Protein AF-0000000077171814 (afdb_homodimer)

InterPro domains:
  IPR008538 Putative restriction endonuclease [PF05685] (28-164)
  IPR008538 Putative restriction endonuclease [cd06260] (31-150)
  IPR011335 Restriction endonuclease type II-like [SSF52980] (32-165)
  IPR012296 Nuclease, putative, TT1808 [G3DSA:3.90.1570.10] (17-163)

Secondary structure (DSSP, 8-state):
-----TTSPPPPTTTS-STTSSPPBPHHHHHHHHHHHHHHHHHTTT--SEEEESSB-EESSTTSPPB--SEEEEESS-SS-TTT--SSEEHHHHT---SEEEEE--SS--STTTHHHHHHHHTT-SEEEEE-TT-GGG--SEEEEEEETTEEEEE--SSEEETTTTEEEEEEEEEETTEEEEEEEEE-TTSPBPPPHHHHHHHHHHHHHHHHHHHHHTT--GGG-/-----TTSPPPPTTTS-STTSSPPBPHHHHHHHHHHHHHHHHHTTT--SEEEESSB-EESSTTSPPB--SEEEEESS-SS-TTT--SSEEHHHHT---SEEEEE--SS--STTTHHHHHHHHTT-SEEEEE-TT-GGG--SEEEEEEETTEEEEE--SSEEETTTTEEEEEEEEEETTEEEEEEEEE-TTSPBPPPHHHHHHHHHHHHHHHHHHHHHTT--GGG-

pLDDT: mean 90.01, std 13.43, range [30.02, 98.94]

Radius of gyration: 23.23 Å; Cα contacts (8 Å, |Δi|>4): 814; chains: 2; bounding box: 63×68×51 Å

Sequence (450 aa):
MFQSNPAEPLPTAEQLPDSDGKPLDNELQVEVASLLSAILSLAWAARTDWFFGANLGLYYAPDEEPVVPDGFLSLGVQRHKGEYGRPSYVVWEEGALPVLVLEIVSRTYRGEYGSKLALYQQLEIPYYVIYNPMRRRQQSPFAAYRLVGGNYHRQETEPFWMQEVGLGLGRGEGTYKGWQREWLYWFDQDGRRLPTPEEQMEQERAKIAALEQRLRQLGEAPGGLMFQSNPAEPLPTAEQLPDSDGKPLDNELQVEVASLLSAILSLAWAARTDWFFGANLGLYYAPDEEPVVPDGFLSLGVQRHKGEYGRPSYVVWEEGALPVLVLEIVSRTYRGEYGSKLALYQQLEIPYYVIYNPMRRRQQSPFAAYRLVGGNYHRQETEPFWMQEVGLGLGRGEGTYKGWQREWLYWFDQDGRRLPTPEEQMEQERAKIAALEQRLRQLGEAPGGL

Solvent-accessible surface area (backbone atoms only — not comparable to full-atom values): 25588 Å² total; per-residue (Å²): 128,87,76,67,64,90,82,66,80,79,81,50,59,89,66,50,72,60,43,100,77,53,81,59,42,30,47,48,52,52,48,47,38,48,48,45,48,50,33,47,36,63,75,44,59,90,59,56,46,32,36,73,46,54,49,30,32,36,32,84,46,94,92,46,78,49,48,64,43,44,22,34,35,28,60,77,27,66,45,75,43,77,94,64,43,42,66,36,45,34,30,84,80,56,70,44,67,45,49,32,41,34,42,61,59,57,95,62,84,81,38,71,87,44,63,48,42,52,50,42,36,73,70,61,33,42,27,43,35,40,40,18,85,79,42,58,93,82,39,64,47,64,44,40,28,38,51,54,94,77,35,71,39,79,53,90,58,77,56,38,72,35,78,95,75,64,36,17,42,31,78,43,80,46,58,57,81,84,45,74,42,78,44,65,38,46,19,41,92,87,67,46,72,57,63,42,69,64,51,48,46,52,51,48,50,50,49,40,50,52,48,40,49,53,37,43,74,72,74,41,79,62,79,85,112,128,86,76,68,63,89,81,64,80,80,78,48,60,89,66,48,71,62,45,99,76,54,83,58,44,30,48,48,53,52,49,49,37,50,49,45,48,52,32,46,37,61,76,44,58,90,59,55,46,31,37,73,46,55,48,31,33,37,33,84,45,94,92,48,78,47,49,64,44,45,22,32,35,28,61,76,29,67,45,76,44,78,94,66,44,42,66,36,46,37,29,83,80,56,70,44,67,46,47,31,40,33,41,60,60,58,95,63,85,81,37,70,88,45,64,49,43,53,48,41,36,73,70,60,33,42,28,44,34,39,39,19,86,77,41,58,93,81,39,65,48,63,45,38,28,39,51,53,94,77,35,71,40,79,55,88,58,79,56,38,72,36,76,93,75,63,37,17,41,32,77,43,78,46,59,58,84,82,47,73,43,80,44,66,38,48,18,42,92,85,67,46,71,58,62,41,69,64,51,49,45,49,52,49,50,51,49,39,51,51,50,39,50,52,37,44,73,70,74,39,79,60,80,85,111

Foldseek 3Di:
DPPPDPPDDDDDPLRDDCPPPDHDDDPQLQVQLVQAVQLCCVVQVVDFFKAKDAQFFEAPDPVDGTDGFRIFMAGRFGHADPDPGDNHHYCVVRVTDTLETEHEDDPDGDQLPHPVQVVCLQSVRAKYKYAYCVCPPVDDRIWMWGHDPSDTDIDDDPQDDDPVVQWTKHWDFDDDPRDTDIHIFIAHPVRHTRDTPVRVVVVVVVVVVVVCVVCVVVVHHPPPD/DPPPDPPDDDDDPLRDDCPPPDHDDDPQLQVQLVQAVQLCCVVQVVDFFKAKDAQFFEAPDPVDGTDGFRIFMAGRFGHADPDPGDNHHYCVVRVTDTLETEHEDDPDGDQLPHPVQVVCLQSVRQKYKYAYCVCPPVDDRIWMWGHDPSDTDIDDDPQDDDPVVQWTKHWDFDDDPRDTDIHIFIAHPVRHTRDTPVRVVVVVVVVVVVVCVVCVVVVHHPPPD

Organism: Gloeobacter violaceus (strain ATCC 29082 / PCC 7421) (NCBI:txid251221)

Structure (mmCIF, N/CA/C/O backbone):
data_AF-0000000077171814-model_v1
#
loop_
_entity.id
_entity.type
_entity.pdbx_description
1 polymer 'Gll2575 protein'
#
loop_
_atom_site.group_PDB
_atom_site.id
_atom_site.type_symbol
_atom_site.label_atom_id
_atom_site.label_alt_id
_atom_site.label_comp_id
_atom_site.label_asym_id
_atom_site.label_entity_id
_atom_site.label_seq_id
_atom_site.pdbx_PDB_ins_code
_atom_site.Cartn_x
_atom_site.Cartn_y
_atom_site.Cartn_z
_atom_site.occupancy
_atom_site.B_iso_or_equiv
_atom_site.auth_seq_id
_atom_site.auth_comp_id
_atom_site.auth_asym_id
_atom_site.auth_atom_id
_atom_site.pdbx_PDB_model_num
ATOM 1 N N . MET A 1 1 ? -28.719 12.852 1.938 1 30.31 1 MET A N 1
ATOM 2 C CA . MET A 1 1 ? -28.969 13.375 0.599 1 30.31 1 MET A CA 1
ATOM 3 C C . MET A 1 1 ? -28.422 14.789 0.455 1 30.31 1 MET A C 1
ATOM 5 O O . MET A 1 1 ? -28.719 15.656 1.275 1 30.31 1 MET A O 1
ATOM 9 N N . PHE A 1 2 ? -27.219 14.906 -0.25 1 41.84 2 PHE A N 1
ATOM 10 C CA . PHE A 1 2 ? -26.547 16.188 -0.364 1 41.84 2 PHE A CA 1
ATOM 11 C C . PHE A 1 2 ? -27.469 17.234 -0.984 1 41.84 2 PHE A C 1
ATOM 13 O O . PHE A 1 2 ? -28.047 17 -2.049 1 41.84 2 PHE A O 1
ATOM 20 N N . GLN A 1 3 ? -28.156 17.922 -0.218 1 37.78 3 GLN A N 1
ATOM 21 C CA . GLN A 1 3 ? -28.969 19 -0.759 1 37.78 3 GLN A CA 1
ATOM 22 C C . GLN A 1 3 ? -28.109 20.062 -1.432 1 37.78 3 GLN A C 1
ATOM 24 O O . GLN A 1 3 ? -27.406 20.812 -0.755 1 37.78 3 GLN A O 1
ATOM 29 N N . SER A 1 4 ? -27.516 19.719 -2.512 1 44.72 4 SER A N 1
ATOM 30 C CA . SER A 1 4 ? -26.812 20.781 -3.234 1 44.72 4 SER A CA 1
ATOM 31 C C . SER A 1 4 ? -27.75 21.938 -3.57 1 44.72 4 SER A C 1
ATOM 33 O O . SER A 1 4 ? -28.938 21.719 -3.83 1 44.72 4 SER A O 1
ATOM 35 N N . ASN A 1 5 ? -27.5 23.016 -3.148 1 46.28 5 ASN A N 1
ATOM 36 C CA . ASN A 1 5 ? -28.172 24.172 -3.758 1 46.28 5 ASN A CA 1
ATOM 37 C C . ASN A 1 5 ? -28.094 24.109 -5.281 1 46.28 5 ASN A C 1
ATOM 39 O O . ASN A 1 5 ? -27.016 23.953 -5.848 1 46.28 5 ASN A O 1
ATOM 43 N N . PRO A 1 6 ? -29.141 24.047 -6.074 1 51.22 6 PRO A N 1
ATOM 44 C CA . PRO A 1 6 ? -29.219 23.906 -7.531 1 51.22 6 PRO A CA 1
ATOM 45 C C . PRO A 1 6 ? -28.203 24.781 -8.266 1 51.22 6 PRO A C 1
ATOM 47 O O . PRO A 1 6 ? -27.938 24.562 -9.445 1 51.22 6 PRO A O 1
ATOM 50 N N . ALA A 1 7 ? -27.797 25.984 -7.77 1 58.16 7 ALA A N 1
ATOM 51 C CA . ALA A 1 7 ? -27.156 26.938 -8.672 1 58.16 7 ALA A CA 1
ATOM 52 C C . ALA A 1 7 ? -25.688 26.578 -8.891 1 58.16 7 ALA A C 1
ATOM 54 O O . ALA A 1 7 ? -25.125 26.844 -9.953 1 58.16 7 ALA A O 1
ATOM 55 N N . GLU A 1 8 ? -24.781 26.391 -7.91 1 66.56 8 GLU A N 1
ATOM 56 C CA . GLU A 1 8 ? -23.359 26.25 -8.195 1 66.56 8 GLU A CA 1
ATOM 57 C C . GLU A 1 8 ? -22.953 24.781 -8.242 1 66.56 8 GLU A C 1
ATOM 59 O O . GLU A 1 8 ? -23.203 24.031 -7.297 1 66.56 8 GLU A O 1
ATOM 64 N N . PRO A 1 9 ? -22.578 24.359 -9.312 1 76.62 9 PRO A N 1
ATOM 65 C CA . PRO A 1 9 ? -22.156 22.969 -9.461 1 76.62 9 PRO A CA 1
ATOM 66 C C . PRO A 1 9 ? -21.125 22.547 -8.398 1 76.62 9 PRO A C 1
ATOM 68 O O . PRO A 1 9 ? -20.312 23.375 -7.961 1 76.62 9 PRO A O 1
ATOM 71 N N . LEU A 1 10 ? -21.344 21.422 -7.645 1 84.88 10 LEU A N 1
ATOM 72 C CA . LEU A 1 10 ? -20.422 20.875 -6.656 1 84.88 10 LEU A CA 1
ATOM 73 C C . LEU A 1 10 ? -19.031 20.688 -7.262 1 84.88 10 LEU A C 1
ATOM 75 O O . LEU A 1 10 ? -18.906 20.359 -8.445 1 84.88 10 LEU A O 1
ATOM 79 N N . PRO A 1 11 ? -17.938 20.953 -6.465 1 83.69 11 PRO A N 1
ATOM 80 C CA . PRO A 1 11 ? -16.578 20.828 -6.996 1 83.69 11 PRO A CA 1
ATOM 81 C C . PRO A 1 11 ? -16.219 19.391 -7.344 1 83.69 11 PRO A C 1
ATOM 83 O O . PRO A 1 11 ? -16.688 18.453 -6.703 1 83.69 11 PRO A O 1
ATOM 86 N N . THR A 1 12 ? -15.461 19.281 -8.398 1 82.88 12 THR A N 1
ATOM 87 C CA . THR A 1 12 ? -14.891 18 -8.797 1 82.88 12 THR A CA 1
ATOM 88 C C . THR A 1 12 ? -13.656 17.672 -7.965 1 82.88 12 THR A C 1
ATOM 90 O O . THR A 1 12 ? -13.125 18.547 -7.266 1 82.88 12 THR A O 1
ATOM 93 N N . ALA A 1 13 ? -13.234 16.406 -8.008 1 82 13 ALA A N 1
ATOM 94 C CA . ALA A 1 13 ? -12.016 15.977 -7.32 1 82 13 ALA A CA 1
ATOM 95 C C . ALA A 1 13 ? -10.828 16.859 -7.695 1 82 13 ALA A C 1
ATOM 97 O O . ALA A 1 13 ? -9.969 17.141 -6.859 1 82 13 ALA A O 1
ATOM 98 N N . GLU A 1 14 ? -10.789 17.266 -8.945 1 78 14 GLU A N 1
ATOM 99 C CA . GLU A 1 14 ? -9.672 18.062 -9.445 1 78 14 GLU A CA 1
ATOM 100 C C . GLU A 1 14 ? -9.695 19.469 -8.867 1 78 14 GLU A C 1
ATOM 102 O O . GLU A 1 14 ? -8.664 20.156 -8.836 1 78 14 GLU A O 1
ATOM 107 N N . GLN A 1 15 ? -10.836 19.859 -8.383 1 76.94 15 GLN A N 1
ATOM 108 C CA . GLN A 1 15 ? -11.016 21.234 -7.922 1 76.94 15 GLN A CA 1
ATOM 109 C C . GLN A 1 15 ? -10.859 21.328 -6.406 1 76.94 15 GLN A C 1
ATOM 111 O O . GLN A 1 15 ? -10.688 22.406 -5.859 1 76.94 15 GLN A O 1
ATOM 116 N N . LEU A 1 16 ? -10.992 20.234 -5.805 1 78 16 LEU A N 1
ATOM 117 C CA . LEU A 1 16 ? -10.93 20.234 -4.344 1 78 16 LEU A CA 1
ATOM 118 C C . LEU A 1 16 ? -9.492 20.281 -3.859 1 78 16 LEU A C 1
ATOM 120 O O . LEU A 1 16 ? -8.602 19.672 -4.461 1 78 16 LEU A O 1
ATOM 124 N N . PRO A 1 17 ? -9.305 21.25 -2.885 1 63.84 17 PRO A N 1
ATOM 125 C CA . PRO A 1 17 ? -7.922 21.375 -2.402 1 63.84 17 PRO A CA 1
ATOM 126 C C . PRO A 1 17 ? -7.414 20.109 -1.734 1 63.84 17 PRO A C 1
ATOM 128 O O . PRO A 1 17 ? -8.211 19.25 -1.342 1 63.84 17 PRO A O 1
ATOM 131 N N . ASP A 1 18 ? -6.094 19.906 -1.858 1 58.38 18 ASP A N 1
ATOM 132 C CA . ASP A 1 18 ? -5.508 18.953 -0.919 1 58.38 18 ASP A CA 1
ATOM 133 C C . ASP A 1 18 ? -5.766 19.375 0.525 1 58.38 18 ASP A C 1
ATOM 135 O O . ASP A 1 18 ? -5.945 20.562 0.806 1 58.38 18 ASP A O 1
ATOM 139 N N . SER A 1 19 ? -6.633 18.828 1.359 1 47.25 19 SER A N 1
ATOM 140 C CA . SER A 1 19 ? -7.129 19.172 2.689 1 47.25 19 SER A CA 1
ATOM 141 C C . SER A 1 19 ? -6.32 20.297 3.309 1 47.25 19 SER A C 1
ATOM 143 O O . SER A 1 19 ? -5.273 20.688 2.779 1 47.25 19 SER A O 1
ATOM 145 N N . ASP A 1 20 ? -6.59 20.734 4.703 1 47.19 20 ASP A N 1
ATOM 146 C CA . ASP A 1 20 ? -6.152 21.797 5.605 1 47.19 20 ASP A CA 1
ATOM 147 C C . ASP A 1 20 ? -4.648 22.047 5.469 1 47.19 20 ASP A C 1
ATOM 149 O O . ASP A 1 20 ? -3.973 22.328 6.457 1 47.19 20 ASP A O 1
ATOM 153 N N . GLY A 1 21 ? -4.164 21.938 4.262 1 51.62 21 GLY A N 1
ATOM 154 C CA . GLY A 1 21 ? -2.75 22.25 4.133 1 51.62 21 GLY A CA 1
ATOM 155 C C . GLY A 1 21 ? -1.86 21.031 4.086 1 51.62 21 GLY A C 1
ATOM 156 O O . GLY A 1 21 ? -0.667 21.125 3.793 1 51.62 21 GLY A O 1
ATOM 157 N N . LYS A 1 22 ? -2.395 20 4.695 1 57.03 22 LYS A N 1
ATOM 158 C CA . LYS A 1 22 ? -1.495 18.859 4.617 1 57.03 22 LYS A CA 1
ATOM 159 C C . LYS A 1 22 ? -1.764 18.031 3.363 1 57.03 22 LYS A C 1
ATOM 161 O O . LYS A 1 22 ? -2.92 17.766 3.02 1 57.03 22 LYS A O 1
ATOM 166 N N . PRO A 1 23 ? -0.805 17.891 2.639 1 65.38 23 PRO A N 1
ATOM 167 C CA . PRO A 1 23 ? -0.923 17.172 1.372 1 65.38 23 PRO A CA 1
ATOM 168 C C . PRO A 1 23 ? -1.462 15.75 1.553 1 65.38 23 PRO A C 1
ATOM 170 O O . PRO A 1 23 ? -1.098 15.062 2.512 1 65.38 23 PRO A O 1
ATOM 173 N N . LEU A 1 24 ? -2.627 15.43 0.905 1 78.56 24 LEU A N 1
ATOM 174 C CA . LEU A 1 24 ? -3.186 14.086 0.863 1 78.56 24 LEU A CA 1
ATOM 175 C C . LEU A 1 24 ? -2.549 13.266 -0.256 1 78.56 24 LEU A C 1
ATOM 177 O O . LEU A 1 24 ? -2.125 13.82 -1.272 1 78.56 24 LEU A O 1
ATOM 181 N N . ASP A 1 25 ? -2.389 11.969 0.034 1 87.25 25 ASP A N 1
ATOM 182 C CA . ASP A 1 25 ? -1.97 11.078 -1.046 1 87.25 25 ASP A CA 1
ATOM 183 C C . ASP A 1 25 ? -3.09 10.891 -2.068 1 87.25 25 ASP A C 1
ATOM 185 O O . ASP A 1 25 ? -4.27 10.945 -1.72 1 87.25 25 ASP A O 1
ATOM 189 N N . ASN A 1 26 ? -2.672 10.773 -3.322 1 91.69 26 ASN A N 1
ATOM 190 C CA . ASN A 1 26 ? -3.617 10.281 -4.32 1 91.69 26 ASN A CA 1
ATOM 191 C C . ASN A 1 26 ? -3.445 8.789 -4.57 1 91.69 26 ASN A C 1
ATOM 193 O O . ASN A 1 26 ? -2.518 8.172 -4.047 1 91.69 26 ASN A O 1
ATOM 197 N N . GLU A 1 27 ? -4.379 8.219 -5.309 1 94.88 27 GLU A N 1
ATOM 198 C CA . GLU A 1 27 ? -4.406 6.777 -5.547 1 94.88 27 GLU A CA 1
ATOM 199 C C . GLU A 1 27 ? -3.098 6.297 -6.168 1 94.88 27 GLU A C 1
ATOM 201 O O . GLU A 1 27 ? -2.541 5.281 -5.746 1 94.88 27 GLU A O 1
ATOM 206 N N . LEU A 1 28 ? -2.617 6.984 -7.164 1 94.38 28 LEU A N 1
ATOM 207 C CA . LEU A 1 28 ? -1.43 6.559 -7.898 1 94.38 28 LEU A CA 1
ATOM 208 C C . LEU A 1 28 ? -0.201 6.574 -6.992 1 94.38 28 LEU A C 1
ATOM 210 O O . LEU A 1 28 ? 0.637 5.672 -7.062 1 94.38 28 LEU A O 1
ATOM 214 N N . GLN A 1 29 ? -0.037 7.543 -6.145 1 93.69 29 GLN A N 1
ATOM 215 C CA . GLN A 1 29 ? 1.078 7.609 -5.207 1 93.69 29 GLN A CA 1
ATOM 216 C C . GLN A 1 29 ? 1.122 6.371 -4.316 1 93.69 29 GLN A C 1
ATOM 218 O O . GLN A 1 29 ? 2.182 5.766 -4.137 1 93.69 29 GLN A O 1
ATOM 223 N N . VAL A 1 30 ? -0.056 6.027 -3.85 1 95.56 30 VAL A N 1
ATOM 224 C CA . VAL A 1 30 ? -0.155 4.863 -2.973 1 95.56 30 VAL A CA 1
ATOM 225 C C . VAL A 1 30 ? 0.199 3.6 -3.75 1 95.56 30 VAL A C 1
ATOM 227 O O . VAL A 1 30 ? 1.002 2.783 -3.289 1 95.56 30 VAL A O 1
ATOM 230 N N . GLU A 1 31 ? -0.296 3.473 -4.898 1 96.69 31 GLU A N 1
ATOM 231 C CA . GLU A 1 31 ? -0.18 2.221 -5.641 1 96.69 31 GLU A CA 1
ATOM 232 C C . GLU A 1 31 ? 1.231 2.031 -6.188 1 96.69 31 GLU A C 1
ATOM 234 O O . GLU A 1 31 ? 1.722 0.904 -6.281 1 96.69 31 GLU A O 1
ATOM 239 N N . VAL A 1 32 ? 1.879 3.115 -6.602 1 97.31 32 VAL A N 1
ATOM 240 C CA . VAL A 1 32 ? 3.238 3.004 -7.117 1 97.31 32 VAL A CA 1
ATOM 241 C C . VAL A 1 32 ? 4.168 2.488 -6.02 1 97.31 32 VAL A C 1
ATOM 243 O O . VAL A 1 32 ? 4.949 1.561 -6.242 1 97.31 32 VAL A O 1
ATOM 246 N N . ALA A 1 33 ? 4.094 3.104 -4.871 1 97.56 33 ALA A N 1
ATOM 247 C CA . ALA A 1 33 ? 4.914 2.648 -3.748 1 97.56 33 ALA A CA 1
ATOM 248 C C . ALA A 1 33 ? 4.582 1.206 -3.377 1 97.56 33 ALA A C 1
ATOM 250 O O . ALA A 1 33 ? 5.477 0.411 -3.088 1 97.56 33 ALA A O 1
ATOM 251 N N . SER A 1 34 ? 3.281 0.875 -3.371 1 97.5 34 SER A N 1
ATOM 252 C CA . SER A 1 34 ? 2.846 -0.481 -3.053 1 97.5 34 SER A CA 1
ATOM 253 C C . SER A 1 34 ? 3.414 -1.491 -4.043 1 97.5 34 SER A C 1
ATOM 255 O O . SER A 1 34 ? 3.842 -2.58 -3.65 1 97.5 34 SER A O 1
ATOM 257 N N . LEU A 1 35 ? 3.402 -1.151 -5.293 1 97.88 35 LEU A N 1
ATOM 258 C CA . LEU A 1 35 ? 3.912 -2.041 -6.332 1 97.88 35 LEU A CA 1
ATOM 259 C C . LEU A 1 35 ? 5.406 -2.287 -6.148 1 97.88 35 LEU A C 1
ATOM 261 O O . LEU A 1 35 ? 5.859 -3.436 -6.18 1 97.88 35 LEU A O 1
ATOM 265 N N . LEU A 1 36 ? 6.148 -1.208 -5.988 1 98.62 36 LEU A N 1
ATOM 266 C CA . LEU A 1 36 ? 7.59 -1.344 -5.809 1 98.62 36 LEU A CA 1
ATOM 267 C C . LEU A 1 36 ? 7.91 -2.203 -4.59 1 98.62 36 LEU A C 1
ATOM 269 O O . LEU A 1 36 ? 8.805 -3.051 -4.641 1 98.62 36 LEU A O 1
ATOM 273 N N . SER A 1 37 ? 7.184 -1.963 -3.543 1 98.38 37 SER A N 1
ATOM 274 C CA . SER A 1 37 ? 7.363 -2.752 -2.328 1 98.38 37 SER A CA 1
ATOM 275 C C . SER A 1 37 ? 7.039 -4.223 -2.57 1 98.38 37 SER A C 1
ATOM 277 O O . SER A 1 37 ? 7.754 -5.105 -2.092 1 98.38 37 SER A O 1
ATOM 279 N N . ALA A 1 38 ? 5.992 -4.512 -3.285 1 97.19 38 ALA A N 1
ATOM 280 C CA . ALA A 1 38 ? 5.57 -5.879 -3.564 1 97.19 38 ALA A CA 1
ATOM 281 C C . ALA A 1 38 ? 6.613 -6.613 -4.406 1 97.19 38 ALA A C 1
ATOM 283 O O . ALA A 1 38 ? 6.957 -7.762 -4.117 1 97.19 38 ALA A O 1
ATOM 284 N N . ILE A 1 39 ? 7.102 -5.988 -5.414 1 97.75 39 ILE A N 1
ATOM 285 C CA . ILE A 1 39 ? 8.102 -6.598 -6.285 1 97.75 39 ILE A CA 1
ATOM 286 C C . ILE A 1 39 ? 9.367 -6.898 -5.488 1 97.75 39 ILE A C 1
ATOM 288 O O . ILE A 1 39 ? 9.938 -7.988 -5.602 1 97.75 39 ILE A O 1
ATOM 292 N N . LEU A 1 40 ? 9.781 -5.93 -4.684 1 97.94 40 LEU A N 1
ATOM 293 C CA . LEU A 1 40 ? 10.984 -6.121 -3.879 1 97.94 40 LEU A CA 1
ATOM 294 C C . LEU A 1 40 ? 10.812 -7.277 -2.902 1 97.94 40 LEU A C 1
ATOM 296 O O . LEU A 1 40 ? 11.742 -8.062 -2.684 1 97.94 40 LEU A O 1
ATOM 300 N N . SER A 1 41 ? 9.617 -7.348 -2.332 1 97.06 41 SER A N 1
ATOM 301 C CA . SER A 1 41 ? 9.336 -8.406 -1.368 1 97.06 41 SER A CA 1
ATOM 302 C C . SER A 1 41 ? 9.484 -9.789 -2.006 1 97.06 41 SER A C 1
ATOM 304 O O . SER A 1 41 ? 9.898 -10.742 -1.344 1 97.06 41 SER A O 1
ATOM 306 N N . LEU A 1 42 ? 9.141 -9.883 -3.232 1 95.12 42 LEU A N 1
ATOM 307 C CA . LEU A 1 42 ? 9.305 -11.133 -3.957 1 95.12 42 LEU A CA 1
ATOM 308 C C . LEU A 1 42 ? 10.758 -11.344 -4.359 1 95.12 42 LEU A C 1
ATOM 310 O O . LEU A 1 42 ? 11.312 -12.43 -4.152 1 95.12 42 LEU A O 1
ATOM 314 N N . ALA A 1 43 ? 11.391 -10.344 -4.871 1 96.44 43 ALA A N 1
ATOM 315 C CA . ALA A 1 43 ? 12.742 -10.445 -5.414 1 96.44 43 ALA A CA 1
ATOM 316 C C . ALA A 1 43 ? 13.758 -10.711 -4.309 1 96.44 43 ALA A C 1
ATOM 318 O O . ALA A 1 43 ? 14.734 -11.43 -4.516 1 96.44 43 ALA A O 1
ATOM 319 N N . TRP A 1 44 ? 13.5 -10.086 -3.186 1 97.62 44 TRP A N 1
ATOM 320 C CA . TRP A 1 44 ? 14.445 -10.18 -2.074 1 97.62 44 TRP A CA 1
ATOM 321 C C . TRP A 1 44 ? 13.844 -10.961 -0.913 1 97.62 44 TRP A C 1
ATOM 323 O O . TRP A 1 44 ? 14.086 -10.633 0.252 1 97.62 44 TRP A O 1
ATOM 333 N N . ALA A 1 45 ? 13.086 -11.961 -1.195 1 95.25 45 ALA A N 1
ATOM 334 C CA . ALA A 1 45 ? 12.359 -12.742 -0.197 1 95.25 45 ALA A CA 1
ATOM 335 C C . ALA A 1 45 ? 13.32 -13.398 0.794 1 95.25 45 ALA A C 1
ATOM 337 O O . ALA A 1 45 ? 13 -13.523 1.979 1 95.25 45 ALA A O 1
ATOM 338 N N . ALA A 1 46 ? 14.5 -13.719 0.389 1 95.44 46 ALA A N 1
ATOM 339 C CA . ALA A 1 46 ? 15.445 -14.469 1.219 1 95.44 46 ALA A CA 1
ATOM 340 C C . ALA A 1 46 ? 16.312 -13.523 2.053 1 95.44 46 ALA A C 1
ATOM 342 O O . ALA A 1 46 ? 17 -13.961 2.98 1 95.44 46 ALA A O 1
ATOM 343 N N . ARG A 1 47 ? 16.25 -12.281 1.709 1 96.88 47 ARG A N 1
ATOM 344 C CA . ARG A 1 47 ? 17.062 -11.289 2.416 1 96.88 47 ARG A CA 1
ATOM 345 C C . ARG A 1 47 ? 16.297 -10.727 3.615 1 96.88 47 ARG A C 1
ATOM 347 O O . ARG A 1 47 ? 15.078 -10.602 3.582 1 96.88 47 ARG A O 1
ATOM 354 N N . THR A 1 48 ? 17.031 -10.32 4.672 1 97.5 48 THR A N 1
ATOM 355 C CA . THR A 1 48 ? 16.391 -9.773 5.859 1 97.5 48 THR A CA 1
ATOM 356 C C . THR A 1 48 ? 16.984 -8.414 6.219 1 97.5 48 THR A C 1
ATOM 358 O O . THR A 1 48 ? 16.625 -7.812 7.23 1 97.5 48 THR A O 1
ATOM 361 N N . ASP A 1 49 ? 17.875 -7.848 5.434 1 98.44 49 ASP A N 1
ATOM 362 C CA . ASP A 1 49 ? 18.641 -6.652 5.77 1 98.44 49 ASP A CA 1
ATOM 363 C C . ASP A 1 49 ? 18.234 -5.477 4.879 1 98.44 49 ASP A C 1
ATOM 365 O O . ASP A 1 49 ? 19.094 -4.785 4.332 1 98.44 49 ASP A O 1
ATOM 369 N N . TRP A 1 50 ? 17.016 -5.301 4.742 1 98.62 50 TRP A N 1
ATOM 370 C CA . TRP A 1 50 ? 16.516 -4.184 3.949 1 98.62 50 TRP A CA 1
ATOM 371 C C . TRP A 1 50 ? 15.141 -3.744 4.445 1 98.62 50 TRP A C 1
ATOM 373 O O . TRP A 1 50 ? 14.469 -4.488 5.164 1 98.62 50 TRP A O 1
ATOM 383 N N . PHE A 1 51 ? 14.797 -2.545 4.105 1 98.62 51 PHE A N 1
ATOM 384 C CA . PHE A 1 51 ? 13.477 -2.029 4.43 1 98.62 51 PHE A CA 1
ATOM 385 C C . PHE A 1 51 ? 13.008 -1.031 3.375 1 98.62 51 PHE A C 1
ATOM 387 O O . PHE A 1 51 ? 13.758 -0.127 2.996 1 98.62 51 PHE A O 1
ATOM 394 N N . PHE A 1 52 ? 11.844 -1.238 2.846 1 98.75 52 PHE A N 1
ATOM 395 C CA . PHE A 1 52 ? 11.188 -0.268 1.979 1 98.75 52 PHE A CA 1
ATOM 396 C C . PHE A 1 52 ? 10.023 0.396 2.699 1 98.75 52 PHE A C 1
ATOM 398 O O . PHE A 1 52 ? 9.016 -0.254 2.994 1 98.75 52 PHE A O 1
ATOM 405 N N . GLY A 1 53 ? 10.133 1.63 2.982 1 97.94 53 GLY A N 1
ATOM 406 C CA . GLY A 1 53 ? 9.078 2.395 3.641 1 97.94 53 GLY A CA 1
ATOM 407 C C . GLY A 1 53 ? 8.273 3.252 2.684 1 97.94 53 GLY A C 1
ATOM 408 O O . GLY A 1 53 ? 8.82 3.785 1.714 1 97.94 53 GLY A O 1
ATOM 409 N N . ALA A 1 54 ? 7.008 3.297 2.922 1 96 54 ALA A N 1
ATOM 410 C CA . ALA A 1 54 ? 6.113 4.164 2.16 1 96 54 ALA A CA 1
ATOM 411 C C . ALA A 1 54 ? 5.25 5.012 3.09 1 96 54 ALA A C 1
ATOM 413 O O . ALA A 1 54 ? 4.602 4.488 3.998 1 96 54 ALA A O 1
ATOM 414 N N . ASN A 1 55 ? 5.254 6.293 2.82 1 91.69 55 ASN A N 1
ATOM 415 C CA . ASN A 1 55 ? 4.43 7.211 3.596 1 91.69 55 ASN A CA 1
ATOM 416 C C . ASN A 1 55 ? 4.711 7.098 5.09 1 91.69 55 ASN A C 1
ATOM 418 O O . ASN A 1 55 ? 3.789 7.129 5.906 1 91.69 55 ASN A O 1
ATOM 422 N N . LEU A 1 56 ? 5.891 6.852 5.438 1 93.81 56 LEU A N 1
ATOM 423 C CA . LEU A 1 56 ? 6.395 6.711 6.801 1 93.81 56 LEU A CA 1
ATOM 424 C C . LEU A 1 56 ? 7.262 7.906 7.184 1 93.81 56 LEU A C 1
ATOM 426 O O . LEU A 1 56 ? 8.078 8.367 6.383 1 93.81 56 LEU A O 1
ATOM 430 N N . GLY A 1 57 ? 7 8.422 8.367 1 93.12 57 GLY A N 1
ATOM 431 C CA . GLY A 1 57 ? 7.852 9.508 8.82 1 93.12 57 GLY A CA 1
ATOM 432 C C . GLY A 1 57 ? 9.312 9.125 8.938 1 93.12 57 GLY A C 1
ATOM 433 O O . GLY A 1 57 ? 9.648 8.133 9.594 1 93.12 57 GLY A O 1
ATOM 434 N N . LEU A 1 58 ? 10.156 9.844 8.281 1 96.25 58 LEU A N 1
ATOM 435 C CA . LEU A 1 58 ? 11.609 9.68 8.344 1 96.25 58 LEU A CA 1
ATOM 436 C C . LEU A 1 58 ? 12.242 10.758 9.211 1 96.25 58 LEU A C 1
ATOM 438 O O . LEU A 1 58 ? 12.312 11.922 8.812 1 96.25 58 LEU A O 1
ATOM 442 N N . TYR A 1 59 ? 12.656 10.43 10.398 1 94.88 59 TYR A N 1
ATOM 443 C CA . TYR A 1 59 ? 13.328 11.328 11.328 1 94.88 59 TYR A CA 1
ATOM 444 C C . TYR A 1 59 ? 14.836 11.305 11.117 1 94.88 59 TYR A C 1
ATOM 446 O O . TYR A 1 59 ? 15.5 10.312 11.43 1 94.88 59 TYR A O 1
ATOM 454 N N . TYR A 1 60 ? 15.328 12.414 10.625 1 95.81 60 TYR A N 1
ATOM 455 C CA . TYR A 1 60 ? 16.75 12.484 10.32 1 95.81 60 TYR A CA 1
ATOM 456 C C . TYR A 1 60 ? 17.484 13.359 11.328 1 95.81 60 TYR A C 1
ATOM 458 O O . TYR A 1 60 ? 18.719 13.352 11.383 1 95.81 60 TYR A O 1
ATOM 466 N N . ALA A 1 61 ? 16.719 14.102 12.117 1 91.25 61 ALA A N 1
ATOM 467 C CA . ALA A 1 61 ? 17.25 14.93 13.203 1 91.25 61 ALA A CA 1
ATOM 468 C C . ALA A 1 61 ? 16.219 15.117 14.305 1 91.25 61 ALA A C 1
ATOM 470 O O . ALA A 1 61 ? 15.023 15.289 14.023 1 91.25 61 ALA A O 1
ATOM 471 N N . PRO A 1 62 ? 16.594 15.031 15.539 1 86.12 62 PRO A N 1
ATOM 472 C CA . PRO A 1 62 ? 15.648 15.039 16.672 1 86.12 62 PRO A CA 1
ATOM 473 C C . PRO A 1 62 ? 14.859 16.344 16.766 1 86.12 62 PRO A C 1
ATOM 475 O O . PRO A 1 62 ? 13.711 16.344 17.219 1 86.12 62 PRO A O 1
ATOM 478 N N . ASP A 1 63 ? 15.469 17.422 16.328 1 86.62 63 ASP A N 1
ATOM 479 C CA . ASP A 1 63 ? 14.828 18.719 16.5 1 86.62 63 ASP A CA 1
ATOM 480 C C . ASP A 1 63 ? 14.133 19.172 15.219 1 86.62 63 ASP A C 1
ATOM 482 O O . ASP A 1 63 ? 13.672 20.312 15.125 1 86.62 63 ASP A O 1
ATOM 486 N N . GLU A 1 64 ? 14.078 18.281 14.242 1 88.88 64 GLU A N 1
ATOM 487 C CA . GLU A 1 64 ? 13.445 18.609 12.969 1 88.88 64 GLU A CA 1
ATOM 488 C C . GLU A 1 64 ? 12.18 17.781 12.75 1 88.88 64 GLU A C 1
ATOM 490 O O . GLU A 1 64 ? 12.07 16.656 13.242 1 88.88 64 GLU A O 1
ATOM 495 N N . GLU A 1 65 ? 11.203 18.375 12.094 1 88.81 65 GLU A N 1
ATOM 496 C CA . GLU A 1 65 ? 10.062 17.594 11.641 1 88.81 65 GLU A CA 1
ATOM 497 C C . GLU A 1 65 ? 10.492 16.5 10.672 1 88.81 65 GLU A C 1
ATOM 499 O O . GLU A 1 65 ? 11.398 16.703 9.859 1 88.81 65 GLU A O 1
ATOM 504 N N . PRO A 1 66 ? 9.852 15.367 10.828 1 92.25 66 PRO A N 1
ATOM 505 C CA . PRO A 1 66 ? 10.195 14.312 9.875 1 92.25 66 PRO A CA 1
ATOM 506 C C . PRO A 1 66 ? 9.773 14.648 8.445 1 92.25 66 PRO A C 1
ATOM 508 O O . PRO A 1 66 ? 8.852 15.438 8.242 1 92.25 66 PRO A O 1
ATOM 511 N N . VAL A 1 67 ? 10.469 14.141 7.52 1 93.81 67 VAL A N 1
ATOM 512 C CA . VAL A 1 67 ? 9.977 14.133 6.148 1 93.81 67 VAL A CA 1
ATOM 513 C C . VAL A 1 67 ? 9.211 12.844 5.879 1 93.81 67 VAL A C 1
ATOM 515 O O . VAL A 1 67 ? 9.469 11.82 6.52 1 93.81 67 VAL A O 1
ATOM 518 N N . VAL A 1 68 ? 8.219 12.852 4.965 1 93.56 68 VAL A N 1
ATOM 519 C CA . VAL A 1 68 ? 7.387 11.703 4.641 1 93.56 68 VAL A CA 1
ATOM 520 C C . VAL A 1 68 ? 7.461 11.414 3.143 1 93.56 68 VAL A C 1
ATOM 522 O O . VAL A 1 68 ? 6.59 11.828 2.379 1 93.56 68 VAL A O 1
ATOM 525 N N . PRO A 1 69 ? 8.555 10.734 2.723 1 96 69 PRO A N 1
ATOM 526 C CA . PRO A 1 69 ? 8.648 10.406 1.301 1 96 69 PRO A CA 1
ATOM 527 C C . PRO A 1 69 ? 7.555 9.445 0.841 1 96 69 PRO A C 1
ATOM 529 O O . PRO A 1 69 ? 7.031 8.672 1.646 1 96 69 PRO A O 1
ATOM 532 N N . ASP A 1 70 ? 7.273 9.477 -0.464 1 95.62 70 ASP A N 1
ATOM 533 C CA . ASP A 1 70 ? 6.332 8.508 -1.022 1 95.62 70 ASP A CA 1
ATOM 534 C C . ASP A 1 70 ? 6.875 7.086 -0.909 1 95.62 70 ASP A C 1
ATOM 536 O O . ASP A 1 70 ? 6.105 6.129 -0.795 1 95.62 70 ASP A O 1
ATOM 540 N N . GLY A 1 71 ? 8.133 6.945 -1.039 1 97.69 71 GLY A N 1
ATOM 541 C CA . GLY A 1 71 ? 8.852 5.703 -0.815 1 97.69 71 GLY A CA 1
ATOM 542 C C . GLY A 1 71 ? 10.328 5.91 -0.5 1 97.69 71 GLY A C 1
ATOM 543 O O . GLY A 1 71 ? 10.914 6.918 -0.896 1 97.69 71 GLY A O 1
ATOM 544 N N . PHE A 1 72 ? 10.883 5.008 0.228 1 98.81 72 PHE A N 1
ATOM 545 C CA . PHE A 1 72 ? 12.328 5.008 0.409 1 98.81 72 PHE A CA 1
ATOM 546 C C . PHE A 1 72 ? 12.844 3.605 0.712 1 98.81 72 PHE A C 1
ATOM 548 O O . PHE A 1 72 ? 12.094 2.766 1.221 1 98.81 72 PHE A O 1
ATOM 555 N N . LEU A 1 73 ? 14.086 3.326 0.369 1 98.94 73 LEU A N 1
ATOM 556 C CA . LEU A 1 73 ? 14.742 2.037 0.56 1 98.94 73 LEU A CA 1
ATOM 557 C C . LEU A 1 73 ? 15.977 2.18 1.437 1 98.94 73 LEU A C 1
ATOM 559 O O . LEU A 1 73 ? 16.828 3.045 1.189 1 98.94 73 LEU A O 1
ATOM 563 N N . SER A 1 74 ? 16.031 1.459 2.482 1 98.81 74 SER A N 1
ATOM 564 C CA . SER A 1 74 ? 17.219 1.367 3.326 1 98.81 74 SER A CA 1
ATOM 565 C C . SER A 1 74 ? 17.812 -0.033 3.283 1 98.81 74 SER A C 1
ATOM 567 O O . SER A 1 74 ? 17.094 -1.028 3.271 1 98.81 74 SER A O 1
ATOM 569 N N . LEU A 1 75 ? 19.078 -0.099 3.205 1 98.75 75 LEU A N 1
ATOM 570 C CA . LEU A 1 75 ? 19.812 -1.354 3.242 1 98.75 75 LEU A CA 1
ATOM 571 C C . LEU A 1 75 ? 20.562 -1.509 4.566 1 98.75 75 LEU A C 1
ATOM 573 O O . LEU A 1 75 ? 20.844 -0.518 5.242 1 98.75 75 LEU A O 1
ATOM 577 N N . GLY A 1 76 ? 20.797 -2.73 4.945 1 98.12 76 GLY A N 1
ATOM 578 C CA . GLY A 1 76 ? 21.547 -3.006 6.16 1 98.12 76 GLY A CA 1
ATOM 579 C C . GLY A 1 76 ? 20.719 -2.824 7.422 1 98.12 76 GLY A C 1
ATOM 580 O O . GLY A 1 76 ? 21.281 -2.664 8.508 1 98.12 76 GLY A O 1
ATOM 581 N N . VAL A 1 77 ? 19.484 -2.752 7.316 1 98.38 77 VAL A N 1
ATOM 582 C CA . VAL A 1 77 ? 18.594 -2.643 8.461 1 98.38 77 VAL A CA 1
ATOM 583 C C . VAL A 1 77 ? 17.672 -3.861 8.523 1 98.38 77 VAL A C 1
ATOM 585 O O . VAL A 1 77 ? 17.5 -4.562 7.523 1 98.38 77 VAL A O 1
ATOM 588 N N . GLN A 1 78 ? 17.094 -4.094 9.633 1 97.88 78 GLN A N 1
ATOM 589 C CA . GLN A 1 78 ? 16.188 -5.234 9.781 1 97.88 78 GLN A CA 1
ATOM 590 C C . GLN A 1 78 ? 14.938 -5.062 8.93 1 97.88 78 GLN A C 1
ATOM 592 O O . GLN A 1 78 ? 14.266 -4.031 9 1 97.88 78 GLN A O 1
ATOM 597 N N . ARG A 1 79 ? 14.641 -6.039 8.133 1 97.94 79 ARG A N 1
ATOM 598 C CA . ARG A 1 79 ? 13.484 -5.969 7.238 1 97.94 79 ARG A CA 1
ATOM 599 C C . ARG A 1 79 ? 12.188 -5.824 8.031 1 97.94 79 ARG A C 1
ATOM 601 O O . ARG A 1 79 ? 11.375 -4.949 7.734 1 97.94 79 ARG A O 1
ATOM 608 N N . HIS A 1 80 ? 11.961 -6.68 9.023 1 96.12 80 HIS A N 1
ATOM 609 C CA . HIS A 1 80 ? 10.797 -6.648 9.898 1 96.12 80 HIS A CA 1
ATOM 610 C C . HIS A 1 80 ? 11.195 -6.383 11.344 1 96.12 80 HIS A C 1
ATOM 612 O O . HIS A 1 80 ? 11.836 -7.219 11.977 1 96.12 80 HIS A O 1
ATOM 618 N N . LYS A 1 81 ? 10.766 -5.219 11.828 1 92.69 81 LYS A N 1
ATOM 619 C CA . LYS A 1 81 ? 11.172 -4.812 13.172 1 92.69 81 LYS A CA 1
ATOM 620 C C . LYS A 1 81 ? 10.062 -5.059 14.188 1 92.69 81 LYS A C 1
ATOM 622 O O . LYS A 1 81 ? 8.977 -4.477 14.078 1 92.69 81 LYS A O 1
ATOM 627 N N . GLY A 1 82 ? 10.336 -5.91 15.117 1 86.06 82 GLY A N 1
ATOM 628 C CA . GLY A 1 82 ? 9.406 -6.129 16.203 1 86.06 82 GLY A CA 1
ATOM 629 C C . GLY A 1 82 ? 8.078 -6.707 15.75 1 86.06 82 GLY A C 1
ATOM 630 O O . GLY A 1 82 ? 7.926 -7.074 14.578 1 86.06 82 GLY A O 1
ATOM 631 N N . GLU A 1 83 ? 7.148 -6.719 16.641 1 85.88 83 GLU A N 1
ATOM 632 C CA . GLU A 1 83 ? 5.84 -7.32 16.406 1 85.88 83 GLU A CA 1
ATOM 633 C C . GLU A 1 83 ? 4.934 -6.371 15.617 1 85.88 83 GLU A C 1
ATOM 635 O O . GLU A 1 83 ? 4.113 -6.812 14.812 1 85.88 83 GLU A O 1
ATOM 640 N N . TYR A 1 84 ? 5.184 -5.07 15.773 1 89.38 84 TYR A N 1
ATOM 641 C CA . TYR A 1 84 ? 4.211 -4.129 15.227 1 89.38 84 TYR A CA 1
ATOM 642 C C . TYR A 1 84 ? 4.852 -3.246 14.164 1 89.38 84 TYR A C 1
ATOM 644 O O . TYR A 1 84 ? 4.227 -2.299 13.68 1 89.38 84 TYR A O 1
ATOM 652 N N . GLY A 1 85 ? 6.07 -3.57 13.836 1 93.62 85 GLY A N 1
ATOM 653 C CA . GLY A 1 85 ? 6.742 -2.836 12.781 1 93.62 85 GLY A CA 1
ATOM 654 C C . GLY A 1 85 ? 7.223 -1.464 13.219 1 93.62 85 GLY A C 1
ATOM 655 O O . GLY A 1 85 ? 7.34 -1.194 14.414 1 93.62 85 GLY A O 1
ATOM 656 N N . ARG A 1 86 ? 7.562 -0.625 12.312 1 94.44 86 ARG A N 1
ATOM 657 C CA . ARG A 1 86 ? 8.109 0.706 12.555 1 94.44 86 ARG A CA 1
ATOM 658 C C . ARG A 1 86 ? 7 1.738 12.703 1 94.44 86 ARG A C 1
ATOM 660 O O . ARG A 1 86 ? 6.215 1.947 11.773 1 94.44 86 ARG A O 1
ATOM 667 N N . PRO A 1 87 ? 6.902 2.355 13.852 1 91.56 87 PRO A N 1
ATOM 668 C CA . PRO A 1 87 ? 6 3.506 13.906 1 91.56 87 PRO A CA 1
ATOM 669 C C . PRO A 1 87 ? 6.465 4.672 13.039 1 91.56 87 PRO A C 1
ATOM 671 O O . PRO A 1 87 ? 5.641 5.461 12.57 1 91.56 87 PRO A O 1
ATOM 674 N N . SER A 1 88 ? 7.711 4.785 12.844 1 93.38 88 SER A N 1
ATOM 675 C CA . SER A 1 88 ? 8.445 5.723 12 1 93.38 88 SER A CA 1
ATOM 676 C C . SER A 1 88 ? 9.844 5.199 11.68 1 93.38 88 SER A C 1
ATOM 678 O O . SER A 1 88 ? 10.258 4.168 12.211 1 93.38 88 SER A O 1
ATOM 680 N N . TYR A 1 89 ? 10.461 5.809 10.758 1 96.5 89 TYR A N 1
ATOM 681 C CA . TYR A 1 89 ? 11.859 5.488 10.484 1 96.5 89 TYR A CA 1
ATOM 682 C C . TYR A 1 89 ? 12.789 6.496 11.156 1 96.5 89 TYR A C 1
ATOM 684 O O . TYR A 1 89 ? 12.852 7.656 10.75 1 96.5 89 TYR A O 1
ATOM 692 N N . VAL A 1 90 ? 13.461 6.047 12.141 1 96.31 90 VAL A N 1
ATOM 693 C CA . VAL A 1 90 ? 14.352 6.895 12.93 1 96.31 90 VAL A CA 1
ATOM 694 C C . VAL A 1 90 ? 15.805 6.559 12.602 1 96.31 90 VAL A C 1
ATOM 696 O O . VAL A 1 90 ? 16.312 5.516 13.016 1 96.31 90 VAL A O 1
ATOM 699 N N . VAL A 1 91 ? 16.516 7.469 11.977 1 97.38 91 VAL A N 1
ATOM 700 C CA . VAL A 1 91 ? 17.797 7.199 11.359 1 97.38 91 VAL A CA 1
ATOM 701 C C . VAL A 1 91 ? 18.812 6.754 12.422 1 97.38 91 VAL A C 1
ATOM 703 O O . VAL A 1 91 ? 19.547 5.797 12.219 1 97.38 91 VAL A O 1
ATOM 706 N N . TRP A 1 92 ? 18.875 7.387 13.57 1 95.38 92 TRP A N 1
ATOM 707 C CA . TRP A 1 92 ? 19.875 7.051 14.578 1 95.38 92 TRP A CA 1
ATOM 708 C C . TRP A 1 92 ? 19.531 5.75 15.281 1 95.38 92 TRP A C 1
ATOM 710 O O . TRP A 1 92 ? 20.391 5.105 15.883 1 95.38 92 TRP A O 1
ATOM 720 N N . GLU A 1 93 ? 18.297 5.414 15.281 1 95.38 93 GLU A N 1
ATOM 721 C CA . GLU A 1 93 ? 17.906 4.113 15.82 1 95.38 93 GLU A CA 1
ATOM 722 C C . GLU A 1 93 ? 18.203 2.996 14.82 1 95.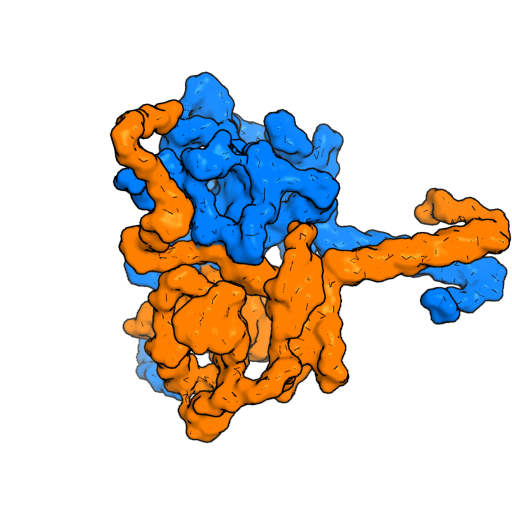38 93 GLU A C 1
ATOM 724 O O . GLU A 1 93 ? 18.625 1.909 15.211 1 95.38 93 GLU A O 1
ATOM 729 N N . GLU A 1 94 ? 17.969 3.279 13.516 1 97 94 GLU A N 1
ATOM 730 C CA . GLU A 1 94 ? 18.141 2.301 12.445 1 97 94 GLU A CA 1
ATOM 731 C C . GLU A 1 94 ? 19.625 2.131 12.102 1 97 94 GLU A C 1
ATOM 733 O O . GLU A 1 94 ? 20.031 1.075 11.609 1 97 94 GLU A O 1
ATOM 738 N N . GLY A 1 95 ? 20.359 3.158 12.344 1 96.88 95 GLY A N 1
ATOM 739 C CA . GLY A 1 95 ? 21.781 3.125 12.07 1 96.88 95 GLY A CA 1
ATOM 740 C C . GLY A 1 95 ? 22.109 3.34 10.602 1 96.88 95 GLY A C 1
ATOM 741 O O . GLY A 1 95 ? 23.234 3.057 10.164 1 96.88 95 GLY A O 1
ATOM 742 N N . ALA A 1 96 ? 21.125 3.75 9.82 1 97.94 96 ALA A N 1
ATOM 743 C CA . ALA A 1 96 ? 21.359 3.943 8.391 1 97.94 96 ALA A CA 1
ATOM 744 C C . ALA A 1 96 ? 20.375 4.938 7.797 1 97.94 96 ALA A C 1
ATOM 746 O O . ALA A 1 96 ? 19.188 4.93 8.156 1 97.94 96 ALA A O 1
ATOM 747 N N . LEU A 1 97 ? 20.859 5.812 6.961 1 98.19 97 LEU A N 1
ATOM 748 C CA . LEU A 1 97 ? 20 6.598 6.082 1 98.19 97 LEU A CA 1
ATOM 749 C C . LEU A 1 97 ? 19.469 5.742 4.941 1 98.19 97 LEU A C 1
ATOM 751 O O . LEU A 1 97 ? 20.078 4.742 4.566 1 98.19 97 LEU A O 1
ATOM 755 N N . PRO A 1 98 ? 18.359 6.125 4.359 1 98.81 98 PRO A N 1
ATOM 756 C CA . PRO A 1 98 ? 17.938 5.457 3.125 1 98.81 98 PRO A CA 1
ATOM 757 C C . PRO A 1 98 ? 18.984 5.586 2.01 1 98.81 98 PRO A C 1
ATOM 759 O O . PRO A 1 98 ? 19.641 6.621 1.892 1 98.81 98 PRO A O 1
ATOM 762 N N . VAL A 1 99 ? 19.062 4.52 1.256 1 98.88 99 VAL A N 1
ATOM 763 C CA . VAL A 1 99 ? 19.938 4.562 0.096 1 98.88 99 VAL A CA 1
ATOM 764 C C . VAL A 1 99 ? 19.203 5.195 -1.087 1 98.88 99 VAL A C 1
ATOM 766 O O . VAL A 1 99 ? 19.844 5.715 -2.01 1 98.88 99 VAL A O 1
ATOM 769 N N . LEU A 1 100 ? 17.891 5.184 -1.079 1 98.88 100 LEU A N 1
ATOM 770 C CA . LEU A 1 100 ? 17.031 5.711 -2.129 1 98.88 100 LEU A CA 1
ATOM 771 C C . LEU A 1 100 ? 15.812 6.402 -1.533 1 98.88 100 LEU A C 1
ATOM 773 O O . LEU A 1 100 ? 15.18 5.871 -0.618 1 98.88 100 LEU A O 1
ATOM 777 N N . VAL A 1 101 ? 15.492 7.574 -1.984 1 98.81 101 VAL A N 1
ATOM 778 C CA . VAL A 1 101 ? 14.219 8.234 -1.706 1 98.81 101 VAL A CA 1
ATOM 779 C C . VAL A 1 101 ? 13.469 8.477 -3.012 1 98.81 101 VAL A C 1
ATOM 781 O O . VAL A 1 101 ? 14.062 8.883 -4.012 1 98.81 101 VAL A O 1
ATOM 784 N N . LEU A 1 102 ? 12.219 8.164 -2.994 1 98.5 102 LEU A N 1
ATOM 785 C CA . LEU A 1 102 ? 11.32 8.305 -4.137 1 98.5 102 LEU A CA 1
ATOM 786 C C . LEU A 1 102 ? 10.211 9.305 -3.828 1 98.5 102 LEU A C 1
ATOM 788 O O . LEU A 1 102 ? 9.547 9.203 -2.793 1 98.5 102 LEU A O 1
ATOM 792 N N . GLU A 1 103 ? 10.016 10.305 -4.648 1 96.69 103 GLU A N 1
ATOM 793 C CA . GLU A 1 103 ? 8.891 11.234 -4.609 1 96.69 103 GLU A CA 1
ATOM 794 C C . GLU A 1 103 ? 8.023 11.102 -5.863 1 96.69 103 GLU A C 1
ATOM 796 O O . GLU A 1 103 ? 8.547 10.969 -6.973 1 96.69 103 GLU A O 1
ATOM 801 N N . ILE A 1 104 ? 6.805 11.031 -5.711 1 94.62 104 ILE A N 1
ATOM 802 C CA . ILE A 1 104 ? 5.844 10.961 -6.805 1 94.62 104 ILE A CA 1
ATOM 803 C C . ILE A 1 104 ? 5.055 12.266 -6.887 1 94.62 104 ILE A C 1
ATOM 805 O O . ILE A 1 104 ? 4.355 12.633 -5.945 1 94.62 104 ILE A O 1
ATOM 809 N N . VAL A 1 105 ? 5.164 12.93 -7.992 1 90.88 105 VAL A N 1
ATOM 810 C CA . VAL A 1 105 ? 4.594 14.258 -8.164 1 90.88 105 VAL A CA 1
ATOM 811 C C . VAL A 1 105 ? 3.076 14.156 -8.305 1 90.88 105 VAL A C 1
ATOM 813 O O . VAL A 1 105 ? 2.568 13.336 -9.07 1 90.88 105 VAL A O 1
ATOM 816 N N . SER A 1 106 ? 2.428 14.914 -7.48 1 84.31 106 SER A N 1
ATOM 817 C CA . SER A 1 106 ? 0.972 15 -7.539 1 84.31 106 SER A CA 1
ATOM 818 C C . SER A 1 106 ? 0.524 16.234 -8.312 1 84.31 106 SER A C 1
ATOM 820 O O . SER A 1 106 ? 1.34 16.906 -8.953 1 84.31 106 SER A O 1
ATOM 822 N N . ARG A 1 107 ? -0.73 16.484 -8.367 1 75.38 107 ARG A N 1
ATOM 823 C CA . ARG A 1 107 ? -1.271 17.672 -9.023 1 75.38 107 ARG A CA 1
ATOM 824 C C . ARG A 1 107 ? -0.68 18.938 -8.422 1 75.38 107 ARG A C 1
ATOM 826 O O . ARG A 1 107 ? -0.383 19.891 -9.148 1 75.38 107 ARG A O 1
ATOM 833 N N . THR A 1 108 ? -0.496 18.891 -7.137 1 73.12 108 THR A N 1
ATOM 834 C CA . THR A 1 108 ? 0.115 20.031 -6.461 1 73.12 108 THR A CA 1
ATOM 835 C C . THR A 1 108 ? 1.611 19.797 -6.266 1 73.12 108 THR A C 1
ATOM 837 O O . THR A 1 108 ? 2.029 18.75 -5.785 1 73.12 108 THR A O 1
ATOM 840 N N . TYR A 1 109 ? 2.305 20.781 -6.773 1 76.62 109 TYR A N 1
ATOM 841 C CA . TYR A 1 109 ? 3.746 20.734 -6.555 1 76.62 109 TYR A CA 1
ATOM 842 C C . TYR A 1 109 ? 4.074 20.891 -5.074 1 76.62 109 TYR A C 1
ATOM 844 O O . TYR A 1 109 ? 3.486 21.719 -4.383 1 76.62 109 TYR A O 1
ATOM 852 N N . ARG A 1 110 ? 5.023 20.047 -4.629 1 80.75 110 ARG A N 1
ATOM 853 C CA . ARG A 1 110 ? 5.316 20.031 -3.201 1 80.75 110 ARG A CA 1
ATOM 854 C C . ARG A 1 110 ? 6.816 20.156 -2.951 1 80.75 110 ARG A C 1
ATOM 856 O O . ARG A 1 110 ? 7.332 19.641 -1.961 1 80.75 110 ARG A O 1
ATOM 863 N N . GLY A 1 111 ? 7.562 20.719 -3.961 1 88.38 111 GLY A N 1
ATOM 864 C CA . GLY A 1 111 ? 8.977 20.984 -3.742 1 88.38 111 GLY A CA 1
ATOM 865 C C . GLY A 1 111 ? 9.875 19.844 -4.164 1 88.38 111 GLY A C 1
ATOM 866 O O . GLY A 1 111 ? 11.023 19.75 -3.719 1 88.38 111 GLY A O 1
ATOM 867 N N . GLU A 1 112 ? 9.391 18.891 -4.965 1 90.62 112 GLU A N 1
ATOM 868 C CA . GLU A 1 112 ? 10.141 17.688 -5.344 1 90.62 112 GLU A CA 1
ATOM 869 C C . GLU A 1 112 ? 11.438 18.047 -6.059 1 90.62 112 GLU A C 1
ATOM 871 O O . GLU A 1 112 ? 12.461 17.391 -5.859 1 90.62 112 GLU A O 1
ATOM 876 N N . TYR A 1 113 ? 11.367 19.172 -6.762 1 91.06 113 TYR A N 1
ATOM 877 C CA . TYR A 1 113 ? 12.523 19.531 -7.578 1 91.06 113 TYR A CA 1
ATOM 878 C C . TYR A 1 113 ? 13.328 20.641 -6.914 1 91.06 113 TYR A C 1
ATOM 880 O O . TYR A 1 113 ? 14.352 21.078 -7.449 1 91.06 113 TYR A O 1
ATOM 888 N N . GLY A 1 114 ? 12.945 21.125 -5.742 1 93.62 114 GLY A N 1
ATOM 889 C CA . GLY A 1 114 ? 13.602 22.219 -5.016 1 93.62 114 GLY A CA 1
ATOM 890 C C . GLY A 1 114 ? 13.961 21.844 -3.59 1 93.62 114 GLY A C 1
ATOM 891 O O . GLY A 1 114 ? 14.984 21.203 -3.352 1 93.62 114 GLY A O 1
ATOM 892 N N . SER A 1 115 ? 13.031 22.172 -2.684 1 95.06 115 SER A N 1
ATOM 893 C CA . SER A 1 115 ? 13.336 22.047 -1.263 1 95.06 115 SER A CA 1
ATOM 894 C C . SER A 1 115 ? 13.617 20.594 -0.881 1 95.06 115 SER A C 1
ATOM 896 O O . SER A 1 115 ? 14.531 20.328 -0.093 1 95.06 115 SER A O 1
ATOM 898 N N . LYS A 1 116 ? 12.875 19.719 -1.458 1 95.81 116 LYS A N 1
ATOM 899 C CA . LYS A 1 116 ? 13.102 18.312 -1.119 1 95.81 116 LYS A CA 1
ATOM 900 C C . LYS A 1 116 ? 14.414 17.812 -1.716 1 95.81 116 LYS A C 1
ATOM 902 O O . LYS A 1 116 ? 15.164 17.094 -1.054 1 95.81 116 LYS A O 1
ATOM 907 N N . LEU A 1 117 ? 14.617 18.172 -2.918 1 97.06 117 LEU A N 1
ATOM 908 C CA . LEU A 1 117 ? 15.883 17.812 -3.543 1 97.06 117 LEU A CA 1
ATOM 909 C C . LEU A 1 117 ? 17.062 18.297 -2.707 1 97.06 117 LEU A C 1
ATOM 911 O O . LEU A 1 117 ? 17.984 17.547 -2.416 1 97.06 117 LEU A O 1
ATOM 915 N N . ALA A 1 118 ? 17.062 19.562 -2.311 1 98 118 ALA A N 1
ATOM 916 C CA . ALA A 1 118 ? 18.125 20.156 -1.507 1 98 118 ALA A CA 1
ATOM 917 C C . ALA A 1 118 ? 18.281 19.438 -0.176 1 98 118 ALA A C 1
ATOM 919 O O . ALA A 1 118 ? 19.391 19.188 0.277 1 98 118 ALA A O 1
ATOM 920 N N . LEU A 1 119 ? 17.203 19.094 0.427 1 97.94 119 LEU A N 1
ATOM 921 C CA . LEU A 1 119 ? 17.219 18.391 1.712 1 97.94 119 LEU A CA 1
ATOM 922 C C . LEU A 1 119 ? 17.891 17.031 1.587 1 97.94 119 LEU A C 1
ATOM 924 O O . LEU A 1 119 ? 18.797 16.703 2.365 1 97.94 119 LEU A O 1
ATOM 928 N N . TYR A 1 120 ? 17.484 16.219 0.605 1 98.62 120 TYR A N 1
ATOM 929 C CA . TYR A 1 120 ? 18.016 14.875 0.471 1 98.62 120 TYR A CA 1
ATOM 930 C C . TYR A 1 120 ? 19.484 14.906 0.063 1 98.62 120 TYR A C 1
ATOM 932 O O . TYR A 1 120 ? 20.266 14.039 0.461 1 98.62 120 TYR A O 1
ATOM 940 N N . GLN A 1 121 ? 19.812 15.945 -0.727 1 98.56 121 GLN A N 1
ATOM 941 C CA . GLN A 1 121 ? 21.219 16.156 -1.034 1 98.56 121 GLN A CA 1
ATOM 942 C C . GLN A 1 121 ? 22.016 16.438 0.233 1 98.56 121 GLN A C 1
ATOM 944 O O . GLN A 1 121 ? 23.078 15.844 0.446 1 98.56 121 GLN A O 1
ATOM 949 N N . GLN A 1 122 ? 21.531 17.312 1.022 1 98 122 GLN A N 1
ATOM 950 C CA . GLN A 1 122 ? 22.188 17.672 2.275 1 98 122 GLN A CA 1
ATOM 951 C C . GLN A 1 122 ? 22.312 16.469 3.199 1 98 122 GLN A C 1
ATOM 953 O O . GLN A 1 122 ? 23.328 16.312 3.891 1 98 122 GLN A O 1
ATOM 958 N N . LEU A 1 123 ? 21.328 15.609 3.238 1 98 123 LEU A N 1
ATOM 959 C CA . LEU A 1 123 ? 21.328 14.414 4.074 1 98 123 LEU A CA 1
ATOM 960 C C . LEU A 1 123 ? 22.25 13.344 3.49 1 98 123 LEU A C 1
ATOM 962 O O . LEU A 1 123 ? 22.5 12.32 4.129 1 98 123 LEU A O 1
ATOM 966 N N . GLU A 1 124 ? 22.656 13.547 2.27 1 98.12 124 GLU A N 1
ATOM 967 C CA . GLU A 1 124 ? 23.578 12.656 1.565 1 98.12 124 GLU A CA 1
ATOM 968 C C . GLU A 1 124 ? 22.906 11.32 1.245 1 98.12 124 GLU A C 1
ATOM 970 O O . GLU A 1 124 ? 23.516 10.258 1.418 1 98.12 124 GLU A O 1
ATOM 975 N N . ILE A 1 125 ? 21.703 11.461 0.874 1 98.75 125 ILE A N 1
ATOM 976 C CA . ILE A 1 125 ? 21 10.297 0.324 1 98.75 125 ILE A CA 1
ATOM 977 C C . ILE A 1 125 ? 21.625 9.914 -1.021 1 98.75 125 ILE A C 1
ATOM 979 O O . ILE A 1 125 ? 21.672 10.742 -1.938 1 98.75 125 ILE A O 1
ATOM 983 N N . PRO A 1 126 ? 21.984 8.703 -1.184 1 98.81 126 PRO A N 1
ATOM 984 C CA . PRO A 1 126 ? 22.734 8.344 -2.385 1 98.81 126 PRO A CA 1
ATOM 985 C C . PRO A 1 126 ? 21.922 8.5 -3.666 1 98.81 126 PRO A C 1
ATOM 987 O O . PRO A 1 126 ? 22.453 8.953 -4.684 1 98.81 126 PRO A O 1
ATOM 990 N N . TYR A 1 127 ? 20.672 8.125 -3.637 1 98.81 127 TYR A N 1
ATOM 991 C CA . TYR A 1 127 ? 19.844 8.172 -4.832 1 98.81 127 TYR A CA 1
ATOM 992 C C . TYR A 1 127 ? 18.516 8.875 -4.551 1 98.81 127 TYR A C 1
ATOM 994 O O . TYR A 1 127 ? 17.859 8.586 -3.555 1 98.81 127 TYR A O 1
ATOM 1002 N N . TYR A 1 128 ? 18.156 9.836 -5.328 1 98.69 128 TYR A N 1
ATOM 1003 C CA . TYR A 1 128 ? 16.875 10.531 -5.281 1 98.69 128 TYR A CA 1
ATOM 1004 C C . TYR A 1 128 ? 16.141 10.414 -6.609 1 98.69 128 TYR A C 1
ATOM 1006 O O . TYR A 1 128 ? 16.688 10.734 -7.664 1 98.69 128 TYR A O 1
ATOM 1014 N N . VAL A 1 129 ? 14.906 9.914 -6.59 1 98.38 129 VAL A N 1
ATOM 1015 C CA . VAL A 1 129 ? 14.141 9.695 -7.809 1 98.38 129 VAL A CA 1
ATOM 1016 C C . VAL A 1 129 ? 12.805 10.414 -7.719 1 98.38 129 VAL A C 1
ATOM 1018 O O . VAL A 1 129 ? 12.148 10.398 -6.676 1 98.38 129 VAL A O 1
ATOM 1021 N N . ILE A 1 130 ? 12.445 11.062 -8.773 1 96.75 130 ILE A N 1
ATOM 1022 C CA . ILE A 1 130 ? 11.164 11.734 -8.914 1 96.75 130 ILE A CA 1
ATOM 1023 C C . ILE A 1 130 ? 10.359 11.094 -10.039 1 96.75 130 ILE A C 1
ATOM 1025 O O . ILE A 1 130 ? 10.828 11.016 -11.18 1 96.75 130 ILE A O 1
ATOM 1029 N N . TYR A 1 131 ? 9.234 10.547 -9.711 1 96.38 131 TYR A N 1
ATOM 1030 C CA . TYR A 1 131 ? 8.289 10.008 -10.68 1 96.38 131 TYR A CA 1
ATOM 1031 C C . TYR A 1 131 ? 7.141 10.977 -10.914 1 96.38 131 TYR A C 1
ATOM 1033 O O . TYR A 1 131 ? 6.445 11.367 -9.969 1 96.38 131 TYR A O 1
ATOM 1041 N N . ASN A 1 132 ? 6.984 11.422 -12.102 1 93.06 132 ASN A N 1
ATOM 1042 C CA . ASN A 1 132 ? 6.016 12.438 -12.5 1 93.06 132 ASN A CA 1
ATOM 1043 C C . ASN A 1 132 ? 5.098 11.93 -13.609 1 93.06 132 ASN A C 1
ATOM 1045 O O . ASN A 1 132 ? 5.191 12.367 -14.75 1 93.06 132 ASN A O 1
ATOM 1049 N N . PRO A 1 133 ? 4.184 11.109 -13.234 1 89.25 133 PRO A N 1
ATOM 1050 C CA . PRO A 1 133 ? 3.393 10.414 -14.25 1 89.25 133 PRO A CA 1
ATOM 1051 C C . PRO A 1 133 ? 2.463 11.359 -15.023 1 89.25 133 PRO A C 1
ATOM 1053 O O . PRO A 1 133 ? 2.1 11.07 -16.172 1 89.25 133 PRO A O 1
ATOM 1056 N N . MET A 1 134 ? 2.125 12.453 -14.492 1 82.88 134 MET A N 1
ATOM 1057 C CA . MET A 1 134 ? 1.174 13.359 -15.125 1 82.88 134 MET A CA 1
ATOM 1058 C C . MET A 1 134 ? 1.897 14.406 -15.961 1 82.88 134 MET A C 1
ATOM 1060 O O . MET A 1 134 ? 1.26 15.195 -16.672 1 82.88 134 MET A O 1
ATOM 1064 N N . ARG A 1 135 ? 3.199 14.289 -15.992 1 78.38 135 ARG A N 1
ATOM 1065 C CA . ARG A 1 135 ? 4.043 15.188 -16.781 1 78.38 135 ARG A CA 1
ATOM 1066 C C . ARG A 1 135 ? 3.709 16.641 -16.484 1 78.38 135 ARG A C 1
ATOM 1068 O O . ARG A 1 135 ? 3.561 17.453 -17.406 1 78.38 135 ARG A O 1
ATOM 1075 N N . ARG A 1 136 ? 3.545 16.844 -15.312 1 70.5 136 ARG A N 1
ATOM 1076 C CA . ARG A 1 136 ? 3.213 18.203 -14.914 1 70.5 136 ARG A CA 1
ATOM 1077 C C . ARG A 1 136 ? 4.438 19.109 -14.984 1 70.5 136 ARG A C 1
ATOM 1079 O O . ARG A 1 136 ? 5.574 18.625 -14.93 1 70.5 136 ARG A O 1
ATOM 1086 N N . ARG A 1 137 ? 4.211 20.453 -15.289 1 68.44 137 ARG A N 1
ATOM 1087 C CA . ARG A 1 137 ? 5.195 21.531 -15.234 1 68.44 137 ARG A CA 1
ATOM 1088 C C . ARG A 1 137 ? 6.289 21.328 -16.281 1 68.44 137 ARG A C 1
ATOM 1090 O O . ARG A 1 137 ? 7.43 21.75 -16.078 1 68.44 137 ARG A O 1
ATOM 1097 N N . GLN A 1 138 ? 6.016 20.516 -17.203 1 74.25 138 GLN A N 1
ATOM 1098 C CA . GLN A 1 138 ? 6.953 20.312 -18.312 1 74.25 138 GLN A CA 1
ATOM 1099 C C . GLN A 1 138 ? 8.195 19.562 -17.844 1 74.25 138 GLN A C 1
ATOM 1101 O O . GLN A 1 138 ? 9.305 19.828 -18.297 1 74.25 138 GLN A O 1
ATOM 1106 N N . GLN A 1 139 ? 7.969 18.906 -16.734 1 79.19 139 GLN A N 1
ATOM 1107 C CA . GLN A 1 139 ? 9.055 18.062 -16.234 1 79.19 139 GLN A CA 1
ATOM 1108 C C . GLN A 1 139 ? 8.969 16.656 -16.797 1 79.19 139 GLN A C 1
ATOM 1110 O O . GLN A 1 139 ? 7.895 16.219 -17.234 1 79.19 139 GLN A O 1
ATOM 1115 N N . SER A 1 140 ? 10.156 16.125 -16.859 1 85.81 140 SER A N 1
ATOM 1116 C CA . SER A 1 140 ? 10.227 14.75 -17.344 1 85.81 140 SER A CA 1
ATOM 1117 C C . SER A 1 140 ? 9.398 13.812 -16.453 1 85.81 140 SER A C 1
ATOM 1119 O O . SER A 1 140 ? 9.266 14.039 -15.258 1 85.81 140 SER A O 1
ATOM 1121 N N . PRO A 1 141 ? 8.852 12.812 -17.031 1 91.75 141 PRO A N 1
ATOM 1122 C CA . PRO A 1 141 ? 8.047 11.859 -16.281 1 91.75 141 PRO A CA 1
ATOM 1123 C C . PRO A 1 141 ? 8.867 11.086 -15.25 1 91.75 141 PRO A C 1
ATOM 1125 O O . PRO A 1 141 ? 8.305 10.484 -14.328 1 91.75 141 PRO A O 1
ATOM 1128 N N . PHE A 1 142 ? 10.188 11.102 -15.453 1 95.19 142 PHE A N 1
ATOM 1129 C CA . PHE A 1 142 ? 11.094 10.359 -14.586 1 95.19 142 PHE A CA 1
ATOM 1130 C C . PHE A 1 142 ? 12.43 11.086 -14.453 1 95.19 142 PHE A C 1
ATOM 1132 O O . PHE A 1 142 ? 13.055 11.43 -15.453 1 95.19 142 PHE A O 1
ATOM 1139 N N . ALA A 1 143 ? 12.812 11.375 -13.281 1 96 143 ALA A N 1
ATOM 1140 C CA . ALA A 1 143 ? 14.109 11.969 -12.984 1 96 143 ALA A CA 1
ATOM 1141 C C . ALA A 1 143 ? 14.828 11.203 -11.883 1 96 143 ALA A C 1
ATOM 1143 O O . ALA A 1 143 ? 14.227 10.852 -10.867 1 96 143 ALA A O 1
ATOM 1144 N N . ALA A 1 144 ? 16.094 10.914 -12.141 1 97.88 144 ALA A N 1
ATOM 1145 C CA . ALA A 1 144 ? 16.922 10.211 -11.164 1 97.88 144 ALA A CA 1
ATOM 1146 C C . ALA A 1 144 ? 18.203 10.984 -10.883 1 97.88 144 ALA A C 1
ATOM 1148 O O . ALA A 1 144 ? 18.812 11.539 -11.805 1 97.88 144 ALA A O 1
ATOM 1149 N N . TYR A 1 145 ? 18.531 11.07 -9.672 1 98.38 145 TYR A N 1
ATOM 1150 C CA . TYR A 1 145 ? 19.75 11.758 -9.234 1 98.38 145 TYR A CA 1
ATOM 1151 C C . TYR A 1 145 ? 20.641 10.812 -8.438 1 98.38 145 TYR A C 1
ATOM 1153 O O . TYR A 1 145 ? 20.156 10.023 -7.629 1 98.38 145 TYR A O 1
ATOM 1161 N N . ARG A 1 146 ? 21.891 10.906 -8.68 1 98.56 146 ARG A N 1
ATOM 1162 C CA . ARG A 1 146 ? 22.922 10.203 -7.91 1 98.56 146 ARG A CA 1
ATOM 1163 C C . ARG A 1 146 ? 23.812 11.188 -7.16 1 98.56 146 ARG A C 1
ATOM 1165 O O . ARG A 1 146 ? 24.203 12.219 -7.703 1 98.56 146 ARG A O 1
ATOM 1172 N N . LEU A 1 147 ? 24.078 10.891 -5.91 1 98.56 147 LEU A N 1
ATOM 1173 C CA . LEU A 1 147 ? 24.969 11.734 -5.117 1 98.56 147 LEU A CA 1
ATOM 1174 C C . LEU A 1 147 ? 26.422 11.406 -5.41 1 98.56 147 LEU A C 1
ATOM 1176 O O . LEU A 1 147 ? 26.859 10.273 -5.227 1 98.56 147 LEU A O 1
ATOM 1180 N N . VAL A 1 148 ? 27.125 12.344 -5.898 1 97.56 148 VAL A N 1
ATOM 1181 C CA . VAL A 1 148 ? 28.562 12.242 -6.145 1 97.56 148 VAL A CA 1
ATOM 1182 C C . VAL A 1 148 ? 29.281 13.445 -5.539 1 97.56 148 VAL A C 1
ATOM 1184 O O . VAL A 1 148 ? 29 14.586 -5.914 1 97.56 148 VAL A O 1
ATOM 1187 N N . GLY A 1 149 ? 30.172 13.18 -4.66 1 96.75 149 GLY A N 1
ATOM 1188 C CA . GLY A 1 149 ? 30.906 14.258 -4.027 1 96.75 149 GLY A CA 1
ATOM 1189 C C . GLY A 1 149 ? 30.016 15.273 -3.346 1 96.75 149 GLY A C 1
ATOM 1190 O O . GLY A 1 149 ? 30.219 16.484 -3.482 1 96.75 149 GLY A O 1
ATOM 1191 N N . GLY A 1 150 ? 28.969 14.883 -2.83 1 97.12 150 GLY A N 1
ATOM 1192 C CA . GLY A 1 150 ? 28.078 15.75 -2.055 1 97.12 150 GLY A CA 1
ATOM 1193 C C . GLY A 1 150 ? 27.062 16.469 -2.906 1 97.12 150 GLY A C 1
ATOM 1194 O O . GLY A 1 150 ? 26.234 17.234 -2.387 1 97.12 150 GLY A O 1
ATOM 1195 N N . ASN A 1 151 ? 27.141 16.125 -4.227 1 98.31 151 ASN A N 1
ATOM 1196 C CA . ASN A 1 151 ? 26.203 16.781 -5.133 1 98.31 151 ASN A CA 1
ATOM 1197 C C . ASN A 1 151 ? 25.375 15.773 -5.922 1 98.31 151 ASN A C 1
ATOM 1199 O O . ASN A 1 151 ? 25.891 14.734 -6.332 1 98.31 151 ASN A O 1
ATOM 1203 N N . TYR A 1 152 ? 24.094 16.203 -6.098 1 98.44 152 TYR A N 1
ATOM 1204 C CA . TYR A 1 152 ? 23.234 15.367 -6.938 1 98.44 152 TYR A CA 1
ATOM 1205 C C . TYR A 1 152 ? 23.516 15.609 -8.414 1 98.44 152 TYR A C 1
ATOM 1207 O O . TYR A 1 152 ? 23.625 16.75 -8.859 1 98.44 152 TYR A O 1
ATOM 1215 N N . HIS A 1 153 ? 23.719 14.594 -9.078 1 98.12 153 HIS A N 1
ATOM 1216 C CA . HIS A 1 153 ? 23.859 14.617 -10.531 1 98.12 153 HIS A CA 1
ATOM 1217 C C . HIS A 1 153 ? 22.719 13.883 -11.211 1 98.12 153 HIS A C 1
ATOM 1219 O O . HIS A 1 153 ? 22.484 12.703 -10.945 1 98.12 153 HIS A O 1
ATOM 1225 N N . ARG A 1 154 ? 22.047 14.594 -12.047 1 96.88 154 ARG A N 1
ATOM 1226 C CA . ARG A 1 154 ? 20.938 13.992 -12.781 1 96.88 154 ARG A CA 1
ATOM 1227 C C . ARG A 1 154 ? 21.422 12.906 -13.727 1 96.88 154 ARG A C 1
ATOM 1229 O O . ARG A 1 154 ? 22.453 13.07 -14.383 1 96.88 154 ARG A O 1
ATOM 1236 N N . GLN A 1 155 ? 20.688 11.82 -13.727 1 95.69 155 GLN A N 1
ATOM 1237 C CA . GLN A 1 155 ? 21.047 10.688 -14.57 1 95.69 155 GLN A CA 1
ATOM 1238 C C . GLN A 1 155 ? 20.219 10.656 -15.852 1 95.69 155 GLN A C 1
ATOM 1240 O O . GLN A 1 155 ? 19.031 10.984 -15.828 1 95.69 155 GLN A O 1
ATOM 1245 N N . GLU A 1 156 ? 20.781 10.18 -16.984 1 91.31 156 GLU A N 1
ATOM 1246 C CA . GLU A 1 156 ? 20.109 10.234 -18.281 1 91.31 156 GLU A CA 1
ATOM 1247 C C . GLU A 1 156 ? 19.594 8.859 -18.688 1 91.31 156 GLU A C 1
ATOM 1249 O O . GLU A 1 156 ? 18.75 8.75 -19.578 1 91.31 156 GLU A O 1
ATOM 1254 N N . THR A 1 157 ? 20.047 7.883 -17.984 1 92.69 157 THR A N 1
ATOM 1255 C CA . THR A 1 157 ? 19.703 6.531 -18.406 1 92.69 157 THR A CA 1
ATOM 1256 C C . THR A 1 157 ? 18.484 6.016 -17.641 1 92.69 157 THR A C 1
ATOM 1258 O O . THR A 1 157 ? 18.344 6.285 -16.438 1 92.69 157 THR A O 1
ATOM 1261 N N . GLU A 1 158 ? 17.703 5.285 -18.328 1 94.81 158 GLU A N 1
ATOM 1262 C CA . GLU A 1 158 ? 16.562 4.559 -17.75 1 94.81 158 GLU A CA 1
ATOM 1263 C C . GLU A 1 158 ? 16.484 3.141 -18.312 1 94.81 158 GLU A C 1
ATOM 1265 O O . GLU A 1 158 ? 16.469 2.951 -19.531 1 94.81 158 GLU A O 1
ATOM 1270 N N . PRO A 1 159 ? 16.484 2.076 -17.531 1 96.56 159 PRO A N 1
ATOM 1271 C CA . PRO A 1 159 ? 16.484 2.145 -16.062 1 96.56 159 PRO A CA 1
ATOM 1272 C C . PRO A 1 159 ? 17.766 2.732 -15.492 1 96.56 159 PRO A C 1
ATOM 1274 O O . PRO A 1 159 ? 18.828 2.602 -16.109 1 96.56 159 PRO A O 1
ATOM 1277 N N . PHE A 1 160 ? 17.531 3.385 -14.453 1 96.25 160 PHE A N 1
ATOM 1278 C CA . PHE A 1 160 ? 18.641 3.93 -13.672 1 96.25 160 PHE A CA 1
ATOM 1279 C C . PHE A 1 160 ? 19.234 2.869 -12.75 1 96.25 160 PHE A C 1
ATOM 1281 O O . PHE A 1 160 ? 18.578 2.438 -11.797 1 96.25 160 PHE A O 1
ATOM 1288 N N . TRP A 1 161 ? 20.484 2.49 -13.086 1 97.56 161 TRP A N 1
ATOM 1289 C CA . TRP A 1 161 ? 21.109 1.423 -12.312 1 97.56 161 TRP A CA 1
ATOM 1290 C C . TRP A 1 161 ? 21.734 1.97 -11.039 1 97.56 161 TRP A C 1
ATOM 1292 O O . TRP A 1 161 ? 22.484 2.943 -11.07 1 97.56 161 TRP A O 1
ATOM 1302 N N . MET A 1 162 ? 21.406 1.389 -9.922 1 98.38 162 MET A N 1
ATOM 1303 C CA . MET A 1 162 ? 21.953 1.752 -8.617 1 98.38 162 MET A CA 1
ATOM 1304 C C . MET A 1 162 ? 22.891 0.673 -8.102 1 98.38 162 MET A C 1
ATOM 1306 O O . MET A 1 162 ? 22.453 -0.3 -7.484 1 98.38 162 MET A O 1
ATOM 1310 N N . GLN A 1 163 ? 24.109 0.905 -8.289 1 96.69 163 GLN A N 1
ATOM 1311 C CA . GLN A 1 163 ? 25.141 -0.099 -8.039 1 96.69 163 GLN A CA 1
ATOM 1312 C C . GLN A 1 163 ? 25.094 -0.592 -6.598 1 96.69 163 GLN A C 1
ATOM 1314 O O . GLN A 1 163 ? 25.125 -1.799 -6.348 1 96.69 163 GLN A O 1
ATOM 1319 N N . GLU A 1 164 ? 24.984 0.318 -5.66 1 95.94 164 GLU A N 1
ATOM 1320 C CA . GLU A 1 164 ? 25 -0.016 -4.242 1 95.94 164 GLU A CA 1
ATOM 1321 C C . GLU A 1 164 ? 23.781 -0.84 -3.85 1 95.94 164 GLU A C 1
ATOM 1323 O O . GLU A 1 164 ? 23.812 -1.577 -2.861 1 95.94 164 GLU A O 1
ATOM 1328 N N . VAL A 1 165 ? 22.766 -0.722 -4.641 1 98 165 VAL A N 1
ATOM 1329 C CA . VAL A 1 165 ? 21.516 -1.404 -4.34 1 98 165 VAL A CA 1
ATOM 1330 C C . VAL A 1 165 ? 21.469 -2.75 -5.062 1 98 165 VAL A C 1
ATOM 1332 O O . VAL A 1 165 ? 20.875 -3.709 -4.566 1 98 165 VAL A O 1
ATOM 1335 N N . GLY A 1 166 ? 22.125 -2.828 -6.207 1 98.12 166 GLY A N 1
ATOM 1336 C CA . GLY A 1 166 ? 22.047 -4.012 -7.047 1 98.12 166 GLY A CA 1
ATOM 1337 C C . GLY A 1 166 ? 20.734 -4.117 -7.805 1 98.12 166 GLY A C 1
ATOM 1338 O O . GLY A 1 166 ? 20.25 -5.223 -8.078 1 98.12 166 GLY A O 1
ATOM 1339 N N . LEU A 1 167 ? 20.062 -3.049 -8.047 1 98.62 167 LEU A N 1
ATOM 1340 C CA . LEU A 1 167 ? 18.812 -2.959 -8.812 1 98.62 167 LEU A CA 1
ATOM 1341 C C . LEU A 1 167 ? 18.797 -1.698 -9.672 1 98.62 167 LEU A C 1
ATOM 1343 O O . LEU A 1 167 ? 19.5 -0.729 -9.375 1 98.62 167 LEU A O 1
ATOM 1347 N N . GLY A 1 168 ? 18.094 -1.79 -10.703 1 98.62 168 GLY A N 1
ATOM 1348 C CA . GLY A 1 168 ? 17.719 -0.607 -11.453 1 98.62 168 GLY A CA 1
ATOM 1349 C C . GLY A 1 168 ? 16.297 -0.145 -11.156 1 98.62 168 GLY A C 1
ATOM 1350 O O . GLY A 1 168 ? 15.508 -0.89 -10.57 1 98.62 168 GLY A O 1
ATOM 1351 N N . LEU A 1 169 ? 16.016 1.054 -11.43 1 98.62 169 LEU A N 1
ATOM 1352 C CA . LEU A 1 169 ? 14.688 1.648 -11.305 1 98.62 169 LEU A CA 1
ATOM 1353 C C . LEU A 1 169 ? 14.312 2.402 -12.57 1 98.62 169 LEU A C 1
ATOM 1355 O O . LEU A 1 169 ? 15.141 3.109 -13.156 1 98.62 169 LEU A O 1
ATOM 1359 N N . GLY A 1 170 ? 13.156 2.184 -13.008 1 98.31 170 GLY A N 1
ATOM 1360 C CA . GLY A 1 170 ? 12.711 2.844 -14.227 1 98.31 170 GLY A CA 1
ATOM 1361 C C . GLY A 1 170 ? 11.25 2.59 -14.547 1 98.31 170 GLY A C 1
ATOM 1362 O O . GLY A 1 170 ? 10.57 1.868 -13.82 1 98.31 170 GLY A O 1
ATOM 1363 N N . ARG A 1 171 ? 10.805 3.256 -15.633 1 97.69 171 ARG A N 1
ATOM 1364 C CA . ARG A 1 171 ? 9.406 3.145 -16.047 1 97.69 171 ARG A CA 1
ATOM 1365 C C . ARG A 1 171 ? 9.203 1.935 -16.953 1 97.69 171 ARG A C 1
ATOM 1367 O O . ARG A 1 171 ? 10.133 1.487 -17.625 1 97.69 171 ARG A O 1
ATOM 1374 N N . GLY A 1 172 ? 8.039 1.424 -16.875 1 96.31 172 GLY A N 1
ATOM 1375 C CA . GLY A 1 172 ? 7.629 0.335 -17.75 1 96.31 172 GLY A CA 1
ATOM 1376 C C . GLY A 1 172 ? 6.125 0.153 -17.797 1 96.31 172 GLY A C 1
ATOM 1377 O O . GLY A 1 172 ? 5.41 0.555 -16.875 1 96.31 172 GLY A O 1
ATOM 1378 N N . GLU A 1 173 ? 5.719 -0.479 -18.922 1 94.5 173 GLU A N 1
ATOM 1379 C CA . GLU A 1 173 ? 4.301 -0.797 -19.078 1 94.5 173 GLU A CA 1
ATOM 1380 C C . GLU A 1 173 ? 3.961 -2.129 -18.406 1 94.5 173 GLU A C 1
ATOM 1382 O O . GLU A 1 173 ? 4.746 -3.08 -18.469 1 94.5 173 GLU A O 1
ATOM 1387 N N . GLY A 1 174 ? 2.861 -2.123 -17.719 1 93.19 174 GLY A N 1
ATOM 1388 C CA . GLY A 1 174 ? 2.42 -3.377 -17.125 1 93.19 174 GLY A CA 1
ATOM 1389 C C . GLY A 1 174 ? 1.119 -3.246 -16.344 1 93.19 174 GLY A C 1
ATOM 1390 O O . GLY A 1 174 ? 0.446 -2.217 -16.422 1 93.19 174 GLY A O 1
ATOM 1391 N N . THR A 1 175 ? 0.701 -4.352 -15.805 1 92.81 175 THR A N 1
ATOM 1392 C CA . THR A 1 175 ? -0.558 -4.414 -15.07 1 92.81 175 THR A CA 1
ATOM 1393 C C . THR A 1 175 ? -0.305 -4.668 -13.586 1 92.81 175 THR A C 1
ATOM 1395 O O . THR A 1 175 ? 0.495 -5.531 -13.227 1 92.81 175 THR A O 1
ATOM 1398 N N . TYR A 1 176 ? -0.879 -3.891 -12.789 1 95.31 176 TYR A N 1
ATOM 1399 C CA . TYR A 1 176 ? -0.878 -4.066 -11.344 1 95.31 176 TYR A CA 1
ATOM 1400 C C . TYR A 1 176 ? -2.275 -3.863 -10.766 1 95.31 176 TYR A C 1
ATOM 1402 O O . TYR A 1 176 ? -2.891 -2.814 -10.969 1 95.31 176 TYR A O 1
ATOM 1410 N N . LYS A 1 177 ? -2.791 -4.887 -10.047 1 95.69 177 LYS A N 1
ATOM 1411 C CA . LYS A 1 177 ? -4.145 -4.914 -9.508 1 95.69 177 LYS A CA 1
ATOM 1412 C C . LYS A 1 177 ? -5.18 -4.602 -10.586 1 95.69 177 LYS A C 1
ATOM 1414 O O . LYS A 1 177 ? -6.094 -3.805 -10.359 1 95.69 177 LYS A O 1
ATOM 1419 N N . GLY A 1 178 ? -4.859 -5.125 -11.742 1 93.12 178 GLY A N 1
ATOM 1420 C CA . GLY A 1 178 ? -5.781 -5.008 -12.859 1 93.12 178 GLY A CA 1
ATOM 1421 C C . GLY A 1 178 ? -5.676 -3.676 -13.578 1 93.12 178 GLY A C 1
ATOM 1422 O O . GLY A 1 178 ? -6.426 -3.414 -14.523 1 93.12 178 GLY A O 1
ATOM 1423 N N . TRP A 1 179 ? -4.844 -2.828 -13.148 1 95 179 TRP A N 1
ATOM 1424 C CA . TRP A 1 179 ? -4.66 -1.503 -13.727 1 95 179 TRP A CA 1
ATOM 1425 C C . TRP A 1 179 ? -3.498 -1.495 -14.719 1 95 179 TRP A C 1
ATOM 1427 O O . TRP A 1 179 ? -2.334 -1.547 -14.32 1 95 179 TRP A O 1
ATOM 1437 N N . GLN A 1 180 ? -3.785 -1.497 -15.984 1 93.38 180 GLN A N 1
ATOM 1438 C CA . GLN A 1 180 ? -2.768 -1.456 -17.031 1 93.38 180 GLN A CA 1
ATOM 1439 C C . GLN A 1 180 ? -2.316 -0.023 -17.297 1 93.38 180 GLN A C 1
ATOM 1441 O O . GLN A 1 180 ? -3.131 0.835 -17.641 1 93.38 180 GLN A O 1
ATOM 1446 N N . ARG A 1 181 ? -1.02 0.238 -17.141 1 94.5 181 ARG A N 1
ATOM 1447 C CA . ARG A 1 181 ? -0.464 1.569 -17.375 1 94.5 181 ARG A CA 1
ATOM 1448 C C . ARG A 1 181 ? 1.053 1.562 -17.219 1 94.5 181 ARG A C 1
ATOM 1450 O O . ARG A 1 181 ? 1.666 0.499 -17.109 1 94.5 181 ARG A O 1
ATOM 1457 N N . GLU A 1 182 ? 1.607 2.771 -17.391 1 95.56 182 GLU A N 1
ATOM 1458 C CA . GLU A 1 182 ? 3.016 2.955 -17.062 1 95.56 182 GLU A CA 1
ATOM 1459 C C . GLU A 1 182 ? 3.221 2.99 -15.547 1 95.56 182 GLU A C 1
ATOM 1461 O O . GLU A 1 182 ? 2.541 3.738 -14.844 1 95.56 182 GLU A O 1
ATOM 1466 N N . TRP A 1 183 ? 4.023 2.104 -15.055 1 97 183 TRP A N 1
ATOM 1467 C CA . TRP A 1 183 ? 4.383 2.041 -13.641 1 97 183 TRP A CA 1
ATOM 1468 C C . TRP A 1 183 ? 5.879 2.266 -13.453 1 97 183 TRP A C 1
ATOM 1470 O O . TRP A 1 183 ? 6.605 2.521 -14.414 1 97 183 TRP A O 1
ATOM 1480 N N . LEU A 1 184 ? 6.309 2.344 -12.297 1 97.88 184 LEU A N 1
ATOM 1481 C CA . LEU A 1 184 ? 7.719 2.238 -11.938 1 97.88 184 LEU A CA 1
ATOM 1482 C C . LEU A 1 184 ? 8.07 0.812 -11.523 1 97.88 184 LEU A C 1
ATOM 1484 O O . LEU A 1 184 ? 7.312 0.166 -10.797 1 97.88 184 LEU A O 1
ATOM 1488 N N . TYR A 1 185 ? 9.219 0.325 -12.023 1 98.56 185 TYR A N 1
ATOM 1489 C CA . TYR A 1 185 ? 9.641 -1.051 -11.773 1 98.56 185 TYR A CA 1
ATOM 1490 C C . TYR A 1 185 ? 11.094 -1.105 -11.32 1 98.56 185 TYR A C 1
ATOM 1492 O O . TYR A 1 185 ? 11.867 -0.192 -11.602 1 98.56 185 TYR A O 1
ATOM 1500 N N . TRP A 1 186 ? 11.367 -2.195 -10.664 1 98.75 186 TRP A N 1
ATOM 1501 C CA . TRP A 1 186 ? 12.75 -2.594 -10.438 1 98.75 186 TRP A CA 1
ATOM 1502 C C . TRP A 1 186 ? 13.305 -3.355 -11.633 1 98.75 186 TRP A C 1
ATOM 1504 O O . TRP A 1 186 ? 12.562 -4.074 -12.32 1 98.75 186 TRP A O 1
ATOM 1514 N N . PHE A 1 187 ? 14.57 -3.219 -11.828 1 98.75 187 PHE A N 1
ATOM 1515 C CA . PHE A 1 187 ? 15.266 -3.91 -12.906 1 98.75 187 PHE A CA 1
ATOM 1516 C C . PHE A 1 187 ? 16.5 -4.625 -12.375 1 98.75 187 PHE A C 1
ATOM 1518 O O . PHE A 1 187 ? 17.156 -4.148 -11.445 1 98.75 187 PHE A O 1
ATOM 1525 N N . ASP A 1 188 ? 16.734 -5.773 -12.969 1 98.19 188 ASP A N 1
ATOM 1526 C CA . ASP A 1 188 ? 17.938 -6.496 -12.555 1 98.19 188 ASP A CA 1
ATOM 1527 C C . ASP A 1 188 ? 19.172 -6.004 -13.312 1 98.19 188 ASP A C 1
ATOM 1529 O O . ASP A 1 188 ? 19.094 -5.012 -14.039 1 98.19 188 ASP A O 1
ATOM 1533 N N . GLN A 1 189 ? 20.359 -6.633 -13.023 1 96.44 189 GLN A N 1
ATOM 1534 C CA . GLN A 1 189 ? 21.641 -6.164 -13.539 1 96.44 189 GLN A CA 1
ATOM 1535 C C . GLN A 1 189 ? 21.703 -6.258 -15.062 1 96.44 189 GLN A C 1
ATOM 1537 O O . GLN A 1 189 ? 22.453 -5.535 -15.703 1 96.44 189 GLN A O 1
ATOM 1542 N N . ASP A 1 190 ? 20.859 -7.133 -15.617 1 97.12 190 ASP A N 1
ATOM 1543 C CA . ASP A 1 190 ? 20.844 -7.32 -17.062 1 97.12 190 ASP A CA 1
ATOM 1544 C C . ASP A 1 190 ? 19.828 -6.391 -17.719 1 97.12 190 ASP A C 1
ATOM 1546 O O . ASP A 1 190 ? 19.609 -6.457 -18.938 1 97.12 190 ASP A O 1
ATOM 1550 N N . GLY A 1 191 ? 19.141 -5.609 -16.984 1 95.75 191 GLY A N 1
ATOM 1551 C CA . GLY A 1 191 ? 18.172 -4.664 -17.516 1 95.75 191 GLY A CA 1
ATOM 1552 C C . GLY A 1 191 ? 16.797 -5.258 -17.688 1 95.75 191 GLY A C 1
ATOM 1553 O O . GLY A 1 191 ? 15.945 -4.684 -18.375 1 95.75 191 GLY A O 1
ATOM 1554 N N . ARG A 1 192 ? 16.656 -6.387 -17.141 1 97.25 192 ARG A N 1
ATOM 1555 C CA . ARG A 1 192 ? 15.344 -7.02 -17.219 1 97.25 192 ARG A CA 1
ATOM 1556 C C . ARG A 1 192 ? 14.422 -6.527 -16.109 1 97.25 192 ARG A C 1
ATOM 1558 O O . ARG A 1 192 ? 14.836 -6.445 -14.953 1 97.25 192 ARG A O 1
ATOM 1565 N N . ARG A 1 193 ? 13.219 -6.164 -16.5 1 98.12 193 ARG A N 1
ATOM 1566 C CA . ARG A 1 193 ? 12.211 -5.715 -15.555 1 98.12 193 ARG A CA 1
ATOM 1567 C C . ARG A 1 193 ? 11.758 -6.859 -14.656 1 98.12 193 ARG A C 1
ATOM 1569 O O . ARG A 1 193 ? 11.461 -7.957 -15.133 1 98.12 193 ARG A O 1
ATOM 1576 N N . LEU A 1 194 ? 11.734 -6.602 -13.367 1 98 194 LEU A N 1
ATOM 1577 C CA . LEU A 1 194 ? 11.234 -7.621 -12.453 1 98 194 LEU A CA 1
ATOM 1578 C C . LEU A 1 194 ? 9.711 -7.699 -12.5 1 98 194 LEU A C 1
ATOM 1580 O O . LEU A 1 194 ? 9.031 -6.672 -12.562 1 98 194 LEU A O 1
ATOM 1584 N N . PRO A 1 195 ? 9.188 -8.891 -12.523 1 95.62 195 PRO A N 1
ATOM 1585 C CA . PRO A 1 195 ? 7.738 -9.055 -12.695 1 95.62 195 PRO A CA 1
ATOM 1586 C C . PRO A 1 195 ? 6.945 -8.648 -11.453 1 95.62 195 PRO A C 1
ATOM 1588 O O . PRO A 1 195 ? 7.449 -8.758 -10.336 1 95.62 195 PRO A O 1
ATOM 1591 N N . THR A 1 196 ? 5.746 -8.164 -11.648 1 94.19 196 THR A N 1
ATOM 1592 C CA . THR A 1 196 ? 4.781 -7.938 -10.578 1 94.19 196 THR A CA 1
ATOM 1593 C C . THR A 1 196 ? 4.273 -9.266 -10.016 1 94.19 196 THR A C 1
ATOM 1595 O O . THR A 1 196 ? 4.469 -10.32 -10.625 1 94.19 196 THR A O 1
ATOM 1598 N N . PRO A 1 197 ? 3.631 -9.188 -8.828 1 91.44 197 PRO A N 1
ATOM 1599 C CA . PRO A 1 197 ? 3.016 -10.414 -8.305 1 91.44 197 PRO A CA 1
ATOM 1600 C C . PRO A 1 197 ? 2.002 -11.023 -9.273 1 91.44 197 PRO A C 1
ATOM 1602 O O . PRO A 1 197 ? 1.988 -12.242 -9.477 1 91.44 197 PRO A O 1
ATOM 1605 N N . GLU A 1 198 ? 1.256 -10.188 -9.891 1 90.88 198 GLU A N 1
ATOM 1606 C CA . GLU A 1 198 ? 0.251 -10.68 -10.836 1 90.88 198 GLU A CA 1
ATOM 1607 C C . GLU A 1 198 ? 0.902 -11.359 -12.031 1 90.88 198 GLU A C 1
ATOM 1609 O O . GLU A 1 198 ? 0.437 -12.406 -12.492 1 90.88 198 GLU A O 1
ATOM 1614 N N . GLU A 1 199 ? 1.931 -10.75 -12.5 1 92.38 199 GLU A N 1
ATOM 1615 C CA . GLU A 1 199 ? 2.641 -11.312 -13.641 1 92.38 199 GLU A CA 1
ATOM 1616 C C . GLU A 1 199 ? 3.273 -12.656 -13.289 1 92.38 199 GLU A C 1
ATOM 1618 O O . GLU A 1 199 ? 3.268 -13.586 -14.094 1 92.38 199 GLU A O 1
ATOM 1623 N N . GLN A 1 200 ? 3.818 -12.75 -12.109 1 92.88 200 GLN A N 1
ATOM 1624 C CA . GLN A 1 200 ? 4.398 -14.008 -11.648 1 92.88 200 GLN A CA 1
ATOM 1625 C C . GLN A 1 200 ? 3.33 -15.094 -11.523 1 92.88 200 GLN A C 1
ATOM 1627 O O . GLN A 1 200 ? 3.562 -16.25 -11.898 1 92.88 200 GLN A O 1
ATOM 1632 N N . MET A 1 201 ? 2.221 -14.766 -11.023 1 92.69 201 MET A N 1
ATOM 1633 C CA . MET A 1 201 ? 1.125 -15.719 -10.875 1 92.69 201 MET A CA 1
ATOM 1634 C C . MET A 1 201 ? 0.646 -16.203 -12.242 1 92.69 201 MET A C 1
ATOM 1636 O O . MET A 1 201 ? 0.343 -17.391 -12.414 1 92.69 201 MET A O 1
ATOM 1640 N N . GLU A 1 202 ? 0.578 -15.297 -13.117 1 92.5 202 GLU A N 1
ATOM 1641 C CA . GLU A 1 202 ? 0.175 -15.672 -14.469 1 92.5 202 GLU A CA 1
ATOM 1642 C C . GLU A 1 202 ? 1.168 -16.641 -15.094 1 92.5 202 GLU A C 1
ATOM 1644 O O . GLU A 1 202 ? 0.771 -17.578 -15.789 1 92.5 202 GLU A O 1
ATOM 1649 N N . GLN A 1 203 ? 2.398 -16.391 -14.914 1 93.56 203 GLN A N 1
ATOM 1650 C CA . GLN A 1 203 ? 3.436 -17.297 -15.414 1 93.56 203 GLN A CA 1
ATOM 1651 C C . GLN A 1 203 ? 3.301 -18.688 -14.805 1 93.56 203 GLN A C 1
ATOM 1653 O O . GLN A 1 203 ? 3.416 -19.688 -15.516 1 93.56 203 GLN A O 1
ATOM 1658 N N . GLU A 1 204 ? 3.076 -18.703 -13.57 1 94.38 204 GLU A N 1
ATOM 1659 C CA . GLU A 1 204 ? 2.918 -19.984 -12.883 1 94.38 204 GLU A CA 1
ATOM 1660 C C . GLU A 1 204 ? 1.675 -20.719 -13.367 1 94.38 204 GLU A C 1
ATOM 1662 O O . GLU A 1 204 ? 1.706 -21.938 -13.562 1 94.38 204 GLU A O 1
ATOM 1667 N N . ARG A 1 205 ? 0.694 -20.016 -13.555 1 94.69 205 ARG A N 1
ATOM 1668 C CA . ARG A 1 205 ? -0.538 -20.641 -14.047 1 94.69 205 ARG A CA 1
ATOM 1669 C C . ARG A 1 205 ? -0.357 -21.172 -15.461 1 94.69 205 ARG A C 1
ATOM 1671 O O . ARG A 1 205 ? -0.901 -22.234 -15.797 1 94.69 205 ARG A O 1
ATOM 1678 N N . ALA A 1 206 ? 0.336 -20.453 -16.219 1 95.81 206 ALA A N 1
ATOM 1679 C CA . ALA A 1 206 ? 0.635 -20.922 -17.562 1 95.81 206 ALA A CA 1
ATOM 1680 C C . ALA A 1 206 ? 1.462 -22.203 -17.531 1 95.81 206 ALA A C 1
ATOM 1682 O O . ALA A 1 206 ? 1.238 -23.109 -18.328 1 95.81 206 ALA A O 1
ATOM 1683 N N . LYS A 1 207 ? 2.4 -22.219 -16.656 1 96 207 LYS A N 1
ATOM 1684 C CA . LYS A 1 207 ? 3.213 -23.422 -16.484 1 96 207 LYS A CA 1
ATOM 1685 C C . LYS A 1 207 ? 2.357 -24.609 -16.031 1 96 207 LYS A C 1
ATOM 1687 O O . LYS A 1 207 ? 2.539 -25.734 -16.516 1 96 207 LYS A O 1
ATOM 1692 N N . ILE A 1 208 ? 1.498 -24.375 -15.141 1 96.19 208 ILE A N 1
ATOM 1693 C CA . ILE A 1 208 ? 0.59 -25.422 -14.664 1 96.19 208 ILE A CA 1
ATOM 1694 C C . ILE A 1 208 ? -0.244 -25.938 -15.836 1 96.19 208 ILE A C 1
ATOM 1696 O O . ILE A 1 208 ? -0.359 -27.156 -16.031 1 96.19 208 ILE A O 1
ATOM 1700 N N . ALA A 1 209 ? -0.754 -25.031 -16.547 1 95.44 209 ALA A N 1
ATOM 1701 C CA . ALA A 1 209 ? -1.573 -25.422 -17.688 1 95.44 209 ALA A CA 1
ATOM 1702 C C . ALA A 1 209 ? -0.773 -26.266 -18.672 1 95.44 209 ALA A C 1
ATOM 1704 O O . ALA A 1 209 ? -1.28 -27.25 -19.219 1 95.44 209 ALA A O 1
ATOM 1705 N N . ALA A 1 210 ? 0.391 -25.875 -18.922 1 94.94 210 ALA A N 1
ATOM 1706 C CA . ALA A 1 210 ? 1.262 -26.609 -19.844 1 94.94 210 ALA A CA 1
ATOM 1707 C C . ALA A 1 210 ? 1.57 -28 -19.312 1 94.94 210 ALA A C 1
ATOM 1709 O O . ALA A 1 210 ? 1.566 -28.984 -20.062 1 94.94 210 ALA A O 1
ATOM 1710 N N . LEU A 1 211 ? 1.84 -28.078 -18.047 1 94.56 211 LEU A N 1
ATOM 1711 C CA . LEU A 1 211 ? 2.145 -29.359 -17.422 1 94.56 211 LEU A CA 1
ATOM 1712 C C . LEU A 1 211 ? 0.924 -30.266 -17.438 1 94.56 211 LEU A C 1
ATOM 1714 O O . LEU A 1 211 ? 1.048 -31.469 -17.672 1 94.56 211 LEU A O 1
ATOM 1718 N N . GLU A 1 212 ? -0.159 -29.688 -17.156 1 94.19 212 GLU A N 1
ATOM 1719 C CA . GLU A 1 212 ? -1.392 -30.469 -17.188 1 94.19 212 GLU A CA 1
ATOM 1720 C C . GLU A 1 212 ? -1.685 -30.969 -18.594 1 94.19 212 GLU A C 1
ATOM 1722 O O . GLU A 1 212 ? -2.135 -32.094 -18.781 1 94.19 212 GLU A O 1
ATOM 1727 N N . GLN A 1 213 ? -1.496 -30.156 -19.547 1 93.38 213 GLN A N 1
ATOM 1728 C CA . GLN A 1 213 ? -1.689 -30.562 -20.938 1 93.38 213 GLN A CA 1
ATOM 1729 C C . GLN A 1 213 ? -0.75 -31.703 -21.312 1 93.38 213 GLN A C 1
ATOM 1731 O O . GLN A 1 213 ? -1.156 -32.656 -22 1 93.38 213 GLN A O 1
ATOM 1736 N N . ARG A 1 214 ? 0.455 -31.547 -20.938 1 92.12 214 ARG A N 1
ATOM 1737 C CA . ARG A 1 214 ? 1.428 -32.594 -21.219 1 92.12 214 ARG A CA 1
ATOM 1738 C C . ARG A 1 214 ? 1.017 -33.906 -20.578 1 92.12 214 ARG A C 1
ATOM 1740 O O . ARG A 1 214 ? 1.164 -34.969 -21.172 1 92.12 214 ARG A O 1
ATOM 1747 N N . LEU A 1 215 ? 0.591 -33.844 -19.375 1 91.69 215 LEU A N 1
ATOM 1748 C CA . LEU A 1 215 ? 0.135 -35.031 -18.672 1 91.69 215 LEU A CA 1
ATOM 1749 C C . LEU A 1 215 ? -1.058 -35.656 -19.391 1 91.69 215 LEU A C 1
ATOM 1751 O O . LEU A 1 215 ? -1.15 -36.875 -19.5 1 91.69 215 LEU A O 1
ATOM 1755 N N . ARG A 1 216 ? -1.938 -34.781 -19.828 1 91.44 216 ARG A N 1
ATOM 1756 C CA . ARG A 1 216 ? -3.082 -35.281 -20.594 1 91.44 216 ARG A CA 1
ATOM 1757 C C . ARG A 1 216 ? -2.629 -36 -21.859 1 91.44 216 ARG A C 1
ATOM 1759 O O . ARG A 1 216 ? -3.191 -37.031 -22.25 1 91.44 216 ARG A O 1
ATOM 1766 N N . GLN A 1 217 ? -1.688 -35.438 -22.438 1 90.06 217 GLN A N 1
ATOM 1767 C CA . GLN A 1 217 ? -1.148 -36.031 -23.656 1 90.06 217 GLN A CA 1
ATOM 1768 C C . GLN A 1 217 ? -0.533 -37.406 -23.391 1 90.06 217 GLN A C 1
ATOM 1770 O O . GLN A 1 217 ? -0.495 -38.25 -24.266 1 90.06 217 GLN A O 1
ATOM 1775 N N . LEU A 1 218 ? -0.129 -37.625 -22.172 1 88.38 218 LEU A N 1
ATOM 1776 C CA . LEU A 1 218 ? 0.465 -38.875 -21.781 1 88.38 218 LEU A CA 1
ATOM 1777 C C . LEU A 1 218 ? -0.596 -39.844 -21.219 1 88.38 218 LEU A C 1
ATOM 1779 O O . LEU A 1 218 ? -0.276 -40.938 -20.766 1 88.38 218 LEU A O 1
ATOM 1783 N N . GLY A 1 219 ? -1.819 -39.469 -21.328 1 81.94 219 GLY A N 1
ATOM 1784 C CA . GLY A 1 219 ? -2.922 -40.344 -20.953 1 81.94 219 GLY A CA 1
ATOM 1785 C C . GLY A 1 219 ? -3.273 -40.25 -19.484 1 81.94 219 GLY A C 1
ATOM 1786 O O . GLY A 1 219 ? -3.943 -41.125 -18.938 1 81.94 219 GLY A O 1
ATOM 1787 N N . GLU A 1 220 ? -2.678 -39.219 -18.766 1 76.81 220 GLU A N 1
ATOM 1788 C CA . GLU A 1 220 ? -2.922 -39.062 -17.328 1 76.81 220 GLU A CA 1
ATOM 1789 C C . GLU A 1 220 ? -3.951 -37.969 -17.062 1 76.81 220 GLU A C 1
ATOM 1791 O O . GLU A 1 220 ? -3.992 -36.969 -17.75 1 76.81 220 GLU A O 1
ATOM 1796 N N . ALA A 1 221 ? -5.094 -38.281 -16.234 1 67.38 221 ALA A N 1
ATOM 1797 C CA . ALA A 1 221 ? -6.047 -37.25 -15.797 1 67.38 221 ALA A CA 1
ATOM 1798 C C . ALA A 1 221 ? -5.402 -36.281 -14.797 1 67.38 221 ALA A C 1
ATOM 1800 O O . ALA A 1 221 ? -4.91 -36.719 -13.75 1 67.38 221 ALA A O 1
ATOM 1801 N N . PRO A 1 222 ? -5.281 -35.094 -15.156 1 62.56 222 PRO A N 1
ATOM 1802 C CA . PRO A 1 222 ? -4.586 -34.156 -14.281 1 62.56 222 PRO A CA 1
ATOM 1803 C C . PRO A 1 222 ? -5.348 -33.875 -12.984 1 62.56 222 PRO A C 1
ATOM 1805 O O . PRO A 1 222 ? -4.816 -33.25 -12.07 1 62.56 222 PRO A O 1
ATOM 1808 N N . GLY A 1 223 ? -6.68 -34.062 -12.891 1 60.75 223 GLY A N 1
ATOM 1809 C CA . GLY A 1 223 ? -7.527 -33.594 -11.812 1 60.75 223 GLY A CA 1
ATOM 1810 C C . GLY A 1 223 ? -7.125 -34.156 -10.453 1 60.75 223 GLY A C 1
ATOM 1811 O O . GLY A 1 223 ? -7.535 -33.625 -9.414 1 60.75 223 GLY A O 1
ATOM 1812 N N . GLY A 1 224 ? -6.629 -35.281 -10.297 1 50.97 224 GLY A N 1
ATOM 1813 C CA . GLY A 1 224 ? -6.457 -35.906 -9.008 1 50.97 224 GLY A CA 1
ATOM 1814 C C . GLY A 1 224 ? -5.242 -35.406 -8.25 1 50.97 224 GLY A C 1
ATOM 1815 O O . GLY A 1 224 ? -4.887 -35.969 -7.199 1 50.97 224 GLY A O 1
ATOM 1816 N N . LEU A 1 225 ? -4.586 -34.469 -8.719 1 44.94 225 LEU A N 1
ATOM 1817 C CA . LEU A 1 225 ? -3.4 -34.062 -7.98 1 44.94 225 LEU A CA 1
ATOM 1818 C C . LEU A 1 225 ? -3.676 -32.781 -7.191 1 44.94 225 LEU A C 1
ATOM 1820 O O . LEU A 1 225 ? -4.391 -31.906 -7.664 1 44.94 225 LEU A O 1
ATOM 1824 N N . MET B 1 1 ? 27.203 13.102 10.195 1 30.02 1 MET B N 1
ATOM 1825 C CA . MET B 1 1 ? 27.422 12.422 11.469 1 30.02 1 MET B CA 1
ATOM 1826 C C . MET B 1 1 ? 26.719 13.141 12.609 1 30.02 1 MET B C 1
ATOM 1828 O O . MET B 1 1 ? 26.875 14.352 12.773 1 30.02 1 MET B O 1
ATOM 1832 N N . PHE B 1 2 ? 25.531 12.555 13.055 1 41.47 2 PHE B N 1
ATOM 1833 C CA . PHE B 1 2 ? 24.719 13.203 14.07 1 41.47 2 PHE B CA 1
ATOM 1834 C C . PHE B 1 2 ? 25.531 13.477 15.328 1 41.47 2 PHE B C 1
ATOM 1836 O O . PHE B 1 2 ? 26.203 12.578 15.852 1 41.47 2 PHE B O 1
ATOM 1843 N N . GLN B 1 3 ? 26.125 14.586 15.43 1 37.38 3 GLN B N 1
ATOM 1844 C CA . GLN B 1 3 ? 26.844 14.938 16.656 1 37.38 3 GLN B CA 1
ATOM 1845 C C . GLN B 1 3 ? 25.891 14.977 17.844 1 37.38 3 GLN B C 1
ATOM 1847 O O . GLN B 1 3 ? 25.062 15.883 17.969 1 37.38 3 GLN B O 1
ATOM 1852 N N . SER B 1 4 ? 25.391 13.844 18.25 1 44.56 4 SER B N 1
ATOM 1853 C CA . SER B 1 4 ? 24.625 13.875 19.484 1 44.56 4 SER B CA 1
ATOM 1854 C C . SER B 1 4 ? 25.438 14.461 20.625 1 44.56 4 SER B C 1
ATOM 1856 O O . SER B 1 4 ? 26.656 14.281 20.703 1 44.56 4 SER B O 1
ATOM 1858 N N . ASN B 1 5 ? 25.031 15.445 21.188 1 46 5 ASN B N 1
ATOM 1859 C CA . ASN B 1 5 ? 25.578 15.789 22.5 1 46 5 ASN B CA 1
ATOM 1860 C C . ASN B 1 5 ? 25.594 14.578 23.438 1 46 5 ASN B C 1
ATOM 1862 O O . ASN B 1 5 ? 24.578 13.922 23.609 1 46 5 ASN B O 1
ATOM 1866 N N . PRO B 1 6 ? 26.688 14.07 23.922 1 51.38 6 PRO B N 1
ATOM 1867 C CA . PRO B 1 6 ? 26.875 12.883 24.766 1 51.38 6 PRO B CA 1
ATOM 1868 C C . PRO B 1 6 ? 25.812 12.766 25.859 1 51.38 6 PRO B C 1
ATOM 1870 O O . PRO B 1 6 ? 25.625 11.688 26.422 1 51.38 6 PRO B O 1
ATOM 1873 N N . ALA B 1 7 ? 25.234 13.844 26.438 1 57.47 7 ALA B N 1
ATOM 1874 C CA . ALA B 1 7 ? 24.531 13.695 27.719 1 57.47 7 ALA B CA 1
ATOM 1875 C C . ALA B 1 7 ? 23.125 13.133 27.5 1 57.47 7 ALA B C 1
ATOM 1877 O O . ALA B 1 7 ? 22.594 12.43 28.359 1 57.47 7 ALA B O 1
ATOM 1878 N N . GLU B 1 8 ? 22.203 13.648 26.656 1 65.88 8 GLU B N 1
ATOM 1879 C CA . GLU B 1 8 ? 20.828 13.172 26.641 1 65.88 8 GLU B CA 1
ATOM 1880 C C . GLU B 1 8 ? 20.609 12.148 25.531 1 65.88 8 GLU B C 1
ATOM 1882 O O . GLU B 1 8 ? 20.906 12.422 24.359 1 65.88 8 GLU B O 1
ATOM 1887 N N . PRO B 1 9 ? 20.344 11.023 25.891 1 76.06 9 PRO B N 1
ATOM 1888 C CA . PRO B 1 9 ? 20.109 9.977 24.891 1 76.06 9 PRO B CA 1
ATOM 1889 C C . PRO B 1 9 ? 19.094 10.391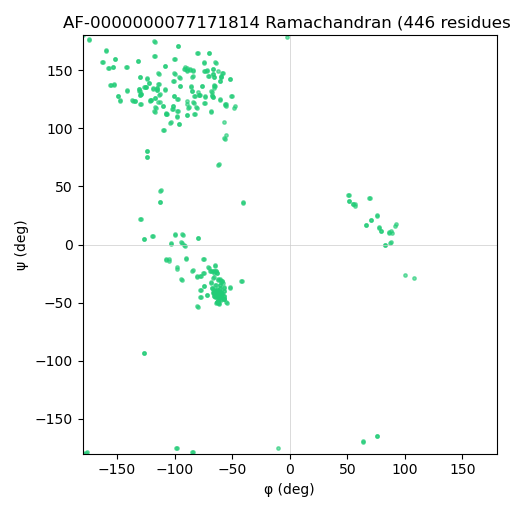 23.828 1 76.06 9 PRO B C 1
ATOM 1891 O O . PRO B 1 9 ? 18.156 11.141 24.125 1 76.06 9 PRO B O 1
ATOM 1894 N N . LEU B 1 10 ? 19.422 10.281 22.484 1 84.31 10 LEU B N 1
ATOM 1895 C CA . LEU B 1 10 ? 18.516 10.57 21.375 1 84.31 10 LEU B CA 1
ATOM 1896 C C . LEU B 1 10 ? 17.203 9.82 21.547 1 84.31 10 LEU B C 1
ATOM 1898 O O . LEU B 1 10 ? 17.172 8.688 22.031 1 84.31 10 LEU B O 1
ATOM 1902 N N . PRO B 1 11 ? 16.047 10.477 21.172 1 83.5 11 PRO B N 1
ATOM 1903 C CA . PRO B 1 11 ? 14.75 9.828 21.328 1 83.5 11 PRO B CA 1
ATOM 1904 C C . PRO B 1 11 ? 14.586 8.609 20.438 1 83.5 11 PRO B C 1
ATOM 1906 O O . PRO B 1 11 ? 15.156 8.555 19.344 1 83.5 11 PRO B O 1
ATOM 1909 N N . THR B 1 12 ? 13.906 7.629 20.984 1 82.31 12 THR B N 1
ATOM 1910 C CA . THR B 1 12 ? 13.523 6.449 20.203 1 82.31 12 THR B CA 1
ATOM 1911 C C . THR B 1 12 ? 12.289 6.727 19.359 1 82.31 12 THR B C 1
ATOM 1913 O O . THR B 1 12 ? 11.609 7.738 19.562 1 82.31 12 THR B O 1
ATOM 1916 N N . ALA B 1 13 ? 12.047 5.852 18.391 1 81.12 13 ALA B N 1
ATOM 1917 C CA . ALA B 1 13 ? 10.852 5.953 17.547 1 81.12 13 ALA B CA 1
ATOM 1918 C C . ALA B 1 13 ? 9.594 6.066 18.406 1 81.12 13 ALA B C 1
ATOM 1920 O O . ALA B 1 13 ? 8.648 6.777 18.031 1 81.12 13 ALA B O 1
ATOM 1921 N N . GLU B 1 14 ? 9.57 5.352 19.516 1 77.38 14 GLU B N 1
ATOM 1922 C CA . GLU B 1 14 ? 8.398 5.32 20.391 1 77.38 14 GLU B CA 1
ATOM 1923 C C . GLU B 1 14 ? 8.211 6.656 21.109 1 77.38 14 GLU B C 1
ATOM 1925 O O . GLU B 1 14 ? 7.105 6.973 21.547 1 77.38 14 GLU B O 1
ATOM 1930 N N . GLN B 1 15 ? 9.266 7.41 21.172 1 76.69 15 GLN B N 1
ATOM 1931 C CA . GLN B 1 15 ? 9.242 8.656 21.938 1 76.69 15 GLN B CA 1
ATOM 1932 C C . GLN B 1 15 ? 8.984 9.852 21.031 1 76.69 15 GLN B C 1
ATOM 1934 O O . GLN B 1 15 ? 8.641 10.938 21.5 1 76.69 15 GLN B O 1
ATOM 1939 N N . LEU B 1 16 ? 9.25 9.648 19.828 1 76.94 16 LEU B N 1
ATOM 1940 C CA . LEU B 1 16 ? 9.102 10.758 18.891 1 76.94 16 LEU B CA 1
ATOM 1941 C C . LEU B 1 16 ? 7.633 10.969 18.531 1 76.94 16 LEU B C 1
ATOM 1943 O O . LEU B 1 16 ? 6.875 10.008 18.391 1 76.94 16 LEU B O 1
ATOM 1947 N N . PRO B 1 17 ? 7.254 12.312 18.703 1 62.88 17 PRO B N 1
ATOM 1948 C CA . PRO B 1 17 ? 5.84 12.57 18.422 1 62.88 17 PRO B CA 1
ATOM 1949 C C . PRO B 1 17 ? 5.453 12.203 16.984 1 62.88 17 PRO B C 1
ATOM 1951 O O . PRO B 1 17 ? 6.32 12.109 16.125 1 62.88 17 PRO B O 1
ATOM 1954 N N . ASP B 1 18 ? 4.242 11.703 16.828 1 58.16 18 ASP B N 1
ATOM 1955 C CA . ASP B 1 18 ? 3.713 11.742 15.477 1 58.16 18 ASP B CA 1
ATOM 1956 C C . ASP B 1 18 ? 3.734 13.164 14.914 1 58.16 18 ASP B C 1
ATOM 1958 O O . ASP B 1 18 ? 3.6 14.133 15.664 1 58.16 18 ASP B O 1
ATOM 1962 N N . SER B 1 19 ? 4.664 13.734 14.172 1 47.88 19 SER B N 1
ATOM 1963 C CA . SER B 1 19 ? 5.012 15.055 13.672 1 47.88 19 SER B CA 1
ATOM 1964 C C . SER B 1 19 ? 3.975 16.094 14.086 1 47.88 19 SER B C 1
ATOM 1966 O O . SER B 1 19 ? 2.889 15.742 14.547 1 47.88 19 SER B O 1
ATOM 1968 N N . ASP B 1 20 ? 4.219 17.484 13.672 1 47 20 ASP B N 1
ATOM 1969 C CA . ASP B 1 20 ? 3.605 18.797 13.891 1 47 20 ASP B CA 1
ATOM 1970 C C . ASP B 1 20 ? 2.082 18.703 13.852 1 47 20 ASP B C 1
ATOM 1972 O O . ASP B 1 20 ? 1.411 19.625 13.375 1 47 20 ASP B O 1
ATOM 1976 N N . GLY B 1 21 ? 1.554 17.609 14.344 1 51.53 21 GLY B N 1
ATOM 1977 C CA . GLY B 1 21 ? 0.103 17.594 14.445 1 51.53 21 GLY B CA 1
ATOM 1978 C C . GLY B 1 21 ? -0.554 16.688 13.422 1 51.53 21 GLY B C 1
ATOM 1979 O O . GLY B 1 21 ? -1.752 16.406 13.508 1 51.53 21 GLY B O 1
ATOM 1980 N N . LYS B 1 22 ? 0.13 16.562 12.312 1 57 22 LYS B N 1
ATOM 1981 C CA . LYS B 1 22 ? -0.581 15.695 11.383 1 57 22 LYS B CA 1
ATOM 1982 C C . LYS B 1 22 ? -0.18 14.234 11.586 1 57 22 LYS B C 1
ATOM 1984 O O . LYS B 1 22 ? 1.005 13.922 11.727 1 57 22 LYS B O 1
ATOM 1989 N N . PRO B 1 23 ? -1.103 13.508 11.859 1 65.62 23 PRO B N 1
ATOM 1990 C CA . PRO B 1 23 ? -0.863 12.086 12.125 1 65.62 23 PRO B CA 1
ATOM 1991 C C . PRO B 1 23 ? -0.131 11.383 10.984 1 65.62 23 PRO B C 1
ATOM 1993 O O . PRO B 1 23 ? -0.419 11.648 9.812 1 65.62 23 PRO B O 1
ATOM 1996 N N . LEU B 1 24 ? 1.09 10.828 11.273 1 78.81 24 LEU B N 1
ATOM 1997 C CA . LEU B 1 24 ? 1.832 10.008 10.328 1 78.81 24 LEU B CA 1
ATOM 1998 C C . LEU B 1 24 ? 1.364 8.555 10.383 1 78.81 24 LEU B C 1
ATOM 2000 O O . LEU B 1 24 ? 0.929 8.078 11.43 1 78.81 24 LEU B O 1
ATOM 2004 N N . ASP B 1 25 ? 1.36 7.934 9.203 1 87.38 25 ASP B N 1
ATOM 2005 C CA . ASP B 1 25 ? 1.113 6.496 9.188 1 87.38 25 ASP B CA 1
ATOM 2006 C C . ASP B 1 25 ? 2.305 5.727 9.758 1 87.38 25 ASP B C 1
ATOM 2008 O O . ASP B 1 25 ? 3.447 6.176 9.641 1 87.38 25 ASP B O 1
ATOM 2012 N N . ASN B 1 26 ? 1.982 4.637 10.438 1 91.81 26 ASN B N 1
ATOM 2013 C CA . ASN B 1 26 ? 3.037 3.68 10.758 1 91.81 26 ASN B CA 1
ATOM 2014 C C . ASN B 1 26 ? 3.064 2.529 9.75 1 91.81 26 ASN B C 1
ATOM 2016 O O . ASN B 1 26 ? 2.193 2.432 8.891 1 91.81 26 ASN B O 1
ATOM 2020 N N . GLU B 1 27 ? 4.102 1.714 9.844 1 94.88 27 GLU B N 1
ATOM 2021 C CA . GLU B 1 27 ? 4.32 0.631 8.891 1 94.88 27 GLU B CA 1
ATOM 2022 C C . GLU B 1 27 ? 3.117 -0.308 8.836 1 94.88 27 GLU B C 1
ATOM 2024 O O . GLU B 1 27 ? 2.668 -0.69 7.754 1 94.88 27 GLU B O 1
ATOM 2029 N N . LEU B 1 28 ? 2.609 -0.702 9.977 1 94.44 28 LEU B N 1
ATOM 2030 C CA . LEU B 1 28 ? 1.525 -1.676 10.047 1 94.44 28 LEU B CA 1
ATOM 2031 C C . LEU B 1 28 ? 0.255 -1.123 9.406 1 94.44 28 LEU B C 1
ATOM 2033 O O . LEU B 1 28 ? -0.46 -1.846 8.711 1 94.44 28 LEU B O 1
ATOM 2037 N N . GLN B 1 29 ? -0.077 0.112 9.602 1 93.75 29 GLN B N 1
ATOM 2038 C CA . GLN B 1 29 ? -1.243 0.74 8.984 1 93.75 29 GLN B CA 1
ATOM 2039 C C . GLN B 1 29 ? -1.187 0.642 7.465 1 93.75 29 GLN B C 1
ATOM 2041 O O . GLN B 1 29 ? -2.168 0.261 6.824 1 93.75 29 GLN B O 1
ATOM 2046 N N . VAL B 1 30 ? -0.005 0.927 6.973 1 95.62 30 VAL B N 1
ATOM 2047 C CA . VAL B 1 30 ? 0.185 0.884 5.523 1 95.62 30 VAL B CA 1
ATOM 2048 C C . VAL B 1 30 ? 0.035 -0.552 5.027 1 95.62 30 VAL B C 1
ATOM 2050 O O . VAL B 1 30 ? -0.686 -0.808 4.059 1 95.62 30 VAL B O 1
ATOM 2053 N N . GLU B 1 31 ? 0.609 -1.45 5.691 1 96.69 31 GLU B N 1
ATOM 2054 C CA . GLU B 1 31 ? 0.693 -2.818 5.188 1 96.69 31 GLU B CA 1
ATOM 2055 C C . GLU B 1 31 ? -0.649 -3.535 5.312 1 96.69 31 GLU B C 1
ATOM 2057 O O . GLU B 1 31 ? -0.991 -4.375 4.48 1 96.69 31 GLU B O 1
ATOM 2062 N N . VAL B 1 32 ? -1.396 -3.248 6.367 1 97.25 32 VAL B N 1
ATOM 2063 C CA . VAL B 1 32 ? -2.699 -3.883 6.531 1 97.25 32 VAL B CA 1
ATOM 2064 C C . VAL B 1 32 ? -3.621 -3.48 5.383 1 97.25 32 VAL B C 1
ATOM 2066 O O . VAL B 1 32 ? -4.27 -4.332 4.77 1 97.25 32 VAL B O 1
ATOM 2069 N N . ALA B 1 33 ? -3.697 -2.207 5.133 1 97.56 33 ALA B N 1
ATOM 2070 C CA . ALA B 1 33 ? -4.516 -1.733 4.02 1 97.56 33 ALA B CA 1
ATOM 2071 C C . ALA B 1 33 ? -4.031 -2.312 2.695 1 97.56 33 ALA B C 1
ATOM 2073 O O . ALA B 1 33 ? -4.836 -2.701 1.846 1 97.56 33 ALA B O 1
ATOM 2074 N N . SER B 1 34 ? -2.699 -2.352 2.514 1 97.5 34 SER B N 1
ATOM 2075 C CA . SER B 1 34 ? -2.117 -2.906 1.296 1 97.5 34 SER B CA 1
ATOM 2076 C C . SER B 1 34 ? -2.5 -4.371 1.119 1 97.5 34 SER B C 1
ATOM 2078 O O . SER B 1 34 ? -2.811 -4.809 0.008 1 97.5 34 SER B O 1
ATOM 2080 N N . LEU B 1 35 ? -2.455 -5.125 2.178 1 97.88 35 LEU B N 1
ATOM 2081 C CA . LEU B 1 35 ? -2.793 -6.543 2.127 1 97.88 35 LEU B CA 1
ATOM 2082 C C . LEU B 1 35 ? -4.254 -6.742 1.73 1 97.88 35 LEU B C 1
ATOM 2084 O O . LEU B 1 35 ? -4.555 -7.539 0.84 1 97.88 35 LEU B O 1
ATOM 2088 N N . LEU B 1 36 ? -5.133 -6.027 2.412 1 98.62 36 LEU B N 1
ATOM 2089 C CA . LEU B 1 36 ? -6.555 -6.152 2.111 1 98.62 36 LEU B CA 1
ATOM 2090 C C . LEU B 1 36 ? -6.836 -5.797 0.655 1 98.62 36 LEU B C 1
ATOM 2092 O O . LEU B 1 36 ? -7.613 -6.477 -0.018 1 98.62 36 LEU B O 1
ATOM 2096 N N . SER B 1 37 ? -6.207 -4.746 0.221 1 98.38 37 SER B N 1
ATOM 2097 C CA . SER B 1 37 ? -6.359 -4.328 -1.17 1 98.38 37 SER B CA 1
ATOM 2098 C C . SER B 1 37 ? -5.844 -5.398 -2.127 1 98.38 37 SER B C 1
ATOM 2100 O O . SER B 1 37 ? -6.469 -5.672 -3.154 1 98.38 37 SER B O 1
ATOM 2102 N N . ALA B 1 38 ? -4.73 -6 -1.838 1 97.25 38 ALA B N 1
ATOM 2103 C CA . ALA B 1 38 ? -4.129 -7.023 -2.688 1 97.25 38 ALA B CA 1
ATOM 2104 C C . ALA B 1 38 ? -5.023 -8.258 -2.775 1 97.25 38 ALA B C 1
ATOM 2106 O O . ALA B 1 38 ? -5.238 -8.797 -3.863 1 97.25 38 ALA B O 1
ATOM 2107 N N . ILE B 1 39 ? -5.523 -8.695 -1.687 1 97.81 39 ILE B N 1
ATOM 2108 C CA . ILE B 1 39 ? -6.391 -9.875 -1.656 1 97.81 39 ILE B CA 1
ATOM 2109 C C . ILE B 1 39 ? -7.656 -9.602 -2.469 1 97.81 39 ILE B C 1
ATOM 2111 O O . ILE B 1 39 ? -8.078 -10.445 -3.266 1 97.81 39 ILE B O 1
ATOM 2115 N N . LEU B 1 40 ? -8.234 -8.43 -2.256 1 97.94 40 LEU B N 1
ATOM 2116 C CA . LEU B 1 40 ? -9.445 -8.078 -2.982 1 97.94 40 LEU B CA 1
ATOM 2117 C C . LEU B 1 40 ? -9.188 -8.031 -4.484 1 97.94 40 LEU B C 1
ATOM 2119 O O . LEU B 1 40 ? -10.023 -8.469 -5.277 1 97.94 40 LEU B O 1
ATOM 2123 N N . SER B 1 41 ? -8.031 -7.492 -4.832 1 97.12 41 SER B N 1
ATOM 2124 C CA . SER B 1 41 ? -7.68 -7.383 -6.246 1 97.12 41 SER B CA 1
ATOM 2125 C C . SER B 1 41 ? -7.621 -8.758 -6.906 1 97.12 41 SER B C 1
ATOM 2127 O O . SER B 1 41 ? -7.953 -8.898 -8.086 1 97.12 41 SER B O 1
ATOM 2129 N N . LEU B 1 42 ? -7.199 -9.719 -6.18 1 95.19 42 LEU B N 1
ATOM 2130 C CA . LEU B 1 42 ? -7.16 -11.086 -6.695 1 95.19 42 LEU B CA 1
ATOM 2131 C C . LEU B 1 42 ? -8.555 -11.711 -6.68 1 95.19 42 LEU B C 1
ATOM 2133 O O . LEU B 1 42 ? -8.984 -12.297 -7.676 1 95.19 42 LEU B O 1
ATOM 2137 N N . ALA B 1 43 ? -9.273 -11.547 -5.617 1 96.5 43 ALA B N 1
ATOM 2138 C CA . ALA B 1 43 ? -10.57 -12.195 -5.426 1 96.5 43 ALA B CA 1
ATOM 2139 C C . ALA B 1 43 ? -11.609 -11.641 -6.395 1 96.5 43 ALA B C 1
ATOM 2141 O O . ALA B 1 43 ? -12.477 -12.375 -6.871 1 96.5 43 ALA B O 1
ATOM 2142 N N . TRP B 1 44 ? -11.492 -10.352 -6.617 1 97.69 44 TRP B N 1
ATOM 2143 C CA . TRP B 1 44 ? -12.477 -9.672 -7.449 1 97.69 44 TRP B CA 1
ATOM 2144 C C . TRP B 1 44 ? -11.852 -9.195 -8.758 1 97.69 44 TRP B C 1
ATOM 2146 O O . TRP B 1 44 ? -12.195 -8.125 -9.266 1 97.69 44 TRP B O 1
ATOM 2156 N N . ALA B 1 45 ? -10.961 -9.953 -9.312 1 95.38 45 ALA B N 1
ATOM 2157 C CA . ALA B 1 45 ? -10.203 -9.586 -10.5 1 95.38 45 ALA B CA 1
ATOM 2158 C C . ALA B 1 45 ? -11.125 -9.344 -11.688 1 95.38 45 ALA B C 1
ATOM 2160 O O . ALA B 1 45 ? -10.867 -8.477 -12.523 1 95.38 45 ALA B O 1
ATOM 2161 N N . ALA B 1 46 ? -12.242 -10.008 -11.75 1 95.5 46 ALA B N 1
ATOM 2162 C CA . ALA B 1 46 ? -13.133 -9.945 -12.906 1 95.5 46 ALA B CA 1
ATOM 2163 C C . ALA B 1 46 ? -14.156 -8.828 -12.758 1 95.5 46 ALA B C 1
ATOM 2165 O O . ALA B 1 46 ? -14.844 -8.469 -13.727 1 95.5 46 ALA B O 1
ATOM 2166 N N . ARG B 1 47 ? -14.227 -8.305 -11.578 1 96.94 47 ARG B N 1
ATOM 2167 C CA . ARG B 1 47 ? -15.188 -7.238 -11.305 1 96.94 47 ARG B CA 1
ATOM 2168 C C . ARG B 1 47 ? -14.578 -5.871 -11.594 1 96.94 47 ARG B C 1
ATOM 2170 O O . ARG B 1 47 ? -13.383 -5.66 -11.391 1 96.94 47 ARG B O 1
ATOM 2177 N N . THR B 1 48 ? -15.422 -4.895 -12.008 1 97.5 48 THR B N 1
ATOM 2178 C CA . THR B 1 48 ? -14.922 -3.559 -12.305 1 97.5 48 THR B CA 1
ATOM 2179 C C . THR B 1 48 ? -15.695 -2.502 -11.523 1 97.5 48 THR B C 1
ATOM 2181 O O . THR B 1 48 ? -15.461 -1.304 -11.688 1 97.5 48 THR B O 1
ATOM 2184 N N . ASP B 1 49 ? -16.609 -2.865 -10.648 1 98.38 49 ASP B N 1
ATOM 2185 C CA . ASP B 1 49 ? -17.531 -1.947 -9.984 1 98.38 49 ASP B CA 1
ATOM 2186 C C . ASP B 1 49 ? -17.219 -1.848 -8.492 1 98.38 49 ASP B C 1
ATOM 2188 O O . ASP B 1 49 ? -18.125 -1.945 -7.66 1 98.38 49 ASP B O 1
ATOM 2192 N N . TRP B 1 50 ? -16.031 -1.687 -8.195 1 98.62 50 TRP B N 1
ATOM 2193 C CA . TRP B 1 50 ? -15.609 -1.531 -6.805 1 98.62 50 TRP B CA 1
ATOM 2194 C C . TRP B 1 50 ? -14.336 -0.703 -6.707 1 98.62 50 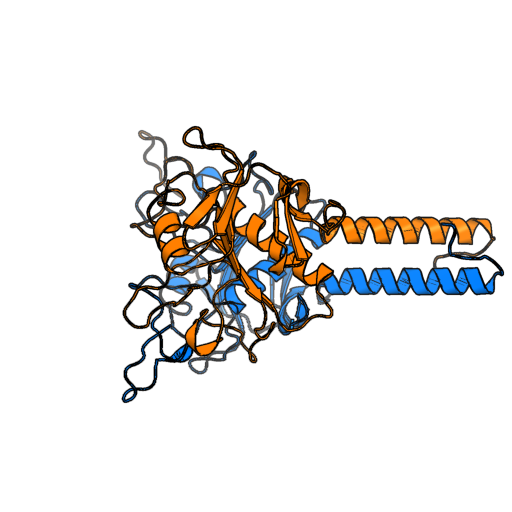TRP B C 1
ATOM 2196 O O . TRP B 1 50 ? -13.617 -0.535 -7.699 1 98.62 50 TRP B O 1
ATOM 2206 N N . PHE B 1 51 ? -14.125 -0.175 -5.551 1 98.62 51 PHE B N 1
ATOM 2207 C CA . PHE B 1 51 ? -12.891 0.56 -5.281 1 98.62 51 PHE B CA 1
ATOM 2208 C C . PHE B 1 51 ? -12.492 0.436 -3.816 1 98.62 51 PHE B C 1
ATOM 2210 O O . PHE B 1 51 ? -13.32 0.619 -2.926 1 98.62 51 PHE B O 1
ATOM 2217 N N . PHE B 1 52 ? -11.273 0.044 -3.576 1 98.75 52 PHE B N 1
ATOM 2218 C CA . PHE B 1 52 ? -10.695 0.069 -2.24 1 98.75 52 PHE B CA 1
ATOM 2219 C C . PHE B 1 52 ? -9.664 1.185 -2.119 1 98.75 52 PHE B C 1
ATOM 2221 O O . PHE B 1 52 ? -8.609 1.133 -2.756 1 98.75 52 PHE B O 1
ATOM 2228 N N . GLY B 1 53 ? -9.938 2.16 -1.353 1 97.94 53 GLY B N 1
ATOM 2229 C CA . GLY B 1 53 ? -9.031 3.273 -1.123 1 97.94 53 GLY B CA 1
ATOM 2230 C C . GLY B 1 53 ? -8.289 3.174 0.193 1 97.94 53 GLY B C 1
ATOM 2231 O O . GLY B 1 53 ? -8.836 2.697 1.189 1 97.94 53 GLY B O 1
ATOM 2232 N N . ALA B 1 54 ? -7.051 3.547 0.143 1 96.06 54 ALA B N 1
ATOM 2233 C CA . ALA B 1 54 ? -6.227 3.617 1.346 1 96.06 54 ALA B CA 1
ATOM 2234 C C . ALA B 1 54 ? -5.527 4.973 1.455 1 96.06 54 ALA B C 1
ATOM 2236 O O . ALA B 1 54 ? -4.883 5.422 0.506 1 96.06 54 ALA B O 1
ATOM 2237 N N . ASN B 1 55 ? -5.664 5.566 2.611 1 91.56 55 ASN B N 1
ATOM 2238 C CA . ASN B 1 55 ? -5.004 6.844 2.869 1 91.56 55 ASN B CA 1
ATOM 2239 C C . ASN B 1 55 ? -5.363 7.883 1.812 1 91.56 55 ASN B C 1
ATOM 2241 O O . ASN B 1 55 ? -4.504 8.641 1.364 1 91.56 55 ASN B O 1
ATOM 2245 N N . LEU B 1 56 ? -6.527 7.844 1.338 1 93.94 56 LEU B N 1
ATOM 2246 C CA . LEU B 1 56 ? -7.094 8.734 0.332 1 93.94 56 LEU B CA 1
ATOM 2247 C C . LEU B 1 56 ? -8.125 9.672 0.954 1 93.94 56 LEU B C 1
ATOM 2249 O O . LEU B 1 56 ? -8.945 9.242 1.771 1 93.94 56 LEU B O 1
ATOM 2253 N N . GLY B 1 57 ? -8 10.945 0.607 1 93.25 57 GLY B N 1
ATOM 2254 C CA . GLY B 1 57 ? -9.008 11.867 1.111 1 93.25 57 GLY B CA 1
ATOM 2255 C C . GLY B 1 57 ? -10.414 11.531 0.657 1 93.25 57 GLY B C 1
ATOM 2256 O O . GLY B 1 57 ? -10.664 11.367 -0.539 1 93.25 57 GLY B O 1
ATOM 2257 N N . LEU B 1 58 ? -11.305 11.383 1.577 1 96.25 58 LEU B N 1
ATOM 2258 C CA . LEU B 1 58 ? -12.719 11.148 1.334 1 96.25 58 LEU B CA 1
ATOM 2259 C C . LEU B 1 58 ? -13.531 12.414 1.573 1 96.25 58 LEU B C 1
ATOM 2261 O O . LEU B 1 58 ? -13.727 12.828 2.719 1 96.25 58 LEU B O 1
ATOM 2265 N N . TYR B 1 59 ? -13.961 13.062 0.527 1 95 59 TYR B N 1
ATOM 2266 C CA . TYR B 1 59 ? -14.797 14.266 0.587 1 95 59 TYR B CA 1
ATOM 2267 C C . TYR B 1 59 ? -16.266 13.898 0.615 1 95 59 TYR B C 1
ATOM 2269 O O . TYR B 1 59 ? -16.828 13.438 -0.388 1 95 59 TYR B O 1
ATOM 2277 N N . TYR B 1 60 ? -16.859 14.156 1.766 1 95.81 60 TYR B N 1
ATOM 2278 C CA . TYR B 1 60 ? -18.266 13.789 1.935 1 95.81 60 TYR B CA 1
ATOM 2279 C C . TYR B 1 60 ? -19.156 15.023 1.921 1 95.81 60 TYR B C 1
ATOM 2281 O O . TYR B 1 60 ? -20.375 14.906 1.808 1 95.81 60 TYR B O 1
ATOM 2289 N N . ALA B 1 61 ? -18.547 16.188 2.033 1 91.25 61 ALA B N 1
ATOM 2290 C CA . ALA B 1 61 ? -19.234 17.469 1.953 1 91.25 61 ALA B CA 1
ATOM 2291 C C . ALA B 1 61 ? -18.297 18.562 1.451 1 91.25 61 ALA B C 1
ATOM 2293 O O . ALA B 1 61 ? -17.125 18.609 1.833 1 91.25 61 ALA B O 1
ATOM 2294 N N . PRO B 1 62 ? -18.734 19.422 0.583 1 86.25 62 PRO B N 1
ATOM 2295 C CA . PRO B 1 62 ? -17.875 20.406 -0.069 1 86.25 62 PRO B CA 1
ATOM 2296 C C . PRO B 1 62 ? -17.25 21.391 0.919 1 86.25 62 PRO B C 1
ATOM 2298 O O . PRO B 1 62 ? -16.141 21.891 0.688 1 86.25 62 PRO B O 1
ATOM 2301 N N . ASP B 1 63 ? -17.969 21.656 1.983 1 86.69 63 ASP B N 1
ATOM 2302 C CA . ASP B 1 63 ? -17.5 22.703 2.904 1 86.69 63 ASP B CA 1
ATOM 2303 C C . ASP B 1 63 ? -16.797 22.094 4.113 1 86.69 63 ASP B C 1
ATOM 2305 O O . ASP 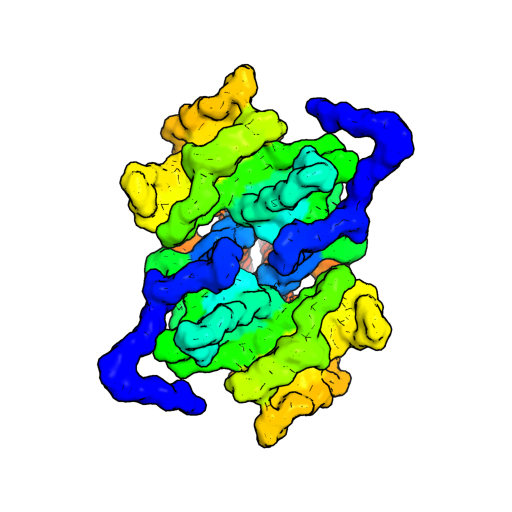B 1 63 ? -16.484 22.781 5.078 1 86.69 63 ASP B O 1
ATOM 2309 N N . GLU B 1 64 ? -16.562 20.781 4.043 1 88.88 64 GLU B N 1
ATOM 2310 C CA . GLU B 1 64 ? -15.898 20.094 5.148 1 88.88 64 GLU B CA 1
ATOM 2311 C C . GLU B 1 64 ? -14.531 19.562 4.73 1 88.88 64 GLU B C 1
ATOM 2313 O O . GLU B 1 64 ? -14.312 19.234 3.562 1 88.88 64 GLU B O 1
ATOM 2318 N N . GLU B 1 65 ? -13.617 19.547 5.66 1 88.88 65 GLU B N 1
ATOM 2319 C CA . GLU B 1 65 ? -12.359 18.844 5.418 1 88.88 65 GLU B CA 1
ATOM 2320 C C . GLU B 1 65 ? -12.594 17.359 5.164 1 88.88 65 GLU B C 1
ATOM 2322 O O . GLU B 1 65 ? -13.469 16.75 5.781 1 88.88 65 GLU B O 1
ATOM 2327 N N . PRO B 1 66 ? -11.828 16.844 4.223 1 92.25 66 PRO B N 1
ATOM 2328 C CA . PRO B 1 66 ? -11.984 15.414 4 1 92.25 66 PRO B CA 1
ATOM 2329 C C . PRO B 1 66 ? -11.523 14.578 5.195 1 92.25 66 PRO B C 1
ATOM 2331 O O . PRO B 1 66 ? -10.703 15.031 5.988 1 92.25 66 PRO B O 1
ATOM 2334 N N . VAL B 1 67 ? -12.102 13.453 5.355 1 93.88 67 VAL B N 1
ATOM 2335 C CA . VAL B 1 67 ? -11.523 12.461 6.254 1 93.88 67 VAL B CA 1
ATOM 2336 C C . VAL B 1 67 ? -10.594 11.531 5.473 1 93.88 67 VAL B C 1
ATOM 2338 O O . VAL B 1 67 ? -10.758 11.352 4.266 1 93.88 67 VAL B O 1
ATOM 2341 N N . VAL B 1 68 ? -9.555 10.961 6.117 1 93.56 68 VAL B N 1
ATOM 2342 C CA . VAL B 1 68 ? -8.57 10.086 5.488 1 93.56 68 VAL B CA 1
ATOM 2343 C C . VAL B 1 68 ? -8.523 8.75 6.219 1 93.56 68 VAL B C 1
ATOM 2345 O O . VAL B 1 68 ? -7.656 8.531 7.07 1 93.56 68 VAL B O 1
ATOM 2348 N N . PRO B 1 69 ? -9.492 7.875 5.902 1 96 69 PRO B N 1
ATOM 2349 C CA . PRO B 1 69 ? -9.461 6.559 6.547 1 96 69 PRO B CA 1
ATOM 2350 C C . PRO B 1 69 ? -8.234 5.742 6.164 1 96 69 PRO B C 1
ATOM 2352 O O . PRO B 1 69 ? -7.668 5.938 5.086 1 96 69 PRO B O 1
ATOM 2355 N N . ASP B 1 70 ? -7.875 4.785 7.043 1 95.62 70 ASP B N 1
ATOM 2356 C CA . ASP B 1 70 ? -6.793 3.867 6.707 1 95.62 70 ASP B CA 1
ATOM 2357 C C . ASP B 1 70 ? -7.16 2.996 5.508 1 95.62 70 ASP B C 1
ATOM 2359 O O . ASP B 1 70 ? -6.289 2.584 4.742 1 95.62 70 ASP B O 1
ATOM 2363 N N . GLY B 1 71 ? -8.391 2.654 5.41 1 97.69 71 GLY B N 1
ATOM 2364 C CA . GLY B 1 71 ? -8.961 1.956 4.266 1 97.69 71 GLY B CA 1
ATOM 2365 C C . GLY B 1 71 ? -10.461 2.145 4.141 1 97.69 71 GLY B C 1
ATOM 2366 O O . GLY B 1 71 ? -11.141 2.398 5.137 1 97.69 71 GLY B O 1
ATOM 2367 N N . PHE B 1 72 ? -10.945 2.066 2.953 1 98.81 72 PHE B N 1
ATOM 2368 C CA . PHE B 1 72 ? -12.391 2.025 2.756 1 98.81 72 PHE B CA 1
ATOM 2369 C C . PHE B 1 72 ? -12.734 1.313 1.453 1 98.81 72 PHE B C 1
ATOM 2371 O O . PHE B 1 72 ? -11.922 1.271 0.526 1 98.81 72 PHE B O 1
ATOM 2378 N N . LEU B 1 73 ? -13.914 0.718 1.386 1 98.94 73 LEU B N 1
ATOM 2379 C CA . LEU B 1 73 ? -14.414 -0.024 0.234 1 98.94 73 LEU B CA 1
ATOM 2380 C C . LEU B 1 73 ? -15.711 0.588 -0.285 1 98.94 73 LEU B C 1
ATOM 2382 O O . LEU B 1 73 ? -16.641 0.833 0.489 1 98.94 73 LEU B O 1
ATOM 2386 N N . SER B 1 74 ? -15.734 0.936 -1.51 1 98.81 74 SER B N 1
ATOM 2387 C CA . SER B 1 74 ? -16.953 1.383 -2.186 1 98.81 74 SER B CA 1
ATOM 2388 C C . SER B 1 74 ? -17.375 0.397 -3.268 1 98.81 74 SER B C 1
ATOM 2390 O O . SER B 1 74 ? -16.531 -0.146 -3.986 1 98.81 74 SER B O 1
ATOM 2392 N N . LEU B 1 75 ? -18.609 0.141 -3.342 1 98.75 75 LEU B N 1
ATOM 2393 C CA . LEU B 1 75 ? -19.188 -0.708 -4.375 1 98.75 75 LEU B CA 1
ATOM 2394 C C . LEU B 1 75 ? -19.984 0.122 -5.375 1 98.75 75 LEU B C 1
ATOM 2396 O O . LEU B 1 75 ? -20.422 1.229 -5.062 1 98.75 75 LEU B O 1
ATOM 2400 N N . GLY B 1 76 ? -20.094 -0.385 -6.57 1 98.12 76 GLY B N 1
ATOM 2401 C CA . GLY B 1 76 ? -20.875 0.286 -7.598 1 98.12 76 GLY B CA 1
ATOM 2402 C C . GLY B 1 76 ? -20.156 1.47 -8.219 1 98.12 76 GLY B C 1
ATOM 2403 O O . GLY B 1 76 ? -20.781 2.342 -8.82 1 98.12 76 GLY B O 1
ATOM 2404 N N . VAL B 1 77 ? -18.938 1.595 -8.023 1 98.38 77 VAL B N 1
ATOM 2405 C CA . VAL B 1 77 ? -18.125 2.652 -8.617 1 98.38 77 VAL B CA 1
ATOM 2406 C C . VAL B 1 77 ? -17.062 2.041 -9.539 1 98.38 77 VAL B C 1
ATOM 2408 O O . VAL B 1 77 ? -16.75 0.852 -9.43 1 98.38 77 VAL B O 1
ATOM 2411 N N . GLN B 1 78 ? -16.516 2.814 -10.391 1 97.88 78 GLN B N 1
ATOM 2412 C CA . GLN B 1 78 ? -15.492 2.318 -11.312 1 97.88 78 GLN B CA 1
ATOM 2413 C C . GLN B 1 78 ? -14.227 1.921 -10.562 1 97.88 78 GLN B C 1
ATOM 2415 O O . GLN B 1 78 ? -13.688 2.705 -9.781 1 97.88 78 GLN B O 1
ATOM 2420 N N . ARG B 1 79 ? -13.766 0.734 -10.781 1 97.94 79 ARG B N 1
ATOM 2421 C CA . ARG B 1 79 ? -12.586 0.228 -10.094 1 97.94 79 ARG B CA 1
ATOM 2422 C C . ARG B 1 79 ? -11.359 1.081 -10.406 1 97.94 79 ARG B C 1
ATOM 2424 O O . ARG B 1 79 ? -10.633 1.498 -9.5 1 97.94 79 ARG B O 1
ATOM 2431 N N . HIS B 1 80 ? -11.094 1.342 -11.688 1 96.06 80 HIS B N 1
ATOM 2432 C CA . HIS B 1 80 ? -9.992 2.172 -12.148 1 96.06 80 HIS B CA 1
ATOM 2433 C C . HIS B 1 80 ? -10.5 3.402 -12.891 1 96.06 80 HIS B C 1
ATOM 2435 O O . HIS B 1 80 ? -11.086 3.285 -13.969 1 96.06 80 HIS B O 1
ATOM 2441 N N . LYS B 1 81 ? -10.234 4.562 -12.297 1 92.69 81 LYS B N 1
ATOM 2442 C CA . LYS B 1 81 ? -10.766 5.801 -12.859 1 92.69 81 LYS B CA 1
ATOM 2443 C C . LYS B 1 81 ? -9.688 6.562 -13.625 1 92.69 81 LYS B C 1
ATOM 2445 O O . LYS B 1 81 ? -8.68 6.973 -13.047 1 92.69 81 LYS B O 1
ATOM 2450 N N . GLY B 1 82 ? -9.906 6.711 -14.891 1 85.94 82 GLY B N 1
ATOM 2451 C CA . GLY B 1 82 ? -9.008 7.527 -15.695 1 85.94 82 GLY B CA 1
ATOM 2452 C C . GLY B 1 82 ? -7.598 6.98 -15.766 1 85.94 82 GLY B C 1
ATOM 2453 O O . GLY B 1 82 ? -7.332 5.875 -15.281 1 85.94 82 GLY B O 1
ATOM 2454 N N . GLU B 1 83 ? -6.727 7.777 -16.297 1 85.62 83 GLU B N 1
ATOM 2455 C CA . GLU B 1 83 ? -5.34 7.379 -16.531 1 85.62 83 GLU B CA 1
ATOM 2456 C C . GLU B 1 83 ? -4.516 7.488 -15.25 1 85.62 83 GLU B C 1
ATOM 2458 O O . GLU B 1 83 ? -3.602 6.695 -15.023 1 85.62 83 GLU B O 1
ATOM 2463 N N . TYR B 1 84 ? -4.938 8.391 -14.359 1 89.25 84 TYR B N 1
ATOM 2464 C CA . TYR B 1 84 ? -4.062 8.68 -13.227 1 89.25 84 TYR B CA 1
ATOM 2465 C C . TYR B 1 84 ? -4.746 8.344 -11.914 1 89.25 84 TYR B C 1
ATOM 2467 O O . TYR B 1 84 ? -4.219 8.641 -10.836 1 89.25 84 TYR B O 1
ATOM 2475 N N . GLY B 1 85 ? -5.902 7.738 -12.023 1 93.56 85 GLY B N 1
ATOM 2476 C CA . GLY B 1 85 ? -6.602 7.305 -10.828 1 93.56 85 GLY B CA 1
ATOM 2477 C C . GLY B 1 85 ? -7.273 8.445 -10.078 1 93.56 85 GLY B C 1
ATOM 2478 O O . GLY B 1 85 ? -7.488 9.523 -10.641 1 93.56 85 GLY B O 1
ATOM 2479 N N . ARG B 1 86 ? -7.664 8.234 -8.883 1 94.44 86 ARG B N 1
ATOM 2480 C CA . ARG B 1 86 ? -8.383 9.188 -8.047 1 94.44 86 ARG B CA 1
ATOM 2481 C C . ARG B 1 86 ? -7.418 10.086 -7.281 1 94.44 86 ARG B C 1
ATOM 2483 O O . ARG B 1 86 ? -6.613 9.602 -6.484 1 94.44 86 ARG B O 1
ATOM 2490 N N . PRO B 1 87 ? -7.473 11.375 -7.527 1 91.56 87 PRO B N 1
ATOM 2491 C CA . PRO B 1 87 ? -6.723 12.25 -6.629 1 91.56 87 PRO B CA 1
ATOM 2492 C C . PRO B 1 87 ? -7.277 12.258 -5.207 1 91.56 87 PRO B C 1
ATOM 2494 O O . PRO B 1 87 ? -6.531 12.484 -4.25 1 91.56 87 PRO B O 1
ATOM 2497 N N . SER B 1 88 ? -8.516 12.031 -5.07 1 93.38 88 SER B N 1
ATOM 2498 C CA . SER B 1 88 ? -9.305 11.875 -3.855 1 93.38 88 SER B CA 1
ATOM 2499 C C . SER B 1 88 ? -10.609 11.133 -4.133 1 93.38 88 SER B C 1
ATOM 2501 O O . SER B 1 88 ? -10.93 10.844 -5.289 1 93.38 88 SER B O 1
ATOM 2503 N N . TYR B 1 89 ? -11.242 10.719 -3.113 1 96.5 89 TYR B N 1
ATOM 2504 C CA . TYR B 1 89 ? -12.57 10.141 -3.268 1 96.5 89 TYR B CA 1
ATOM 2505 C C . TYR B 1 89 ? -13.648 11.18 -2.975 1 96.5 89 TYR B C 1
ATOM 2507 O O . TYR B 1 89 ? -13.828 11.586 -1.826 1 96.5 89 TYR B O 1
ATOM 2515 N N . VAL B 1 90 ? -14.32 11.555 -3.988 1 96.44 90 VAL B N 1
ATOM 2516 C CA . VAL B 1 90 ? -15.352 12.586 -3.889 1 96.44 90 VAL B CA 1
ATOM 2517 C C . VAL B 1 90 ? -16.734 11.945 -4.023 1 96.44 90 VAL B C 1
ATOM 2519 O O . VAL B 1 90 ? -17.141 11.547 -5.121 1 96.44 90 VAL B O 1
ATOM 2522 N N . VAL B 1 91 ? -17.516 11.953 -2.969 1 97.38 91 VAL B N 1
ATOM 2523 C CA . VAL B 1 91 ? -18.734 11.148 -2.855 1 97.38 91 VAL B CA 1
ATOM 2524 C C . VAL B 1 91 ? -19.734 11.562 -3.932 1 97.38 91 VAL B C 1
ATOM 2526 O O . VAL B 1 91 ? -20.344 10.711 -4.582 1 97.38 91 VAL B O 1
ATOM 2529 N N . TRP B 1 92 ? -19.938 12.828 -4.18 1 95.44 92 TRP B N 1
ATOM 2530 C CA . TRP B 1 92 ? -20.953 13.273 -5.137 1 95.44 92 TRP B CA 1
ATOM 2531 C C . TRP B 1 92 ? -20.484 13.047 -6.57 1 95.44 92 TRP B C 1
ATOM 2533 O O . TRP B 1 92 ? -21.297 12.992 -7.496 1 95.44 92 TRP B O 1
ATOM 2543 N N . GLU B 1 93 ? -19.219 12.992 -6.75 1 95.38 93 GLU B N 1
ATOM 2544 C CA . GLU B 1 93 ? -18.703 12.633 -8.07 1 95.38 93 GLU B CA 1
ATOM 2545 C C . GLU B 1 93 ? -18.812 11.133 -8.312 1 95.38 93 GLU B C 1
ATOM 2547 O O . GLU B 1 93 ? -19.125 10.695 -9.422 1 95.38 93 GLU B O 1
ATOM 2552 N N . GLU B 1 94 ? -18.531 10.336 -7.254 1 97 94 GLU B N 1
ATOM 2553 C CA . GLU B 1 94 ? -18.531 8.875 -7.34 1 97 94 GLU B CA 1
ATOM 2554 C C . GLU B 1 94 ? -19.953 8.32 -7.332 1 97 94 GLU B C 1
ATOM 2556 O O . GLU B 1 94 ? -20.203 7.238 -7.859 1 97 94 GLU B O 1
ATOM 2561 N N . GLY B 1 95 ? -20.812 9.062 -6.734 1 96.81 95 GLY B N 1
ATOM 2562 C CA . GLY B 1 95 ? -22.203 8.656 -6.664 1 96.81 95 GLY B CA 1
ATOM 2563 C C . GLY B 1 95 ? -22.469 7.617 -5.59 1 96.81 95 GLY B C 1
ATOM 2564 O O . GLY B 1 95 ? -23.516 6.961 -5.594 1 96.81 95 GLY B O 1
ATOM 2565 N N . ALA B 1 96 ? -21.5 7.395 -4.711 1 98 96 ALA B N 1
ATOM 2566 C CA . ALA B 1 96 ? -21.672 6.387 -3.672 1 98 96 ALA B CA 1
ATOM 2567 C C . ALA B 1 96 ? -20.781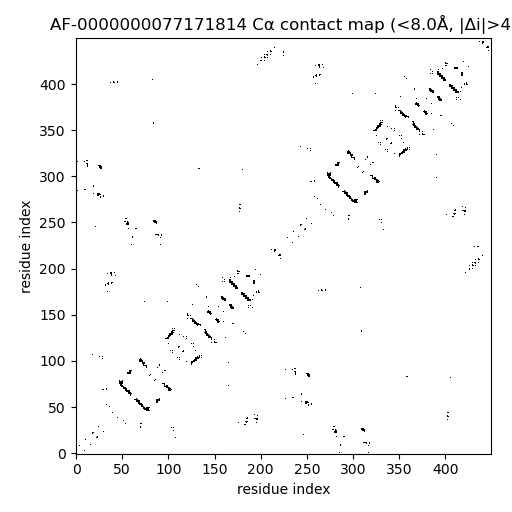 6.676 -2.471 1 98 96 ALA B C 1
ATOM 2569 O O . ALA B 1 96 ? -19.625 7.102 -2.635 1 98 96 ALA B O 1
ATOM 2570 N N . LEU B 1 97 ? -21.328 6.523 -1.296 1 98.25 97 LEU B N 1
ATOM 2571 C CA . LEU B 1 97 ? -20.516 6.449 -0.084 1 98.25 97 LEU B CA 1
ATOM 2572 C C . LEU B 1 97 ? -19.812 5.098 0.02 1 98.25 97 LEU B C 1
ATOM 2574 O O . LEU B 1 97 ? -20.281 4.105 -0.545 1 98.25 97 LEU B O 1
ATOM 2578 N N . PRO B 1 98 ? -18.734 5.035 0.747 1 98.81 98 PRO B N 1
ATOM 2579 C CA . PRO B 1 98 ? -18.172 3.713 1.041 1 98.81 98 PRO B CA 1
ATOM 2580 C C . PRO B 1 98 ? -19.156 2.811 1.787 1 98.81 98 PRO B C 1
ATOM 2582 O O . PRO B 1 98 ? -19.922 3.287 2.621 1 98.81 98 PRO B O 1
ATOM 2585 N N . VAL B 1 99 ? -19.047 1.549 1.443 1 98.88 99 VAL B N 1
ATOM 2586 C CA . VAL B 1 99 ? -19.859 0.573 2.164 1 98.88 99 VAL B CA 1
ATOM 2587 C C . VAL B 1 99 ? -19.141 0.155 3.447 1 98.88 99 VAL B C 1
ATOM 2589 O O . VAL B 1 99 ? -19.781 -0.299 4.398 1 98.88 99 VAL B O 1
ATOM 2592 N N . LEU B 1 100 ? -17.844 0.312 3.512 1 98.88 100 LEU B N 1
ATOM 2593 C CA . LEU B 1 100 ? -17 -0.056 4.641 1 98.88 100 LEU B CA 1
ATOM 2594 C C . LEU B 1 100 ? -15.898 0.985 4.859 1 98.88 100 LEU B C 1
ATOM 2596 O O . LEU B 1 100 ? -15.258 1.431 3.904 1 98.88 100 LEU B O 1
ATOM 2600 N N . VAL B 1 101 ? -15.703 1.411 6.07 1 98.81 101 VAL B N 1
ATOM 2601 C CA . VAL B 1 101 ? -14.539 2.197 6.469 1 98.81 101 VAL B CA 1
ATOM 2602 C C . VAL B 1 101 ? -13.742 1.438 7.531 1 98.81 101 VAL B C 1
ATOM 2604 O O . VAL B 1 101 ? -14.328 0.85 8.445 1 98.81 101 VAL B O 1
ATOM 2607 N N . LEU B 1 102 ? -12.469 1.408 7.348 1 98.5 102 LEU B N 1
ATOM 2608 C CA . LEU B 1 102 ? -11.531 0.735 8.234 1 98.5 102 LEU B CA 1
ATOM 2609 C C . LEU B 1 102 ? -10.57 1.737 8.875 1 98.5 102 LEU B C 1
ATOM 2611 O O . LEU B 1 102 ? -9.969 2.553 8.172 1 98.5 102 LEU B O 1
ATOM 2615 N N . GLU B 1 103 ? -10.453 1.76 10.188 1 96.69 103 GLU B N 1
ATOM 2616 C CA . GLU B 1 103 ? -9.453 2.51 10.938 1 96.69 103 GLU B CA 1
ATOM 2617 C C . GLU B 1 103 ? -8.508 1.575 11.688 1 96.69 103 GLU B C 1
ATOM 2619 O O . GLU B 1 103 ? -8.945 0.574 12.266 1 96.69 103 GLU B O 1
ATOM 2624 N N . ILE B 1 104 ? -7.305 1.8 11.609 1 94.69 104 ILE B N 1
ATOM 2625 C CA . ILE B 1 104 ? -6.281 1.03 12.305 1 94.69 104 ILE B CA 1
ATOM 2626 C C . ILE B 1 104 ? -5.656 1.885 13.406 1 94.69 104 ILE B C 1
ATOM 2628 O O . ILE B 1 104 ? -5.066 2.932 13.133 1 94.69 104 ILE B O 1
ATOM 2632 N N . VAL B 1 105 ? -5.777 1.448 14.617 1 91 105 VAL B N 1
ATOM 2633 C CA . VAL B 1 105 ? -5.367 2.223 15.781 1 91 105 VAL B CA 1
ATOM 2634 C C . VAL B 1 105 ? -3.842 2.244 15.875 1 91 105 VAL B C 1
ATOM 2636 O O . VAL B 1 105 ? -3.191 1.2 15.766 1 91 105 VAL B O 1
ATOM 2639 N N . SER B 1 106 ? -3.34 3.422 15.977 1 84.31 106 SER B N 1
ATOM 2640 C CA . SER B 1 106 ? -1.904 3.615 16.156 1 84.31 106 SER B CA 1
ATOM 2641 C C . SER B 1 106 ? -1.56 3.85 17.625 1 84.31 106 SER B C 1
ATOM 2643 O O . SER B 1 106 ? -2.408 3.682 18.5 1 84.31 106 SER B O 1
ATOM 2645 N N . ARG B 1 107 ? -0.346 4.125 17.906 1 75.5 107 ARG B N 1
ATOM 2646 C CA . ARG B 1 107 ? 0.089 4.438 19.266 1 75.5 107 ARG B CA 1
ATOM 2647 C C . ARG B 1 107 ? -0.69 5.621 19.828 1 75.5 107 ARG B C 1
ATOM 2649 O O . ARG B 1 107 ? -1.05 5.625 21.016 1 75.5 107 ARG B O 1
ATOM 2656 N N . THR B 1 108 ? -0.964 6.535 18.969 1 73.31 108 THR B N 1
ATOM 2657 C CA . THR B 1 108 ? -1.754 7.691 19.375 1 73.31 108 THR B CA 1
ATOM 2658 C C . THR B 1 108 ? -3.221 7.508 19 1 73.31 108 THR B C 1
ATOM 2660 O O . THR B 1 108 ? -3.533 7.148 17.859 1 73.31 108 THR B O 1
ATOM 2663 N N . TYR B 1 109 ? -3.992 7.656 20.016 1 76.69 109 TYR B N 1
ATOM 2664 C CA . TYR B 1 109 ? -5.43 7.621 19.781 1 76.69 109 TYR B CA 1
ATOM 2665 C C . TYR B 1 109 ? -5.867 8.812 18.938 1 76.69 109 TYR B C 1
ATOM 2667 O O . TYR B 1 109 ? -5.438 9.945 19.188 1 76.69 109 TYR B O 1
ATOM 2675 N N . ARG B 1 110 ? -6.719 8.508 17.938 1 81.12 110 ARG B N 1
ATOM 2676 C CA . ARG B 1 110 ? -7.098 9.57 17 1 81.12 110 ARG B CA 1
ATOM 2677 C C . ARG B 1 110 ? -8.609 9.648 16.859 1 81.12 110 ARG B C 1
ATOM 2679 O O . ARG B 1 110 ? -9.117 10 15.789 1 81.12 110 ARG B O 1
ATOM 2686 N N . GLY B 1 111 ? -9.367 9.125 17.875 1 88.38 111 GLY B N 1
ATOM 2687 C CA . GLY B 1 111 ? -10.812 9.281 17.875 1 88.38 111 GLY B CA 1
ATOM 2688 C C . GLY B 1 111 ? -11.539 8.125 17.203 1 88.38 111 GLY B C 1
ATOM 2689 O O . GLY B 1 111 ? -12.688 8.258 16.797 1 88.38 111 GLY B O 1
ATOM 2690 N N . GLU B 1 112 ? -10.883 6.965 17.016 1 90.81 112 GLU B N 1
ATOM 2691 C CA . GLU B 1 112 ? -11.453 5.832 16.297 1 90.81 112 GLU B CA 1
ATOM 2692 C C . GLU B 1 112 ? -12.742 5.348 16.953 1 90.81 112 GLU B C 1
ATOM 2694 O O . GLU B 1 112 ? -13.688 4.965 16.266 1 90.81 112 GLU B O 1
ATOM 2699 N N . TYR B 1 113 ? -12.766 5.523 18.266 1 91.25 113 TYR B N 1
ATOM 2700 C CA . TYR B 1 113 ? -13.906 4.98 19 1 91.25 113 TYR B CA 1
ATOM 2701 C C . TYR B 1 113 ? -14.891 6.086 19.375 1 91.25 113 TYR B C 1
ATOM 2703 O O . TYR B 1 113 ? -15.914 5.824 20 1 91.25 113 TYR B O 1
ATOM 2711 N N . GLY B 1 114 ? -14.656 7.344 19.031 1 93.69 114 GLY B N 1
ATOM 2712 C CA . GLY B 1 114 ? -15.477 8.5 19.359 1 93.69 114 GLY B CA 1
ATOM 2713 C C . GLY B 1 114 ? -15.867 9.312 18.141 1 93.69 114 GLY B C 1
ATOM 2714 O O . GLY B 1 114 ? -16.812 8.969 17.422 1 93.69 114 GLY B O 1
ATOM 2715 N N . SER B 1 115 ? -15.039 10.336 17.875 1 95.12 115 SER B N 1
ATOM 2716 C CA . SER B 1 115 ? -15.414 11.312 16.859 1 95.12 115 SER B CA 1
ATOM 2717 C C . SER B 1 115 ? -15.531 10.664 15.477 1 95.12 115 SER B C 1
ATOM 2719 O O . SER B 1 115 ? -16.438 10.984 14.711 1 95.12 115 SER B O 1
ATOM 2721 N N . LYS B 1 116 ? -14.648 9.766 15.219 1 95.81 116 LYS B N 1
ATOM 2722 C CA . LYS B 1 116 ? -14.719 9.117 13.906 1 95.81 116 LYS B CA 1
ATOM 2723 C C . LYS B 1 116 ? -15.914 8.18 13.82 1 95.81 116 LYS B C 1
ATOM 2725 O O . LYS B 1 116 ? -16.609 8.141 12.805 1 95.81 116 LYS B O 1
ATOM 2730 N N . LEU B 1 117 ? -16.094 7.457 14.859 1 97.06 117 LEU B N 1
ATOM 2731 C CA . LEU B 1 117 ? -17.266 6.594 14.898 1 97.06 117 LEU B CA 1
ATOM 2732 C C . LEU B 1 117 ? -18.547 7.398 14.68 1 97.06 117 LEU B C 1
ATOM 2734 O O . LEU B 1 117 ? -19.375 7.027 13.852 1 97.06 117 LEU B O 1
ATOM 2738 N N . ALA B 1 118 ? -18.719 8.484 15.391 1 97.94 118 ALA B N 1
ATOM 2739 C CA . ALA B 1 118 ? -19.891 9.344 15.273 1 97.94 118 ALA B CA 1
ATOM 2740 C C . ALA B 1 118 ? -20.031 9.891 13.852 1 97.94 118 ALA B C 1
ATOM 2742 O O . ALA B 1 118 ? -21.141 9.945 13.312 1 97.94 118 ALA B O 1
ATOM 2743 N N . LEU B 1 119 ? -18.969 10.273 13.266 1 98 119 LEU B N 1
ATOM 2744 C CA . LEU B 1 119 ? -18.984 10.828 11.922 1 98 119 LEU B CA 1
ATOM 2745 C C . LEU B 1 119 ? -19.469 9.789 10.914 1 98 119 LEU B C 1
ATOM 2747 O O . LEU B 1 119 ? -20.359 10.07 10.109 1 98 119 LEU B O 1
ATOM 2751 N N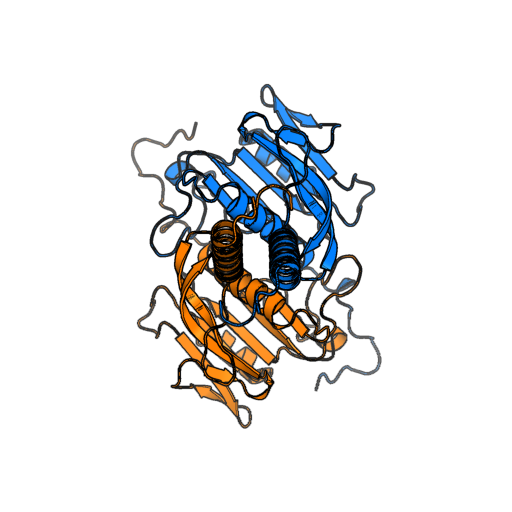 . TYR B 1 120 ? -18.906 8.586 10.945 1 98.62 120 TYR B N 1
ATOM 2752 C CA . TYR B 1 120 ? -19.25 7.57 9.961 1 98.62 120 TYR B CA 1
ATOM 2753 C C . TYR B 1 120 ? -20.688 7.094 10.156 1 98.62 120 TYR B C 1
ATOM 2755 O O . TYR B 1 120 ? -21.375 6.754 9.195 1 98.62 120 TYR B O 1
ATOM 2763 N N . GLN B 1 121 ? -21.094 7.098 11.445 1 98.62 121 GLN B N 1
ATOM 2764 C CA . GLN B 1 121 ? -22.5 6.816 11.719 1 98.62 121 GLN B CA 1
ATOM 2765 C C . GLN B 1 121 ? -23.406 7.867 11.078 1 98.62 121 GLN B C 1
ATOM 2767 O O . GLN B 1 121 ? -24.391 7.531 10.43 1 98.62 121 GLN B O 1
ATOM 2772 N N . GLN B 1 122 ? -23.062 9.086 11.273 1 98 122 GLN B N 1
ATOM 2773 C CA . GLN B 1 122 ? -23.828 10.195 10.719 1 98 122 GLN B CA 1
ATOM 2774 C C . GLN B 1 122 ? -23.875 10.125 9.195 1 98 122 GLN B C 1
ATOM 2776 O O . GLN B 1 122 ? -24.891 10.438 8.578 1 98 122 GLN B O 1
ATOM 2781 N N . LEU B 1 123 ? -22.797 9.734 8.57 1 98.06 123 LEU B N 1
ATOM 2782 C CA . LEU B 1 123 ? -22.703 9.617 7.117 1 98.06 123 LEU B CA 1
ATOM 2783 C C . LEU B 1 123 ? -23.438 8.383 6.617 1 98.06 123 LEU B C 1
ATOM 2785 O O . LEU B 1 123 ? -23.594 8.195 5.41 1 98.06 123 LEU B O 1
ATOM 2789 N N . GLU B 1 124 ? -23.797 7.531 7.527 1 98.12 124 GLU B N 1
ATOM 2790 C CA . GLU B 1 124 ? -24.547 6.312 7.238 1 98.12 124 GLU B CA 1
ATOM 2791 C C . GLU B 1 124 ? -23.703 5.312 6.457 1 98.12 124 GLU B C 1
ATOM 2793 O O . GLU B 1 124 ? -24.188 4.699 5.5 1 98.12 124 GLU B O 1
ATOM 2798 N N . ILE B 1 125 ? -22.5 5.266 6.867 1 98.75 125 ILE B N 1
ATOM 2799 C CA . ILE B 1 125 ? -21.641 4.203 6.367 1 98.75 125 ILE B CA 1
ATOM 2800 C C . ILE B 1 125 ? -22.125 2.854 6.895 1 98.75 125 ILE B C 1
ATOM 2802 O O . ILE B 1 125 ? -22.219 2.654 8.109 1 98.75 125 ILE B O 1
ATOM 2806 N N . PRO B 1 126 ? -22.312 1.929 6.047 1 98.81 126 PRO B N 1
ATOM 2807 C CA . PRO B 1 126 ? -22.953 0.683 6.488 1 98.81 126 PRO B CA 1
ATOM 2808 C C . PRO B 1 126 ? -22.094 -0.099 7.473 1 98.81 126 PRO B C 1
ATOM 2810 O O . PRO B 1 126 ? -22.609 -0.664 8.438 1 98.81 126 PRO B O 1
ATOM 2813 N N . TYR B 1 127 ? -20.797 -0.158 7.242 1 98.88 127 TYR B N 1
ATOM 2814 C CA . TYR B 1 127 ? -19.906 -0.945 8.086 1 98.88 127 TYR B CA 1
ATOM 2815 C C . TYR B 1 127 ? -18.703 -0.121 8.523 1 98.88 127 TYR B C 1
ATOM 2817 O O . TYR B 1 127 ? -18.062 0.542 7.703 1 98.88 127 TYR B O 1
ATOM 2825 N N . TYR B 1 128 ? -18.406 -0.073 9.773 1 98.75 128 TYR B N 1
ATOM 2826 C CA . TYR B 1 128 ? -17.234 0.562 10.359 1 98.75 128 TYR B CA 1
ATOM 2827 C C . TYR B 1 128 ? -16.406 -0.44 11.156 1 98.75 128 TYR B C 1
ATOM 2829 O O . TYR B 1 128 ? -16.938 -1.114 12.047 1 98.75 128 TYR B O 1
ATOM 2837 N N . VAL B 1 129 ? -15.141 -0.585 10.828 1 98.38 129 VAL B N 1
ATOM 2838 C CA . VAL B 1 129 ? -14.281 -1.569 11.484 1 98.38 129 VAL B CA 1
ATOM 2839 C C . VAL B 1 129 ? -13.047 -0.879 12.062 1 98.38 129 VAL B C 1
ATOM 2841 O O . VAL B 1 129 ? -12.461 -0.009 11.422 1 98.38 129 VAL B O 1
ATOM 2844 N N . ILE B 1 130 ? -12.711 -1.236 13.25 1 96.81 130 ILE B N 1
ATOM 2845 C CA . ILE B 1 130 ? -11.516 -0.757 13.93 1 96.81 130 ILE B CA 1
ATOM 2846 C C . ILE B 1 130 ? -10.578 -1.928 14.203 1 96.81 130 ILE B C 1
ATOM 2848 O O . ILE B 1 130 ? -10.961 -2.91 14.836 1 96.81 130 ILE B O 1
ATOM 2852 N N . TYR B 1 131 ? -9.414 -1.881 13.641 1 96.44 131 TYR B N 1
ATOM 2853 C CA . TYR B 1 131 ? -8.359 -2.848 13.898 1 96.44 131 TYR B CA 1
ATOM 2854 C C . TYR B 1 131 ? -7.324 -2.273 14.867 1 96.44 131 TYR B C 1
ATOM 2856 O O . TYR B 1 131 ? -6.738 -1.22 14.602 1 96.44 131 TYR B O 1
ATOM 2864 N N . ASN B 1 132 ? -7.148 -2.883 15.969 1 93.12 132 ASN B N 1
ATOM 2865 C CA . ASN B 1 132 ? -6.293 -2.436 17.062 1 93.12 132 ASN B CA 1
ATOM 2866 C C . ASN B 1 132 ? -5.254 -3.492 17.422 1 93.12 132 ASN B C 1
ATOM 2868 O O . ASN B 1 132 ? -5.336 -4.105 18.5 1 93.12 132 ASN B O 1
ATOM 2872 N N . PRO B 1 133 ? -4.273 -3.607 16.625 1 89.44 133 PRO B N 1
ATOM 2873 C CA . PRO B 1 133 ? -3.342 -4.727 16.781 1 89.44 133 PRO B CA 1
ATOM 2874 C C . PRO B 1 133 ? -2.494 -4.613 18.047 1 89.44 133 PRO B C 1
ATOM 2876 O O . PRO B 1 133 ? -2.033 -5.625 18.578 1 89.44 133 PRO B O 1
ATOM 2879 N N . MET B 1 134 ? -2.326 -3.469 18.578 1 83 134 MET B N 1
ATOM 2880 C CA . MET B 1 134 ? -1.46 -3.275 19.734 1 83 134 MET B CA 1
ATOM 2881 C C . MET B 1 134 ? -2.262 -3.34 21.031 1 83 134 MET B C 1
ATOM 2883 O O . MET B 1 134 ? -1.689 -3.303 22.125 1 83 134 MET B O 1
ATOM 2887 N N . ARG B 1 135 ? -3.551 -3.6 20.875 1 78.75 135 ARG B N 1
ATOM 2888 C CA . ARG B 1 135 ? -4.457 -3.734 22.016 1 78.75 135 ARG B CA 1
ATOM 2889 C C . ARG B 1 135 ? -4.324 -2.549 22.953 1 78.75 135 ARG B C 1
ATOM 2891 O O . ARG B 1 135 ? -4.227 -2.73 24.172 1 78.75 135 ARG B O 1
ATOM 2898 N N . ARG B 1 136 ? -4.246 -1.503 22.359 1 70.94 136 ARG B N 1
ATOM 2899 C CA . ARG B 1 136 ? -4.109 -0.29 23.172 1 70.94 136 ARG B CA 1
ATOM 2900 C C . ARG B 1 136 ? -5.43 0.073 23.844 1 70.94 136 ARG B C 1
ATOM 2902 O O . ARG B 1 136 ? -6.5 -0.33 23.375 1 70.94 136 ARG B O 1
ATOM 2909 N N . ARG B 1 137 ? -5.355 0.712 25.078 1 69.25 137 ARG B N 1
ATOM 2910 C CA . ARG B 1 137 ? -6.469 1.299 25.812 1 69.25 137 ARG B CA 1
ATOM 2911 C C . ARG B 1 137 ? -7.453 0.225 26.266 1 69.25 137 ARG B C 1
ATOM 2913 O O . ARG B 1 137 ? -8.648 0.49 26.406 1 69.25 137 ARG B O 1
ATOM 2920 N N . GLN B 1 138 ? -7.02 -0.954 26.25 1 75 138 GLN B N 1
ATOM 2921 C CA . GLN B 1 138 ? -7.848 -2.055 26.75 1 75 138 GLN B CA 1
ATOM 2922 C C . GLN B 1 138 ? -9.016 -2.328 25.797 1 75 138 GLN B C 1
ATOM 2924 O O . GLN B 1 138 ? -10.117 -2.662 26.25 1 75 138 GLN B O 1
ATOM 2929 N N . GLN B 1 139 ? -8.781 -1.87 24.594 1 80 139 GLN B N 1
ATOM 2930 C CA . GLN B 1 139 ? -9.789 -2.15 23.578 1 80 139 GLN B CA 1
ATOM 2931 C C . GLN B 1 139 ? -9.484 -3.463 22.859 1 80 139 GLN B C 1
ATOM 2933 O O . GLN B 1 139 ? -8.344 -3.932 22.859 1 80 139 GLN B O 1
ATOM 2938 N N . SER B 1 140 ? -10.602 -3.99 22.422 1 86.25 140 SER B N 1
ATOM 2939 C CA . SER B 1 140 ? -10.469 -5.23 21.656 1 86.25 140 SER B CA 1
ATOM 2940 C C . SER B 1 140 ? -9.586 -5.043 20.438 1 86.25 140 SER B C 1
ATOM 2942 O O . SER B 1 140 ? -9.547 -3.957 19.844 1 86.25 140 SER B O 1
ATOM 2944 N N . PRO B 1 141 ? -8.875 -6.047 20.062 1 91.94 141 PRO B N 1
ATOM 2945 C CA . PRO B 1 141 ? -8 -5.957 18.891 1 91.94 141 PRO B CA 1
ATOM 2946 C C . PRO B 1 141 ? -8.781 -5.762 17.594 1 91.94 141 PRO B C 1
ATOM 2948 O O . PRO B 1 141 ? -8.203 -5.363 16.578 1 91.94 141 PRO B O 1
ATOM 2951 N N . PHE B 1 142 ? -10.086 -6.074 17.672 1 95.31 142 PHE B N 1
ATOM 2952 C CA . PHE B 1 142 ? -10.945 -5.984 16.484 1 95.31 142 PHE B CA 1
ATOM 2953 C C . PHE B 1 142 ? -12.359 -5.59 16.891 1 95.31 142 PHE B C 1
ATOM 2955 O O . PHE B 1 142 ? -12.969 -6.219 17.75 1 95.31 142 PHE B O 1
ATOM 2962 N N . ALA B 1 143 ? -12.844 -4.551 16.328 1 96.06 143 ALA B N 1
ATOM 2963 C CA . ALA B 1 143 ? -14.227 -4.109 16.531 1 96.06 143 ALA B CA 1
ATOM 2964 C C . ALA B 1 143 ? -14.906 -3.832 15.195 1 96.06 143 ALA B C 1
ATOM 2966 O O . ALA B 1 143 ? -14.32 -3.201 14.312 1 96.06 143 ALA B O 1
ATOM 2967 N N . ALA B 1 144 ? -16.109 -4.375 15.062 1 97.88 144 ALA B N 1
ATOM 2968 C CA . ALA B 1 144 ? -16.906 -4.168 13.859 1 97.88 144 ALA B CA 1
ATOM 2969 C C . ALA B 1 144 ? -18.297 -3.631 14.195 1 97.88 144 ALA B C 1
ATOM 2971 O O . ALA B 1 144 ? -18.906 -4.062 15.172 1 97.88 144 ALA B O 1
ATOM 2972 N N . TYR B 1 145 ? -18.703 -2.68 13.469 1 98.44 145 TYR B N 1
ATOM 2973 C CA . TYR B 1 145 ? -20.016 -2.07 13.648 1 98.44 145 TYR B CA 1
ATOM 2974 C C . TYR B 1 145 ? -20.828 -2.154 12.359 1 98.44 145 TYR B C 1
ATOM 2976 O O . TYR B 1 145 ? -20.297 -1.973 11.266 1 98.44 145 TYR B O 1
ATOM 2984 N N . ARG B 1 146 ? -22.062 -2.441 12.523 1 98.56 146 ARG B N 1
ATOM 2985 C CA . ARG B 1 146 ? -23.031 -2.422 11.43 1 98.56 146 ARG B CA 1
ATOM 2986 C C . ARG B 1 146 ? -24.078 -1.34 11.656 1 98.56 146 ARG B C 1
ATOM 2988 O O . ARG B 1 146 ? -24.562 -1.158 12.773 1 98.56 146 ARG B O 1
ATOM 2995 N N . LEU B 1 147 ? -24.375 -0.593 10.617 1 98.62 147 LEU B N 1
ATOM 2996 C CA . LEU B 1 147 ? -25.406 0.435 10.703 1 98.62 147 LEU B CA 1
ATOM 2997 C C . LEU B 1 147 ? -26.797 -0.177 10.562 1 98.62 147 LEU B C 1
ATOM 2999 O O . LEU B 1 147 ? -27.109 -0.802 9.539 1 98.62 147 LEU B O 1
ATOM 3003 N N . VAL B 1 148 ? -27.578 -0.056 11.555 1 97.62 148 VAL B N 1
ATOM 3004 C CA . VAL B 1 148 ? -28.969 -0.49 11.547 1 97.62 148 VAL B CA 1
ATOM 3005 C C . VAL B 1 148 ? -29.859 0.643 12.039 1 97.62 148 VAL B C 1
ATOM 3007 O O . VAL B 1 148 ? -29.719 1.105 13.18 1 97.62 148 VAL B O 1
ATOM 3010 N N . GLY B 1 149 ? -30.766 1.037 11.219 1 96.75 149 GLY B N 1
ATOM 3011 C CA . GLY B 1 149 ? -31.672 2.107 11.602 1 96.75 149 GLY B CA 1
ATOM 3012 C C . GLY B 1 149 ? -30.953 3.383 12.008 1 96.75 149 GLY B C 1
ATOM 3013 O O . GLY B 1 149 ? -31.312 4.008 13.008 1 96.75 149 GLY B O 1
ATOM 3014 N N . GLY B 1 150 ? -29.906 3.664 11.422 1 97.12 150 GLY B N 1
ATOM 3015 C CA . GLY B 1 150 ? -29.188 4.91 11.648 1 97.12 150 GLY B CA 1
ATOM 3016 C C . GLY B 1 150 ? -28.203 4.84 12.805 1 97.12 150 GLY B C 1
ATOM 3017 O O . GLY B 1 150 ? -27.531 5.82 13.109 1 97.12 150 GLY B O 1
ATOM 3018 N N . ASN B 1 151 ? -28.172 3.592 13.383 1 98.31 151 ASN B N 1
ATOM 3019 C CA . ASN B 1 151 ? -27.281 3.43 14.523 1 98.31 151 ASN B CA 1
ATOM 3020 C C . ASN B 1 151 ? -26.281 2.295 14.305 1 98.31 151 ASN B C 1
ATOM 3022 O O . ASN B 1 151 ? -26.625 1.26 13.734 1 98.31 151 ASN B O 1
ATOM 3026 N N . TYR B 1 152 ? -25.047 2.588 14.82 1 98.44 152 TYR B N 1
ATOM 3027 C CA . TYR B 1 152 ? -24.047 1.53 14.766 1 98.44 152 TYR B CA 1
ATOM 3028 C C . TYR B 1 152 ? -24.266 0.509 15.875 1 98.44 152 TYR B C 1
ATOM 3030 O O . TYR B 1 152 ? -24.484 0.878 17.031 1 98.44 152 TYR B O 1
ATOM 3038 N N . HIS B 1 153 ? -24.312 -0.66 15.508 1 98.19 153 HIS B N 1
ATOM 3039 C CA . HIS B 1 153 ? -24.359 -1.777 16.438 1 98.19 153 HIS B CA 1
ATOM 3040 C C . HIS B 1 153 ? -23.094 -2.615 16.375 1 98.19 153 HIS B C 1
ATOM 3042 O O . HIS B 1 153 ? -22.734 -3.121 15.305 1 98.19 153 HIS B O 1
ATOM 3048 N N . ARG B 1 154 ? -22.469 -2.73 17.5 1 96.88 154 ARG B N 1
ATOM 3049 C CA . ARG B 1 154 ? -21.25 -3.531 17.562 1 96.88 154 ARG B CA 1
ATOM 3050 C C . ARG B 1 154 ? -21.547 -5.004 17.312 1 96.88 154 ARG B C 1
ATOM 3052 O O . ARG B 1 154 ? -22.547 -5.535 17.781 1 96.88 154 ARG B O 1
ATOM 3059 N N . GLN B 1 155 ? -20.672 -5.594 16.516 1 95.81 155 GLN B N 1
ATOM 3060 C CA . GLN B 1 155 ? -20.844 -6.996 16.156 1 95.81 155 GLN B CA 1
ATOM 3061 C C . GLN B 1 155 ? -19.938 -7.895 17 1 95.81 155 GLN B C 1
ATOM 3063 O O . GLN B 1 155 ? -18.812 -7.527 17.312 1 95.81 155 GLN B O 1
ATOM 3068 N N . GLU B 1 156 ? -20.375 -9.133 17.312 1 91.44 156 GLU B N 1
ATOM 3069 C CA . GLU B 1 156 ? -19.656 -10.016 18.219 1 91.44 156 GLU B CA 1
ATOM 3070 C C . GLU B 1 156 ? -18.938 -11.133 17.469 1 91.44 156 GLU B C 1
ATOM 3072 O O . GLU B 1 156 ? -18.031 -11.773 17.984 1 91.44 156 GLU B O 1
ATOM 3077 N N . THR B 1 157 ? -19.312 -11.266 16.25 1 92.75 157 THR B N 1
ATOM 3078 C CA . THR B 1 157 ? -18.766 -12.391 15.492 1 92.75 157 THR B CA 1
ATOM 3079 C C . THR B 1 157 ? -17.547 -11.977 14.68 1 92.75 157 THR B C 1
ATOM 3081 O O . THR B 1 157 ? -17.516 -10.867 14.133 1 92.75 157 THR B O 1
ATOM 3084 N N . GLU B 1 158 ? -16.625 -12.859 14.602 1 94.81 158 GLU B N 1
ATOM 3085 C CA . GLU B 1 158 ? -15.445 -12.742 13.742 1 94.81 158 GLU B CA 1
ATOM 3086 C C . GLU B 1 158 ? -15.156 -14.055 13.023 1 94.81 158 GLU B C 1
ATOM 3088 O O . GLU B 1 158 ? -15.039 -15.102 13.648 1 94.81 158 GLU B O 1
ATOM 3093 N N . PRO B 1 159 ? -15.078 -14.109 11.695 1 96.62 159 PRO B N 1
ATOM 3094 C CA . PRO B 1 159 ? -15.18 -12.953 10.812 1 96.62 159 PRO B CA 1
ATOM 3095 C C . PRO B 1 159 ? -16.562 -12.305 10.828 1 96.62 159 PRO B C 1
ATOM 3097 O O . PRO B 1 159 ? -17.562 -12.992 11.062 1 96.62 159 PRO B O 1
ATOM 3100 N N . PHE B 1 160 ? -16.469 -11.062 10.672 1 96.25 160 PHE B N 1
ATOM 3101 C CA . PHE B 1 160 ? -17.688 -10.258 10.531 1 96.25 160 PHE B CA 1
ATOM 3102 C C . PHE B 1 160 ? -18.188 -10.281 9.094 1 96.25 160 PHE B C 1
ATOM 3104 O O . PHE B 1 160 ? -17.547 -9.734 8.195 1 96.25 160 PHE B O 1
ATOM 3111 N N . TRP B 1 161 ? -19.359 -10.93 8.945 1 97.62 161 TRP B N 1
ATOM 3112 C CA . TRP B 1 161 ? -19.906 -11.086 7.598 1 97.62 161 TRP B CA 1
ATOM 3113 C C . TRP B 1 161 ? -20.656 -9.836 7.172 1 97.62 161 TRP B C 1
ATOM 3115 O O . TRP B 1 161 ? -21.531 -9.344 7.898 1 97.62 161 TRP B O 1
ATOM 3125 N N . MET B 1 162 ? -20.344 -9.305 6.039 1 98.38 162 MET B N 1
ATOM 3126 C CA . MET B 1 162 ? -21 -8.141 5.457 1 98.38 162 MET B CA 1
ATOM 3127 C C . MET B 1 162 ? -21.828 -8.539 4.242 1 98.38 162 MET B C 1
ATOM 3129 O O . MET B 1 162 ? -21.312 -8.617 3.129 1 98.38 162 MET B O 1
ATOM 3133 N N . GLN B 1 163 ? -23.031 -8.68 4.461 1 96.75 163 GLN B N 1
ATOM 3134 C CA . GLN B 1 163 ? -23.953 -9.25 3.475 1 96.75 163 GLN B CA 1
ATOM 3135 C C . GLN B 1 163 ? -23.922 -8.445 2.176 1 96.75 163 GLN B C 1
ATOM 3137 O O . GLN B 1 163 ? -23.812 -9.023 1.089 1 96.75 163 GLN B O 1
ATOM 3142 N N . GLU B 1 164 ? -23.984 -7.148 2.283 1 96.06 164 GLU B N 1
ATOM 3143 C CA . GLU B 1 164 ? -24.047 -6.27 1.118 1 96.06 164 GLU B CA 1
ATOM 3144 C C . GLU B 1 164 ? -22.75 -6.336 0.307 1 96.06 164 GLU B C 1
ATOM 3146 O O . GLU B 1 164 ? -22.75 -6.047 -0.891 1 96.06 164 GLU B O 1
ATOM 3151 N N . VAL B 1 165 ? -21.719 -6.738 0.962 1 98 165 VAL B N 1
ATOM 3152 C CA . VAL B 1 165 ? -20.422 -6.785 0.321 1 98 165 VAL B CA 1
ATOM 3153 C C . VAL B 1 165 ? -20.172 -8.18 -0.25 1 98 165 VAL B C 1
ATOM 3155 O O . VAL B 1 165 ? -19.484 -8.328 -1.267 1 98 165 VAL B O 1
ATOM 3158 N N . GLY B 1 166 ? -20.734 -9.188 0.384 1 98.12 166 GLY B N 1
ATOM 3159 C CA . GLY B 1 166 ? -20.469 -10.57 0.017 1 98.12 166 GLY B CA 1
ATOM 3160 C C . GLY B 1 166 ? -19.109 -11.055 0.493 1 98.12 166 GLY B C 1
ATOM 3161 O O . GLY B 1 166 ? -18.484 -11.906 -0.152 1 98.12 166 GLY B O 1
ATOM 3162 N N . LEU B 1 167 ? -18.562 -10.492 1.516 1 98.62 167 LEU B N 1
ATOM 3163 C CA . LEU B 1 167 ? -17.297 -10.867 2.143 1 98.62 167 LEU B CA 1
ATOM 3164 C C . LEU B 1 167 ? -17.375 -10.734 3.658 1 98.62 167 LEU B C 1
ATOM 3166 O O . LEU B 1 167 ? -18.219 -9.992 4.172 1 98.62 167 LEU B O 1
ATOM 3170 N N . GLY B 1 168 ? -16.609 -11.492 4.281 1 98.62 168 GLY B N 1
ATOM 3171 C CA . GLY B 1 168 ? -16.328 -11.281 5.691 1 98.62 168 GLY B CA 1
ATOM 3172 C C . GLY B 1 168 ? -15.008 -10.586 5.938 1 98.62 168 GLY B C 1
ATOM 3173 O O . GLY B 1 168 ? -14.164 -10.508 5.043 1 98.62 168 GLY B O 1
ATOM 3174 N N . LEU B 1 169 ? -14.867 -10.016 7.062 1 98.62 169 LEU B N 1
ATOM 3175 C CA . LEU B 1 169 ? -13.633 -9.375 7.516 1 98.62 169 LEU B CA 1
ATOM 3176 C C . LEU B 1 169 ? -13.273 -9.836 8.93 1 98.62 169 LEU B C 1
ATOM 3178 O O . LEU B 1 169 ? -14.148 -9.938 9.789 1 98.62 169 LEU B O 1
ATOM 3182 N N . GLY B 1 170 ? -12.086 -10.156 9.102 1 98.31 170 GLY B N 1
ATOM 3183 C CA . GLY B 1 170 ? -11.656 -10.625 10.414 1 98.31 170 GLY B CA 1
ATOM 3184 C C . GLY B 1 170 ? -10.156 -10.844 10.508 1 98.31 170 GLY B C 1
ATOM 3185 O O . GLY B 1 170 ? -9.438 -10.664 9.523 1 98.31 170 GLY B O 1
ATOM 3186 N N . ARG B 1 171 ? -9.734 -11.203 11.734 1 97.75 171 ARG B N 1
ATOM 3187 C CA . ARG B 1 171 ? -8.312 -11.414 11.992 1 97.75 171 ARG B CA 1
ATOM 3188 C C . ARG B 1 171 ? -7.902 -12.844 11.648 1 97.75 171 ARG B C 1
ATOM 3190 O O . ARG B 1 171 ? -8.727 -13.758 11.672 1 97.75 171 ARG B O 1
ATOM 3197 N N . GLY B 1 172 ? -6.695 -12.961 11.281 1 96.38 172 GLY B N 1
ATOM 3198 C CA . GLY B 1 172 ? -6.098 -14.266 11.016 1 96.38 172 GLY B CA 1
ATOM 3199 C C . GLY B 1 172 ? -4.582 -14.234 11.008 1 96.38 172 GLY B C 1
ATOM 3200 O O . GLY B 1 172 ? -3.979 -13.188 10.75 1 96.38 172 GLY B O 1
ATOM 3201 N N . GLU B 1 173 ? -4.043 -15.438 11.266 1 94.56 173 GLU B N 1
ATOM 3202 C CA . GLU B 1 173 ? -2.59 -15.586 11.203 1 94.56 173 GLU B CA 1
ATOM 3203 C C . GLU B 1 173 ? -2.121 -15.875 9.781 1 94.56 173 GLU B C 1
ATOM 3205 O O . GLU B 1 173 ? -2.773 -16.625 9.047 1 94.56 173 GLU B O 1
ATOM 3210 N N . GLY B 1 174 ? -1.071 -15.195 9.406 1 93.12 174 GLY B N 1
ATOM 3211 C CA . GLY B 1 174 ? -0.513 -15.477 8.094 1 93.12 174 GLY B CA 1
ATOM 3212 C C . GLY B 1 174 ? 0.71 -14.641 7.77 1 93.12 174 GLY B C 1
ATOM 3213 O O . GLY B 1 174 ? 1.261 -13.977 8.648 1 93.12 174 GLY B O 1
ATOM 3214 N N . THR B 1 175 ? 1.226 -14.867 6.59 1 92.56 175 THR B N 1
ATOM 3215 C CA . THR B 1 175 ? 2.436 -14.188 6.145 1 92.56 175 THR B CA 1
ATOM 3216 C C . THR B 1 175 ? 2.127 -13.242 4.984 1 92.56 175 THR B C 1
ATOM 3218 O O . THR B 1 175 ? 1.426 -13.609 4.043 1 92.56 175 THR B O 1
ATOM 3221 N N . TYR B 1 176 ? 2.545 -12.062 5.105 1 95.19 176 TYR B N 1
ATOM 3222 C CA . TYR B 1 176 ? 2.48 -11.062 4.043 1 95.19 176 TYR B CA 1
ATOM 3223 C C . TYR B 1 176 ? 3.805 -10.32 3.914 1 95.19 176 TYR B C 1
ATOM 3225 O O . TYR B 1 176 ? 4.297 -9.734 4.887 1 95.19 176 TYR B O 1
ATOM 3233 N N . LYS B 1 177 ? 4.398 -10.352 2.695 1 95.62 177 LYS B N 1
ATOM 3234 C CA . LYS B 1 177 ? 5.711 -9.789 2.402 1 95.62 177 LYS B CA 1
ATOM 3235 C C . LYS B 1 177 ? 6.758 -10.289 3.393 1 95.62 177 LYS B C 1
ATOM 3237 O O . LYS B 1 177 ? 7.555 -9.5 3.912 1 95.62 177 LYS B O 1
ATOM 3242 N N . GLY B 1 178 ? 6.574 -11.539 3.713 1 92.94 178 GLY B N 1
ATOM 3243 C CA . GLY B 1 178 ? 7.539 -12.211 4.566 1 92.94 178 GLY B CA 1
ATOM 3244 C C . GLY B 1 178 ? 7.32 -11.945 6.043 1 92.94 178 GLY B C 1
ATOM 3245 O O . GLY B 1 178 ? 8.086 -12.414 6.887 1 92.94 178 GLY B O 1
ATOM 3246 N N . TRP B 1 179 ? 6.363 -11.18 6.379 1 94.94 179 TRP B N 1
ATOM 3247 C CA . TRP B 1 179 ? 6.059 -10.82 7.758 1 94.94 179 TRP B CA 1
ATOM 3248 C C . TRP B 1 179 ? 4.965 -11.719 8.328 1 94.94 179 TRP B C 1
ATOM 3250 O O . TRP B 1 179 ? 3.793 -11.578 7.973 1 94.94 179 TRP B O 1
ATOM 3260 N N . GLN B 1 180 ? 5.332 -12.648 9.148 1 93.38 180 GLN B N 1
ATOM 3261 C CA . GLN B 1 180 ? 4.379 -13.547 9.789 1 93.38 180 GLN B CA 1
ATOM 3262 C C . GLN B 1 180 ? 3.773 -12.914 11.039 1 93.38 180 GLN B C 1
ATOM 3264 O O . GLN B 1 180 ? 4.492 -12.539 11.961 1 93.38 180 GLN B O 1
ATOM 3269 N N . ARG B 1 181 ? 2.438 -12.797 11.07 1 94.5 181 ARG B N 1
ATOM 3270 C CA . ARG B 1 181 ? 1.736 -12.195 12.195 1 94.5 181 ARG B CA 1
ATOM 3271 C C . ARG B 1 181 ? 0.225 -12.266 12.008 1 94.5 181 ARG B C 1
ATOM 3273 O O . ARG B 1 181 ? -0.257 -12.922 11.078 1 94.5 181 ARG B O 1
ATOM 3280 N N . GLU B 1 182 ? -0.458 -11.719 13.016 1 95.62 182 GLU B N 1
ATOM 3281 C CA . GLU B 1 182 ? -1.896 -11.516 12.859 1 95.62 182 GLU B CA 1
ATOM 3282 C C . GLU B 1 182 ? -2.189 -10.359 11.906 1 95.62 182 GLU B C 1
ATOM 3284 O O . GLU B 1 182 ? -1.649 -9.266 12.07 1 95.62 182 GLU B O 1
ATOM 3289 N N . TRP B 1 183 ? -2.906 -10.641 10.867 1 97 183 TRP B N 1
ATOM 3290 C CA . TRP B 1 183 ? -3.338 -9.641 9.898 1 97 183 TRP B CA 1
ATOM 3291 C C . TRP B 1 183 ? -4.859 -9.539 9.859 1 97 183 TRP B C 1
ATOM 3293 O O . TRP B 1 183 ? -5.551 -10.195 10.641 1 97 183 TRP B O 1
ATOM 3303 N N . LEU B 1 184 ? -5.363 -8.664 9.156 1 97.88 184 LEU B N 1
ATOM 3304 C CA . LEU B 1 184 ? -6.766 -8.625 8.766 1 97.88 184 LEU B CA 1
ATOM 3305 C C . LEU B 1 184 ? -6.965 -9.25 7.387 1 97.88 184 LEU B C 1
ATOM 3307 O O . LEU B 1 184 ? -6.18 -9 6.469 1 97.88 184 LEU B O 1
ATOM 3311 N N . TYR B 1 185 ? -8.016 -10.078 7.27 1 98.56 185 TYR B N 1
ATOM 3312 C CA . TYR B 1 185 ? -8.273 -10.805 6.031 1 98.56 185 TYR B CA 1
ATOM 3313 C C . TYR B 1 185 ? -9.734 -10.672 5.613 1 98.56 185 TYR B C 1
ATOM 3315 O O . TYR B 1 185 ? -10.602 -10.414 6.445 1 98.56 185 TYR B O 1
ATOM 3323 N N . TRP B 1 186 ? -9.898 -10.883 4.344 1 98.75 186 TRP B N 1
ATOM 3324 C CA . TRP B 1 186 ? -11.234 -11.133 3.811 1 98.75 186 TRP B CA 1
ATOM 3325 C C . TRP B 1 186 ? -11.617 -12.602 3.957 1 98.75 186 TRP B C 1
ATOM 3327 O O . TRP B 1 186 ? -10.758 -13.477 3.885 1 98.75 186 TRP B O 1
ATOM 3337 N N . PHE B 1 187 ? -12.875 -12.812 4.102 1 98.75 187 PHE B N 1
ATOM 3338 C CA . PHE B 1 187 ? -13.414 -14.164 4.219 1 98.75 187 PHE B CA 1
ATOM 3339 C C . PHE B 1 187 ? -14.586 -14.367 3.258 1 98.75 187 PHE B C 1
ATOM 3341 O O . PHE B 1 187 ? -15.344 -13.43 2.994 1 98.75 187 PHE B O 1
ATOM 3348 N N . ASP B 1 188 ? -14.641 -15.578 2.744 1 98.19 188 ASP B N 1
ATOM 3349 C CA . ASP B 1 188 ? -15.766 -15.867 1.854 1 98.19 188 ASP B CA 1
ATOM 3350 C C . ASP B 1 188 ? -17 -16.281 2.648 1 98.19 188 ASP B C 1
ATOM 3352 O O . ASP B 1 188 ? -17 -16.219 3.879 1 98.19 188 ASP B O 1
ATOM 3356 N N . GLN B 1 189 ? -18.125 -16.609 1.923 1 96.5 189 GLN B N 1
ATOM 3357 C CA . GLN B 1 189 ? -19.422 -16.875 2.537 1 96.5 189 GLN B CA 1
ATOM 3358 C C . GLN B 1 189 ? -19.359 -18.109 3.434 1 96.5 189 GLN B C 1
ATOM 3360 O O . GLN B 1 189 ? -20.172 -18.234 4.359 1 96.5 189 GLN B O 1
ATOM 3365 N N . ASP B 1 190 ? -18.391 -18.969 3.162 1 97.12 190 ASP B N 1
ATOM 3366 C CA . ASP B 1 190 ? -18.266 -20.188 3.943 1 97.12 190 ASP B CA 1
ATOM 3367 C C . ASP B 1 190 ? -17.344 -19.984 5.141 1 97.12 190 ASP B C 1
ATOM 3369 O O . ASP B 1 190 ? -17.062 -20.938 5.879 1 97.12 190 ASP B O 1
ATOM 3373 N N . GLY B 1 191 ? -16.797 -18.844 5.305 1 95.81 191 GLY B N 1
ATOM 3374 C CA . GLY B 1 191 ? -15.93 -18.547 6.426 1 95.81 191 GLY B CA 1
ATOM 3375 C C . GLY B 1 191 ? -14.469 -18.875 6.156 1 95.81 191 GLY B C 1
ATOM 3376 O O . GLY B 1 191 ? -13.656 -18.922 7.082 1 95.81 191 GLY B O 1
ATOM 3377 N N . ARG B 1 192 ? -14.219 -19.156 4.953 1 97.31 192 ARG B N 1
ATOM 3378 C CA . ARG B 1 192 ? -12.836 -19.453 4.594 1 97.31 192 ARG B CA 1
ATOM 3379 C C . ARG B 1 192 ? -12.055 -18.172 4.312 1 97.31 192 ARG B C 1
ATOM 3381 O O . ARG B 1 192 ? -12.547 -17.281 3.617 1 97.31 192 ARG B O 1
ATOM 3388 N N . ARG B 1 193 ? -10.883 -18.094 4.902 1 98.12 193 ARG B N 1
ATOM 3389 C CA . ARG B 1 193 ? -10 -16.953 4.699 1 98.12 193 ARG B CA 1
ATOM 3390 C C . ARG B 1 193 ? -9.469 -16.922 3.27 1 98.12 193 ARG B C 1
ATOM 3392 O O . ARG B 1 193 ? -9.008 -17.938 2.75 1 98.12 193 ARG B O 1
ATOM 3399 N N . LEU B 1 194 ? -9.555 -15.773 2.66 1 98 194 LEU B N 1
ATOM 3400 C CA . LEU B 1 194 ? -8.992 -15.648 1.319 1 98 194 LEU B CA 1
ATOM 3401 C C . LEU B 1 194 ? -7.469 -15.539 1.374 1 98 194 LEU B C 1
ATOM 3403 O O . LEU B 1 194 ? -6.922 -14.844 2.236 1 98 194 LEU B O 1
ATOM 3407 N N . PRO B 1 195 ? -6.801 -16.25 0.508 1 95.62 195 PRO B N 1
ATOM 3408 C CA . PRO B 1 195 ? -5.336 -16.297 0.575 1 95.62 195 PRO B CA 1
ATOM 3409 C C . PRO B 1 195 ? -4.68 -14.992 0.135 1 95.62 195 PRO B C 1
ATOM 3411 O O . PRO B 1 195 ? -5.234 -14.266 -0.691 1 95.62 195 PRO B O 1
ATOM 3414 N N . THR B 1 196 ? -3.527 -14.68 0.688 1 94.06 196 THR B N 1
ATOM 3415 C CA . THR B 1 196 ? -2.668 -13.594 0.229 1 94.06 196 THR B CA 1
ATOM 3416 C C . THR B 1 196 ? -2.041 -13.938 -1.119 1 94.06 196 THR B C 1
ATOM 3418 O O . THR B 1 196 ? -2.072 -15.094 -1.551 1 94.06 196 THR B O 1
ATOM 3421 N N . PRO B 1 197 ? -1.491 -12.898 -1.777 1 91.25 197 PRO B N 1
ATOM 3422 C CA . PRO B 1 197 ? -0.77 -13.188 -3.018 1 91.25 197 PRO B CA 1
ATOM 3423 C C . PRO B 1 197 ? 0.366 -14.195 -2.818 1 91.25 197 PRO B C 1
ATOM 3425 O O . PRO B 1 197 ? 0.534 -15.109 -3.627 1 91.25 197 PRO B O 1
ATOM 3428 N N . GLU B 1 198 ? 1.039 -14.055 -1.744 1 90.62 198 GLU B N 1
ATOM 3429 C CA . GLU B 1 198 ? 2.15 -14.961 -1.466 1 90.62 198 GLU B CA 1
ATOM 3430 C C . GLU B 1 198 ? 1.657 -16.391 -1.258 1 90.62 198 GLU B C 1
ATOM 3432 O O . GLU B 1 198 ? 2.27 -17.344 -1.746 1 90.62 198 GLU B O 1
ATOM 3437 N N . GLU B 1 199 ? 0.603 -16.484 -0.557 1 92.12 199 GLU B N 1
ATOM 3438 C CA . GLU B 1 199 ? 0.034 -17.812 -0.3 1 92.12 199 GLU B CA 1
ATOM 3439 C C . GLU B 1 199 ? -0.458 -18.453 -1.59 1 92.12 199 GLU B C 1
ATOM 3441 O O . GLU B 1 199 ? -0.294 -19.656 -1.785 1 92.12 199 GLU B O 1
ATOM 3446 N N . GLN B 1 200 ? -1.058 -17.688 -2.436 1 92.81 200 GLN B N 1
ATOM 3447 C CA . GLN B 1 200 ? -1.512 -18.188 -3.725 1 92.81 200 GLN B CA 1
ATOM 3448 C C . GLN B 1 200 ? -0.335 -18.641 -4.582 1 92.81 200 GLN B C 1
ATOM 3450 O O . GLN B 1 200 ? -0.409 -19.688 -5.246 1 92.81 200 GLN B O 1
ATOM 3455 N N . MET B 1 201 ? 0.696 -17.922 -4.59 1 92.56 201 MET B N 1
ATOM 3456 C CA . MET B 1 201 ? 1.886 -18.266 -5.359 1 92.56 201 MET B CA 1
ATOM 3457 C C . MET B 1 201 ? 2.498 -19.562 -4.84 1 92.56 201 MET B C 1
ATOM 3459 O O . MET B 1 201 ? 2.949 -20.406 -5.625 1 92.56 201 MET B O 1
ATOM 3463 N N . GLU B 1 202 ? 2.508 -19.672 -3.574 1 92.38 202 GLU B N 1
ATOM 3464 C CA . GLU B 1 202 ? 3.031 -20.891 -2.977 1 92.38 202 GLU B CA 1
ATOM 3465 C C . GLU B 1 202 ? 2.199 -22.109 -3.383 1 92.38 202 GLU B C 1
ATOM 3467 O O . GLU B 1 202 ? 2.744 -23.172 -3.646 1 92.38 202 GLU B O 1
ATOM 3472 N N . GLN B 1 203 ? 0.949 -21.953 -3.381 1 93.5 203 GLN B N 1
ATOM 3473 C CA . GLN B 1 203 ? 0.055 -23.031 -3.805 1 93.5 203 GLN B CA 1
ATOM 3474 C C . GLN B 1 203 ? 0.314 -23.422 -5.258 1 93.5 203 GLN B C 1
ATOM 3476 O O . GLN B 1 203 ? 0.359 -24.609 -5.586 1 93.5 203 GLN B O 1
ATOM 3481 N N . GLU B 1 204 ? 0.464 -22.453 -6.035 1 94.38 204 GLU B N 1
ATOM 3482 C CA . GLU B 1 204 ? 0.729 -22.703 -7.449 1 94.38 204 GLU B CA 1
ATOM 3483 C C . GLU B 1 204 ? 2.076 -23.406 -7.641 1 94.38 204 GLU B C 1
ATOM 3485 O O . GLU B 1 204 ? 2.197 -24.312 -8.461 1 94.38 204 GLU B O 1
ATOM 3490 N N . ARG B 1 205 ? 2.98 -22.984 -6.938 1 94.75 205 ARG B N 1
ATOM 3491 C CA . ARG B 1 205 ? 4.301 -23.609 -7.031 1 94.75 205 ARG B CA 1
ATOM 3492 C C . ARG B 1 205 ? 4.266 -25.047 -6.562 1 94.75 205 ARG B C 1
ATOM 3494 O O . ARG B 1 205 ? 4.945 -25.906 -7.129 1 94.75 205 ARG B O 1
ATOM 3501 N N . ALA B 1 206 ? 3.537 -25.266 -5.559 1 95.75 206 ALA B N 1
ATOM 3502 C CA . ALA B 1 206 ? 3.375 -26.625 -5.078 1 95.75 206 ALA B CA 1
ATOM 3503 C C . ALA B 1 206 ? 2.703 -27.5 -6.137 1 95.75 206 ALA B C 1
ATOM 3505 O O . ALA B 1 206 ? 3.078 -28.672 -6.32 1 95.75 206 ALA B O 1
ATOM 3506 N N . LYS B 1 207 ? 1.728 -26.969 -6.754 1 95.94 207 LYS B N 1
ATOM 3507 C CA . LYS B 1 207 ? 1.054 -27.688 -7.832 1 95.94 207 LYS B CA 1
ATOM 3508 C C . LYS B 1 207 ? 2.014 -27.984 -8.977 1 95.94 207 LYS B C 1
ATOM 3510 O O . LYS B 1 207 ? 1.991 -29.078 -9.547 1 95.94 207 LYS B O 1
ATOM 3515 N N . ILE B 1 208 ? 2.791 -27.031 -9.32 1 96.12 208 ILE B N 1
ATOM 3516 C CA . ILE B 1 208 ? 3.787 -27.219 -10.375 1 96.12 208 ILE B CA 1
ATOM 3517 C C . ILE B 1 208 ? 4.742 -28.344 -9.992 1 96.12 208 ILE B C 1
ATOM 3519 O O . ILE B 1 208 ? 5.012 -29.25 -10.789 1 96.12 208 ILE B O 1
ATOM 3523 N N . ALA B 1 209 ? 5.168 -28.266 -8.805 1 95.5 209 ALA B N 1
ATOM 3524 C CA . ALA B 1 209 ? 6.094 -29.297 -8.328 1 95.5 209 ALA B CA 1
ATOM 3525 C C . ALA B 1 209 ? 5.453 -30.672 -8.398 1 95.5 209 ALA B C 1
ATOM 3527 O O . ALA B 1 209 ? 6.105 -31.656 -8.789 1 95.5 209 ALA B O 1
ATOM 3528 N N . ALA B 1 210 ? 4.273 -30.781 -8.016 1 94.94 210 ALA B N 1
ATOM 3529 C CA . ALA B 1 210 ? 3.547 -32.031 -8.047 1 94.94 210 ALA B CA 1
ATOM 3530 C C . ALA B 1 210 ? 3.375 -32.531 -9.477 1 94.94 210 ALA B C 1
ATOM 3532 O O . ALA B 1 210 ? 3.533 -33.719 -9.75 1 94.94 210 ALA B O 1
ATOM 3533 N N . LEU B 1 211 ? 3.041 -31.641 -10.336 1 94.5 211 LEU B N 1
ATOM 3534 C CA . LEU B 1 211 ? 2.854 -32 -11.742 1 94.5 211 LEU B CA 1
ATOM 3535 C C . LEU B 1 211 ? 4.172 -32.438 -12.375 1 94.5 211 LEU B C 1
ATOM 3537 O O . LEU B 1 211 ? 4.203 -33.375 -13.156 1 94.5 211 LEU B O 1
ATOM 3541 N N . GLU B 1 212 ? 5.16 -31.719 -12.039 1 94.19 212 GLU B N 1
ATOM 3542 C CA . GLU B 1 212 ? 6.477 -32.094 -12.547 1 94.19 212 GLU B CA 1
ATOM 3543 C C . GLU B 1 212 ? 6.906 -33.469 -12.023 1 94.19 212 GLU B C 1
ATOM 3545 O O . GLU B 1 212 ? 7.496 -34.25 -12.758 1 94.19 212 GLU B O 1
ATOM 3550 N N . GLN B 1 213 ? 6.68 -33.719 -10.805 1 93.38 213 GLN B N 1
ATOM 3551 C CA . GLN B 1 213 ? 6.996 -35 -10.227 1 93.38 213 GLN B CA 1
ATOM 3552 C C . GLN B 1 213 ? 6.219 -36.125 -10.914 1 93.38 213 GLN B C 1
ATOM 3554 O O . GLN B 1 213 ? 6.77 -37.188 -11.188 1 93.38 213 GLN B O 1
ATOM 3559 N N . ARG B 1 214 ? 4.992 -35.875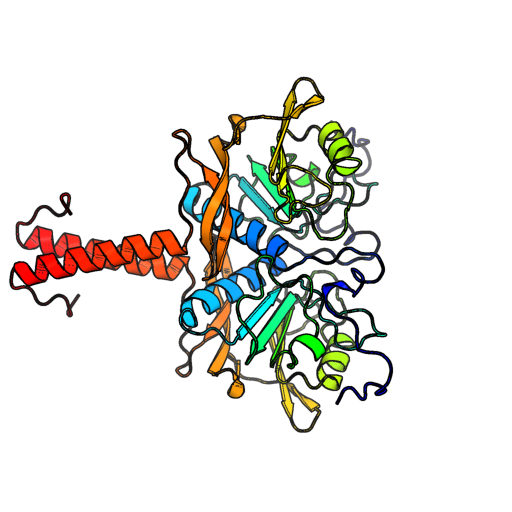 -11.109 1 9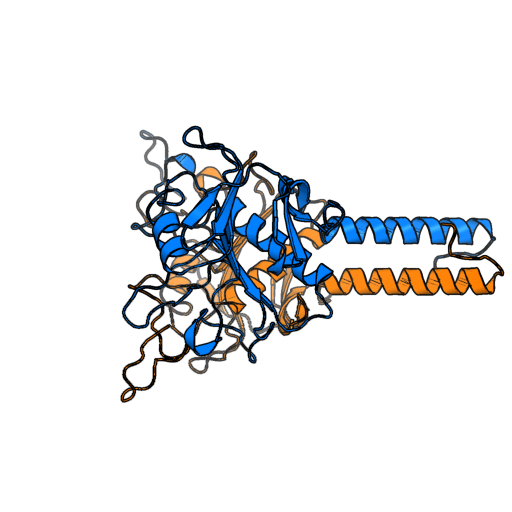2.19 214 ARG B N 1
ATOM 3560 C CA . ARG B 1 214 ? 4.164 -36.875 -11.789 1 92.19 214 ARG B CA 1
ATOM 3561 C C . ARG B 1 214 ? 4.691 -37.156 -13.188 1 92.19 214 ARG B C 1
ATOM 3563 O O . ARG B 1 214 ? 4.699 -38.281 -13.641 1 92.19 214 ARG B O 1
ATOM 3570 N N . LEU B 1 215 ? 5.027 -36.125 -13.867 1 91.75 215 LEU B N 1
ATOM 3571 C CA . LEU B 1 215 ? 5.582 -36.281 -15.203 1 91.75 215 LEU B CA 1
ATOM 3572 C C . LEU B 1 215 ? 6.875 -37.094 -15.172 1 91.75 215 LEU B C 1
ATOM 3574 O O . LEU B 1 215 ? 7.117 -37.938 -16.047 1 91.75 215 LEU B O 1
ATOM 3578 N N . ARG B 1 216 ? 7.668 -36.781 -14.18 1 91.44 216 ARG B N 1
ATOM 3579 C CA . ARG B 1 216 ? 8.906 -37.562 -14.016 1 91.44 216 ARG B CA 1
ATOM 3580 C C . ARG B 1 216 ? 8.602 -39.031 -13.781 1 91.44 216 ARG B C 1
ATOM 3582 O O . ARG B 1 216 ? 9.305 -39.906 -14.297 1 91.44 216 ARG B O 1
ATOM 3589 N N . GLN B 1 217 ? 7.645 -39.219 -13.031 1 90.12 217 GLN B N 1
ATOM 3590 C CA . GLN B 1 217 ? 7.242 -40.594 -12.742 1 90.12 217 GLN B CA 1
ATOM 3591 C C . GLN B 1 217 ? 6.781 -41.312 -14.008 1 90.12 217 GLN B C 1
ATOM 3593 O O . GLN B 1 217 ? 6.891 -42.531 -14.109 1 90.12 217 GLN B O 1
ATOM 3598 N N . LEU B 1 218 ? 6.34 -40.562 -14.961 1 88.38 218 LEU B N 1
ATOM 3599 C CA . LEU B 1 218 ? 5.883 -41.125 -16.219 1 88.38 218 LEU B CA 1
ATOM 3600 C C . LEU B 1 218 ? 7.016 -41.156 -17.25 1 88.38 218 LEU B C 1
ATOM 3602 O O . LEU B 1 218 ? 6.801 -41.531 -18.406 1 88.38 218 LEU B O 1
ATOM 3606 N N . GLY B 1 219 ? 8.195 -40.875 -16.828 1 82 219 GLY B N 1
ATOM 3607 C CA . GLY B 1 219 ? 9.367 -41 -17.688 1 82 219 GLY B CA 1
ATOM 3608 C C . GLY B 1 219 ? 9.617 -39.75 -18.531 1 82 219 GLY B C 1
ATOM 3609 O O . GLY B 1 219 ? 10.344 -39.812 -19.516 1 82 219 GLY B O 1
ATOM 3610 N N . GLU B 1 220 ? 8.859 -38.625 -18.219 1 76.88 220 GLU B N 1
ATOM 3611 C CA . GLU B 1 220 ? 9 -37.406 -19 1 76.88 220 GLU B CA 1
ATOM 3612 C C . GLU B 1 220 ? 9.883 -36.406 -18.281 1 76.88 220 GLU B C 1
ATOM 3614 O O . GLU B 1 220 ? 9.852 -36.312 -17.047 1 76.88 220 GLU B O 1
ATOM 3619 N N . ALA B 1 221 ? 11.008 -35.812 -18.984 1 67.44 221 ALA B N 1
ATOM 3620 C CA . ALA B 1 221 ? 11.805 -34.719 -18.422 1 67.44 221 ALA B CA 1
ATOM 3621 C C . ALA B 1 221 ? 11 -33.438 -18.344 1 67.44 221 ALA B C 1
ATOM 3623 O O . ALA B 1 221 ? 10.484 -32.938 -19.359 1 67.44 221 ALA B O 1
ATOM 3624 N N . PRO B 1 222 ? 10.75 -33 -17.203 1 62.38 222 PRO B N 1
ATOM 3625 C CA . PRO B 1 222 ? 9.898 -31.797 -17.062 1 62.38 222 PRO B CA 1
ATOM 3626 C C . PRO B 1 222 ? 10.547 -30.547 -17.641 1 62.38 222 PRO B C 1
ATOM 3628 O O . PRO B 1 222 ? 9.883 -29.5 -17.75 1 62.38 222 PRO B O 1
ATOM 3631 N N . GLY B 1 223 ? 11.883 -30.406 -17.766 1 60.66 223 GLY B N 1
ATOM 3632 C CA . GLY B 1 223 ? 12.609 -29.188 -18.062 1 60.66 223 GLY B CA 1
ATOM 3633 C C . GLY B 1 223 ? 12.188 -28.547 -19.359 1 60.66 223 GLY B C 1
ATOM 3634 O O . GLY B 1 223 ? 12.469 -27.359 -19.594 1 60.66 223 GLY B O 1
ATOM 3635 N N . GLY B 1 224 ? 11.812 -29.219 -20.359 1 51.06 224 GLY B N 1
ATOM 3636 C CA . GLY B 1 224 ? 11.641 -28.641 -21.688 1 51.06 224 GLY B CA 1
ATOM 3637 C C . GLY B 1 224 ? 10.336 -27.891 -21.844 1 51.06 224 GLY B C 1
ATOM 3638 O O . GLY B 1 224 ? 9.992 -27.453 -22.953 1 51.06 224 GLY B O 1
ATOM 3639 N N . LEU B 1 225 ? 9.602 -27.734 -20.859 1 44.84 225 LEU B N 1
ATOM 3640 C CA . LEU B 1 225 ? 8.336 -27.047 -21.078 1 44.84 225 LEU B CA 1
ATOM 3641 C C . LEU B 1 225 ? 8.414 -25.609 -20.594 1 44.84 225 LEU B C 1
ATOM 3643 O O . LEU B 1 225 ? 9.047 -25.328 -19.562 1 44.84 225 LEU B O 1
#

Nearest PDB structures (foldseek):
  8ir3-assembly1_c  TM=3.761E-01  e=4.372E+00  Homo sapiens
  7uqb-assembly1_T  TM=2.987E-01  e=4.654E+00  Saccharomyces cerevisiae BY4741
  8tpu-assembly1_AV  TM=3.043E-01  e=7.663E+00  Plasmodium falciparum 3D7
  8ir3-assembly1_c  TM=3.761E-01  e=4.420E+00  Homo sapiens
  7uqb-assembly1_T  TM=2.986E-01  e=4.704E+00  Saccharomyces cerevisiae BY4741